Protein AF-A0A7C4YMW9-F1 (afdb_monomer)

Mean predicted aligned error: 11.99 Å

pLDDT: mean 86.69, std 16.18, range [22.8, 98.81]

Secondary structure (DSSP, 8-state):
--PPPP----------PPPEEEEEEEESHHHHHHHHTTHHHHHHHHSTT-TTEEEE-TTTB-TT--GGGGSSTTT-HHHHHHHHHHH-TT--EEEEE-SHHHHHH--SSSPPP-GGGGG-HHHHHHHHHHHHHHHHHHHHHHHHH-TT-EEEEE-----SS--SSS-HHHHHHHHHHHHHHHHHHHHHSTTEEEE--TTHHHHHH-B-SS----TTSSPPPP-TTT--SSS-S-TTSPBPGGGBSSSSSPBPHHHHHHHHHHHIIIIIHHHHTS--EEEEEEEEEETTEEEEEEEESS-EE---GGGEEEEETT--EE-EEEEEEEETTTEEEEEEE-TT--SS-EEEEE---S--EETTSPBTTSS-SSTTT----B--BS--------PPPTT-HHHHHHHHHHHHGGGGGGG-HHHHSS----TTT---SSS-EEETTEEE---SS-HHHHHHHHHHHHH-TT-B-GGGT--BHHHHHHHHHHHHHHHHHHTT-TTSHHHHHSTTHHHHHHHHHHH-SHHHHHHHHHHHHHHHHHHHHH---PPP--GGGS---HHHHSTT--SSSSS--HHHHHHHH--TTS-HHHHHHHHHHHHT-TT--TTTT-PPP-SS-TTEEEEETTPPEEEEPPSP--TT---EEEETTS-STTT-B-TTSSEEEESS--GGG-EEEEEEEE-SSSSEEEEEEEEEEES---TTSHHHHHHHHHHHHHHHHHHHTTS--

Solvent-accessible surface area (backbone atoms only — not comparable to full-atom values): 38267 Å² total; per-residue (Å²): 144,82,85,85,82,86,84,83,87,87,76,88,72,70,80,74,69,71,60,39,52,32,35,36,28,29,34,9,44,66,25,27,49,36,46,39,66,39,35,61,41,56,50,22,62,72,35,92,94,32,63,40,46,31,66,45,26,38,74,30,2,29,46,72,38,36,40,58,49,42,64,47,95,87,67,32,45,49,55,45,45,52,51,50,44,66,65,38,71,49,40,34,37,33,43,32,26,70,37,64,45,26,47,69,65,24,54,101,89,33,72,39,69,57,62,73,33,79,82,34,57,72,59,47,50,51,42,46,51,54,50,48,53,32,48,49,51,53,50,52,58,56,50,66,73,41,51,38,39,32,36,39,41,45,47,65,58,65,41,40,56,86,85,64,93,52,54,54,36,56,58,43,45,52,52,50,52,46,51,49,50,52,37,53,51,19,76,73,39,63,38,35,40,56,38,66,27,30,15,42,58,25,19,70,53,2,29,37,47,84,53,71,41,60,52,66,71,37,48,64,36,14,54,87,90,78,30,68,43,75,66,15,28,56,53,58,37,22,27,21,53,86,33,23,58,51,41,38,80,50,56,17,73,71,38,42,41,53,53,48,48,50,45,32,73,76,49,48,52,63,62,71,69,28,38,39,68,65,38,30,35,79,76,46,80,61,89,55,37,32,35,32,40,38,31,40,74,47,48,44,42,69,82,48,67,87,36,48,50,34,25,22,65,78,69,47,78,40,56,75,73,50,60,43,79,74,43,84,46,24,29,31,39,39,36,33,44,45,69,85,60,45,83,86,49,80,47,58,27,41,47,49,71,56,57,38,18,35,92,87,67,46,15,33,42,30,69,47,75,41,70,59,59,8,14,34,50,44,64,69,70,47,88,77,86,72,78,85,82,61,91,62,64,71,67,45,33,51,55,20,24,45,37,26,33,53,50,42,52,18,45,39,69,77,51,36,81,46,41,45,58,65,61,52,52,39,52,88,70,19,27,73,48,35,65,52,77,45,82,86,53,30,38,55,63,11,66,82,55,43,47,35,52,57,42,42,53,56,32,48,32,52,69,37,80,83,44,69,21,56,95,57,68,15,42,30,15,69,59,41,43,56,30,46,54,52,21,37,57,48,31,36,53,33,34,36,26,80,88,13,51,40,51,54,48,42,35,22,49,50,33,44,42,23,42,27,36,31,26,35,35,71,52,30,38,46,50,45,29,53,52,21,50,56,48,46,74,51,20,92,68,52,63,36,56,44,41,79,47,56,70,89,82,46,47,59,38,26,69,29,56,14,59,86,1,22,32,32,30,66,81,58,31,39,44,58,37,36,71,68,59,42,55,92,87,49,54,68,70,53,33,44,54,40,37,51,51,28,46,65,28,71,83,43,51,88,65,68,84,51,71,78,73,85,59,92,52,31,71,41,45,81,42,41,53,59,38,69,46,32,37,40,76,67,84,64,59,31,97,84,47,61,28,47,59,45,36,67,98,53,81,41,81,88,58,47,41,49,49,64,31,68,34,35,35,30,70,57,30,43,59,83,67,35,44,42,37,38,35,41,31,32,48,64,79,87,47,90,36,77,49,79,31,50,37,40,36,38,90,67,88,61,94,77,50,68,70,62,53,54,53,51,54,53,53,55,53,53,59,52,55,59,60,58,62,71,75,73,121

Structure (mmCIF, N/CA/C/O backbone):
data_AF-A0A7C4YMW9-F1
#
_entry.id   AF-A0A7C4YMW9-F1
#
loop_
_atom_site.group_PDB
_atom_site.id
_atom_site.type_symbol
_atom_site.label_atom_id
_atom_site.label_alt_id
_atom_site.label_comp_id
_atom_site.label_asym_id
_atom_site.label_entity_id
_atom_site.label_seq_id
_atom_site.pdbx_PDB_ins_code
_atom_site.Cartn_x
_atom_site.Cartn_y
_atom_site.Cartn_z
_atom_site.occupancy
_atom_site.B_iso_or_equiv
_atom_site.auth_seq_id
_atom_site.auth_comp_id
_atom_site.auth_asym_id
_atom_site.auth_atom_id
_atom_site.pdbx_PDB_model_num
ATOM 1 N N . VAL A 1 1 ? -10.007 -36.859 -31.019 1.00 30.50 1 VAL A N 1
ATOM 2 C CA . VAL A 1 1 ? -10.939 -37.381 -29.989 1.00 30.50 1 VAL A CA 1
ATOM 3 C C . VAL A 1 1 ? -10.146 -38.274 -29.048 1.00 30.50 1 VAL A C 1
ATOM 5 O O . VAL A 1 1 ? -10.000 -39.457 -29.319 1.00 30.50 1 VAL A O 1
ATOM 8 N N . ILE A 1 2 ? -9.538 -37.691 -28.014 1.00 22.80 2 ILE A N 1
ATOM 9 C CA . ILE A 1 2 ? -8.814 -38.422 -26.967 1.00 22.80 2 ILE A CA 1
ATOM 10 C C . ILE A 1 2 ? -9.304 -37.860 -25.633 1.00 22.80 2 ILE A C 1
ATOM 12 O O . ILE A 1 2 ? -9.360 -36.648 -25.447 1.00 22.80 2 ILE A O 1
ATOM 16 N N . LEU A 1 3 ? -9.777 -38.776 -24.793 1.00 24.22 3 LEU A N 1
ATOM 17 C CA . LEU A 1 3 ? -10.497 -38.558 -23.545 1.00 24.22 3 LEU A CA 1
ATOM 18 C C . LEU A 1 3 ? -9.570 -38.087 -22.419 1.00 24.22 3 LEU A C 1
ATOM 20 O O . LEU A 1 3 ? -8.557 -38.726 -22.143 1.00 24.22 3 LEU A O 1
ATOM 24 N N . PHE A 1 4 ? -9.989 -37.028 -21.726 1.00 23.77 4 PHE A N 1
ATOM 25 C CA . PHE A 1 4 ? -9.491 -36.629 -20.411 1.00 23.77 4 PHE A CA 1
ATOM 26 C C . PHE A 1 4 ? -9.933 -37.648 -19.349 1.00 23.77 4 PHE A C 1
ATOM 28 O O . PHE A 1 4 ? -11.129 -37.912 -19.210 1.00 23.77 4 PHE A O 1
ATOM 35 N N . SER A 1 5 ? -8.990 -38.202 -18.579 1.00 23.81 5 SER A N 1
ATOM 36 C CA . SER A 1 5 ? -9.305 -38.936 -17.349 1.00 23.81 5 SER A CA 1
ATOM 37 C C . SER A 1 5 ? -9.219 -37.997 -16.151 1.00 23.81 5 SER A C 1
ATOM 39 O O . SER A 1 5 ? -8.151 -37.486 -15.820 1.00 23.81 5 SER A O 1
ATOM 41 N N . VAL A 1 6 ? -10.361 -37.811 -15.501 1.00 28.12 6 VAL A N 1
ATOM 42 C CA . VAL A 1 6 ? -10.520 -37.147 -14.209 1.00 28.12 6 VAL A CA 1
ATOM 43 C C . VAL A 1 6 ? -9.889 -38.017 -13.120 1.00 28.12 6 VAL A C 1
ATOM 45 O O . VAL A 1 6 ? -10.269 -39.176 -12.962 1.00 28.12 6 VAL A O 1
ATOM 48 N N . ALA A 1 7 ? -8.961 -37.449 -12.352 1.00 25.55 7 ALA A N 1
ATOM 49 C CA . ALA A 1 7 ? -8.495 -38.008 -11.089 1.00 25.55 7 ALA A CA 1
ATOM 50 C C . ALA A 1 7 ? -8.835 -37.033 -9.952 1.00 25.55 7 ALA A C 1
ATOM 52 O O . ALA A 1 7 ? -8.170 -36.025 -9.744 1.00 25.55 7 ALA A O 1
ATOM 53 N N . SER A 1 8 ? -9.902 -37.359 -9.228 1.00 27.05 8 SER A N 1
ATOM 54 C CA . SER A 1 8 ? -10.195 -36.936 -7.855 1.00 27.05 8 SER A CA 1
ATOM 55 C C . SER A 1 8 ? -9.729 -38.097 -6.950 1.00 27.05 8 SER A C 1
ATOM 57 O O . SER A 1 8 ? -9.957 -39.243 -7.325 1.00 27.05 8 SER A O 1
ATOM 59 N N . THR A 1 9 ? -9.060 -37.969 -5.803 1.00 28.36 9 THR A N 1
ATOM 60 C CA . THR A 1 9 ? -9.258 -37.078 -4.652 1.00 28.36 9 THR A CA 1
ATOM 61 C C . THR A 1 9 ? -8.084 -37.218 -3.659 1.00 28.36 9 THR A C 1
ATOM 63 O O . THR A 1 9 ? -7.385 -38.226 -3.675 1.00 28.36 9 THR A O 1
ATOM 66 N N . THR A 1 10 ? -8.035 -36.265 -2.716 1.00 28.64 10 THR A N 1
ATOM 67 C CA . THR A 1 10 ? -7.426 -36.261 -1.366 1.00 28.64 10 THR A CA 1
ATOM 68 C C . THR A 1 10 ? -5.957 -35.853 -1.206 1.00 28.64 10 THR A C 1
ATOM 70 O O . THR A 1 10 ? -5.090 -36.687 -0.964 1.00 28.64 10 THR A O 1
ATOM 73 N N . SER A 1 11 ? -5.735 -34.542 -1.095 1.00 25.36 11 SER A N 1
ATOM 74 C CA . SER A 1 11 ? -5.099 -33.981 0.102 1.00 25.36 11 SER A CA 1
ATOM 75 C C . SER A 1 11 ? -6.049 -32.951 0.714 1.00 25.36 11 SER A C 1
ATOM 77 O O . SER A 1 11 ? -6.555 -32.070 0.024 1.00 25.36 11 SER A O 1
ATOM 79 N N . LEU A 1 12 ? -6.345 -33.111 2.003 1.00 31.41 12 LEU A N 1
ATOM 80 C CA . LEU A 1 12 ? -6.992 -32.100 2.831 1.00 31.41 12 LEU A CA 1
ATOM 81 C C . LEU A 1 12 ? -6.079 -30.870 2.869 1.00 31.41 12 LEU A C 1
ATOM 83 O O . LEU A 1 12 ? -5.177 -30.809 3.698 1.00 31.41 12 LEU A O 1
ATOM 87 N N . ASN A 1 13 ? -6.301 -29.905 1.981 1.00 27.64 13 ASN A N 1
ATOM 88 C CA . ASN A 1 13 ? -5.918 -28.541 2.296 1.00 27.64 13 ASN A CA 1
ATOM 89 C C . ASN A 1 13 ? -7.001 -28.038 3.243 1.00 27.64 13 ASN A C 1
ATOM 91 O O . ASN A 1 13 ? -8.152 -27.848 2.848 1.00 27.64 13 ASN A O 1
ATOM 95 N N . SER A 1 14 ? -6.637 -27.888 4.517 1.00 28.70 14 SER A N 1
ATOM 96 C CA . SER A 1 14 ? -7.248 -26.877 5.373 1.00 28.70 14 SER A CA 1
ATOM 97 C C . SER A 1 14 ? -7.501 -25.644 4.513 1.00 28.70 14 SER A C 1
ATOM 99 O O . SER A 1 14 ? -6.581 -25.227 3.807 1.00 28.70 14 SER A O 1
ATOM 101 N N . PHE A 1 15 ? -8.712 -25.086 4.535 1.00 29.20 15 PHE A N 1
ATOM 102 C CA . PHE A 1 15 ? -8.900 -23.718 4.068 1.00 29.20 15 PHE A CA 1
ATOM 103 C C . PHE A 1 15 ? -7.794 -22.892 4.731 1.00 29.20 15 PHE A C 1
ATOM 105 O O . PHE A 1 15 ? -7.801 -22.742 5.954 1.00 29.20 15 PHE A O 1
ATOM 112 N N . ALA A 1 16 ? -6.792 -22.460 3.960 1.00 36.62 16 ALA A N 1
ATOM 113 C CA . ALA A 1 16 ? -5.972 -21.345 4.381 1.00 36.62 16 ALA A CA 1
ATOM 114 C C . ALA A 1 16 ? -6.996 -20.233 4.578 1.00 36.62 16 ALA A C 1
ATOM 116 O O . ALA A 1 16 ? -7.736 -19.909 3.649 1.00 36.62 16 ALA A O 1
ATOM 117 N N . GLN A 1 17 ? -7.185 -19.817 5.825 1.00 56.03 17 GLN A N 1
ATOM 118 C CA . GLN A 1 17 ? -8.118 -18.750 6.129 1.00 56.03 17 GLN A CA 1
ATOM 119 C C . GLN A 1 17 ? -7.680 -17.543 5.298 1.00 56.03 17 GLN A C 1
ATOM 121 O O . GLN A 1 17 ? -6.504 -17.190 5.302 1.00 56.03 17 GLN A O 1
ATOM 126 N N . GLU A 1 18 ? -8.613 -17.016 4.512 1.00 80.81 18 GLU A N 1
ATOM 127 C CA . GLU A 1 18 ? -8.374 -15.922 3.577 1.00 80.81 18 GLU A CA 1
ATOM 128 C C . GLU A 1 18 ? -7.693 -14.751 4.294 1.00 80.81 18 GLU A C 1
ATOM 130 O O . GLU A 1 18 ? -7.976 -14.489 5.468 1.00 80.81 18 GLU A O 1
ATOM 135 N N . GLU A 1 19 ? -6.750 -14.093 3.621 1.00 91.06 19 GLU A N 1
ATOM 136 C CA . GLU A 1 19 ? -6.071 -12.931 4.185 1.00 91.06 19 GLU A CA 1
ATOM 137 C C . GLU A 1 19 ? -7.085 -11.801 4.407 1.00 91.06 19 GLU A C 1
ATOM 139 O O . GLU A 1 19 ? -7.872 -11.479 3.520 1.00 91.06 19 GLU A O 1
ATOM 144 N N . VAL A 1 20 ? -7.070 -11.183 5.589 1.00 93.94 20 VAL A N 1
ATOM 145 C CA . VAL A 1 20 ? -8.070 -10.185 5.984 1.00 93.94 20 VAL A CA 1
ATOM 146 C C . VAL A 1 20 ? -7.398 -8.868 6.355 1.00 93.94 20 VAL A C 1
ATOM 148 O O . VAL A 1 20 ? -6.631 -8.824 7.326 1.00 93.94 20 VAL A O 1
ATOM 151 N N . PRO A 1 21 ? -7.707 -7.759 5.663 1.00 96.06 21 PRO A N 1
ATOM 152 C CA . PRO A 1 21 ? -7.232 -6.452 6.077 1.00 96.06 21 PRO A CA 1
ATOM 153 C C . PRO A 1 21 ? -7.984 -6.019 7.344 1.00 96.06 21 PRO A C 1
ATOM 155 O O . PRO A 1 21 ? -9.206 -5.864 7.334 1.00 96.06 21 PRO A O 1
ATOM 158 N N . ARG A 1 22 ? -7.261 -5.828 8.452 1.00 97.12 22 ARG A N 1
ATOM 159 C CA . ARG A 1 22 ? -7.817 -5.302 9.722 1.00 97.12 22 ARG A CA 1
ATOM 160 C C . ARG A 1 22 ? -7.181 -3.980 10.148 1.00 97.12 22 ARG A C 1
ATOM 162 O O . ARG A 1 22 ? -7.764 -3.258 10.954 1.00 97.12 22 ARG A O 1
ATOM 169 N N . VAL A 1 23 ? -5.995 -3.674 9.616 1.00 98.50 23 VAL A N 1
ATOM 170 C CA . VAL A 1 23 ? -5.200 -2.504 9.999 1.00 98.50 23 VAL A CA 1
ATOM 171 C C . VAL A 1 23 ? -5.033 -1.558 8.817 1.00 98.50 23 VAL A C 1
ATOM 173 O O . VAL A 1 23 ? -4.602 -1.978 7.746 1.00 98.50 23 VAL A O 1
ATOM 176 N N . LEU A 1 24 ? -5.332 -0.277 9.018 1.00 98.62 24 LEU A N 1
ATOM 177 C CA . LEU A 1 24 ? -5.075 0.791 8.054 1.00 98.62 24 LEU A CA 1
ATOM 178 C C . LEU A 1 24 ? -4.002 1.738 8.591 1.00 98.62 24 LEU A C 1
ATOM 180 O O . LEU A 1 24 ? -4.102 2.247 9.707 1.00 98.62 24 LEU A O 1
ATOM 184 N N . LEU A 1 25 ? -2.979 1.982 7.783 1.00 98.50 25 LEU A N 1
ATOM 185 C CA . LEU A 1 25 ? -1.913 2.936 8.044 1.00 98.50 25 LEU A CA 1
ATOM 186 C C . LEU A 1 25 ? -2.313 4.286 7.452 1.00 98.50 25 LEU A C 1
ATOM 188 O O . LEU A 1 25 ? -2.575 4.382 6.254 1.00 98.50 25 LEU A O 1
ATOM 192 N N . VAL A 1 26 ? -2.378 5.324 8.283 1.00 98.31 26 VAL A N 1
ATOM 193 C CA . VAL A 1 26 ? -2.831 6.662 7.877 1.00 98.31 26 VAL A CA 1
ATOM 194 C C . VAL A 1 26 ? -1.803 7.711 8.276 1.00 98.31 26 VAL A C 1
ATOM 196 O O . VAL A 1 26 ? -1.351 7.746 9.418 1.00 98.31 26 VAL A O 1
ATOM 199 N N . GLY A 1 27 ? -1.484 8.627 7.369 1.00 96.44 27 GLY A N 1
ATOM 200 C CA . GLY A 1 27 ? -0.734 9.825 7.715 1.00 96.44 27 GLY A CA 1
ATOM 201 C C . GLY A 1 27 ? 0.473 10.058 6.828 1.00 96.44 27 GLY A C 1
ATOM 202 O O . GLY A 1 27 ? 0.323 10.105 5.615 1.00 96.44 27 GLY A O 1
ATOM 203 N N . ASP A 1 28 ? 1.629 10.311 7.434 1.00 95.38 28 ASP A N 1
ATOM 204 C CA . ASP A 1 28 ? 2.809 10.845 6.758 1.00 95.38 28 ASP A CA 1
ATOM 205 C C . ASP A 1 28 ? 3.864 9.790 6.362 1.00 95.38 28 ASP A C 1
ATOM 207 O O . ASP A 1 28 ? 3.591 8.595 6.247 1.00 95.38 28 ASP A O 1
ATOM 211 N N . SER A 1 29 ? 5.115 10.225 6.158 1.00 93.06 29 SER A N 1
ATOM 212 C CA . SER A 1 29 ? 6.208 9.340 5.751 1.00 93.06 29 SER A CA 1
ATOM 213 C C . SER A 1 29 ? 6.498 8.209 6.735 1.00 93.06 29 SER A C 1
ATOM 215 O O . SER A 1 29 ? 7.048 7.191 6.326 1.00 93.06 29 SER A O 1
ATOM 217 N N . TRP A 1 30 ? 6.132 8.330 8.015 1.00 96.12 30 TRP A N 1
ATOM 218 C CA . TRP A 1 30 ? 6.361 7.252 8.973 1.00 96.12 30 TRP A CA 1
ATOM 219 C C . TRP A 1 30 ? 5.451 6.054 8.725 1.00 96.12 30 TRP A C 1
ATOM 221 O O . TRP A 1 30 ? 5.942 4.927 8.682 1.00 96.12 30 TRP A O 1
ATOM 231 N N . THR A 1 31 ? 4.158 6.280 8.498 1.00 95.88 31 THR A N 1
ATOM 232 C CA . THR A 1 31 ? 3.258 5.220 8.029 1.00 95.88 31 THR A CA 1
ATOM 233 C C . THR A 1 31 ? 3.606 4.791 6.608 1.00 95.88 31 THR A C 1
ATOM 235 O O . THR A 1 31 ? 3.507 3.603 6.312 1.00 95.88 31 THR A O 1
ATOM 238 N N . GLY A 1 32 ? 4.097 5.706 5.761 1.00 92.19 32 GLY A N 1
ATOM 239 C CA . GLY A 1 32 ? 4.570 5.383 4.410 1.00 92.19 32 GLY A CA 1
ATOM 240 C C . GLY A 1 32 ? 5.700 4.351 4.422 1.00 92.19 32 GLY A C 1
ATOM 241 O O . GLY A 1 32 ? 5.640 3.346 3.720 1.00 92.19 32 GLY A O 1
ATOM 242 N N . PHE A 1 33 ? 6.696 4.520 5.293 1.00 90.94 33 PHE A N 1
ATOM 243 C CA . PHE A 1 33 ? 7.772 3.539 5.440 1.00 90.94 33 PHE A CA 1
ATOM 244 C C . PHE A 1 33 ? 7.355 2.274 6.194 1.00 90.94 33 PHE A C 1
ATOM 246 O O . PHE A 1 33 ? 7.854 1.202 5.856 1.00 90.94 33 PHE A O 1
ATOM 253 N N . MET A 1 34 ? 6.425 2.344 7.157 1.00 93.94 34 MET A N 1
ATOM 254 C CA . MET A 1 34 ? 5.827 1.121 7.717 1.00 93.94 34 MET A CA 1
ATOM 255 C C . MET A 1 34 ? 5.149 0.292 6.622 1.00 93.94 34 MET A C 1
ATOM 257 O O . MET A 1 34 ? 5.340 -0.921 6.579 1.00 93.94 34 MET A O 1
ATOM 261 N N . TRP A 1 35 ? 4.420 0.955 5.720 1.00 92.06 35 TRP A N 1
ATOM 262 C CA . TRP A 1 35 ? 3.811 0.325 4.558 1.00 92.06 35 TRP A CA 1
ATOM 263 C C . TRP A 1 35 ? 4.866 -0.259 3.628 1.00 92.06 35 TRP A C 1
ATOM 265 O O . TRP A 1 35 ? 4.813 -1.442 3.320 1.00 92.06 35 TRP A O 1
ATOM 275 N N . ALA A 1 36 ? 5.880 0.505 3.232 1.00 86.06 36 ALA A N 1
ATOM 276 C CA . ALA A 1 36 ? 6.824 -0.011 2.251 1.00 86.06 36 ALA A CA 1
ATOM 277 C C . ALA A 1 36 ? 7.721 -1.138 2.761 1.00 86.06 36 ALA A C 1
ATOM 279 O O . ALA A 1 36 ? 8.036 -2.052 1.996 1.00 86.06 36 ALA A O 1
ATOM 280 N N . PHE A 1 37 ? 8.089 -1.119 4.044 1.00 87.94 37 PHE A N 1
ATOM 281 C CA . PHE A 1 37 ? 8.775 -2.244 4.679 1.00 87.94 37 PHE A CA 1
ATOM 282 C C . PHE A 1 37 ? 7.837 -3.410 5.012 1.00 87.94 37 PHE A C 1
ATOM 284 O O . PHE A 1 37 ? 8.322 -4.464 5.418 1.00 87.94 37 PHE A O 1
ATOM 291 N N . ARG A 1 38 ? 6.519 -3.251 4.816 1.00 90.06 38 ARG A N 1
ATOM 292 C CA . ARG A 1 38 ? 5.485 -4.217 5.215 1.00 90.06 38 ARG A CA 1
ATOM 293 C C . ARG A 1 38 ? 5.615 -4.601 6.692 1.00 90.06 38 ARG A C 1
ATOM 295 O O . ARG A 1 38 ? 5.547 -5.774 7.066 1.00 90.06 38 ARG A O 1
ATOM 302 N N . THR A 1 39 ? 5.864 -3.594 7.526 1.00 94.50 39 THR A N 1
ATOM 303 C CA . THR A 1 39 ? 6.298 -3.762 8.913 1.00 94.50 39 THR A CA 1
ATOM 304 C C . THR A 1 39 ? 5.259 -4.497 9.753 1.00 94.50 39 THR A C 1
ATOM 306 O O . THR A 1 39 ? 5.630 -5.404 10.501 1.00 94.50 39 THR A O 1
ATOM 309 N N . PHE A 1 40 ? 3.964 -4.159 9.654 1.00 96.94 40 PHE A N 1
ATOM 310 C CA . PHE A 1 40 ? 2.972 -4.912 10.422 1.00 96.94 40 PHE A CA 1
ATOM 311 C C . PHE A 1 40 ? 2.724 -6.290 9.823 1.00 96.94 40 PHE A C 1
ATOM 313 O O . PHE A 1 40 ? 2.566 -7.226 10.598 1.00 96.94 40 PHE A O 1
ATOM 320 N N . LYS A 1 41 ? 2.759 -6.466 8.491 1.00 94.38 41 LYS A N 1
ATOM 321 C CA . LYS A 1 41 ? 2.679 -7.812 7.892 1.00 94.38 41 LYS A CA 1
ATOM 322 C C . LYS A 1 41 ? 3.761 -8.735 8.453 1.00 94.38 41 LYS A C 1
ATOM 324 O O . LYS A 1 41 ? 3.446 -9.862 8.822 1.00 94.38 41 LYS A O 1
ATOM 329 N N . GLU A 1 42 ? 5.006 -8.265 8.540 1.00 93.94 42 GLU A N 1
ATOM 330 C CA . GLU A 1 42 ? 6.102 -9.030 9.145 1.00 93.94 42 GLU A CA 1
ATOM 331 C C . GLU A 1 42 ? 5.754 -9.449 10.583 1.00 93.94 42 GLU A C 1
ATOM 333 O O . GLU A 1 42 ? 5.846 -10.626 10.924 1.00 93.94 42 GLU A O 1
ATOM 338 N N . ILE A 1 43 ? 5.269 -8.517 11.406 1.00 96.50 43 ILE A N 1
ATOM 339 C CA . ILE A 1 43 ? 4.915 -8.796 12.805 1.00 96.50 43 ILE A CA 1
ATOM 340 C C . ILE A 1 43 ? 3.708 -9.736 12.926 1.00 96.50 43 ILE A C 1
ATOM 342 O O . ILE A 1 43 ? 3.699 -10.602 13.798 1.00 96.50 43 ILE A O 1
ATOM 346 N N . PHE A 1 44 ? 2.696 -9.601 12.069 1.00 96.44 44 PHE A N 1
ATOM 347 C CA . PHE A 1 44 ? 1.520 -10.473 12.069 1.00 96.44 44 PHE A CA 1
ATOM 348 C C . PHE A 1 44 ? 1.894 -11.921 11.753 1.00 96.44 44 PHE A C 1
ATOM 350 O O . PHE A 1 44 ? 1.414 -12.830 12.420 1.00 96.44 44 PHE A O 1
ATOM 357 N N . LEU A 1 45 ? 2.806 -12.137 10.801 1.00 94.12 45 LEU A N 1
ATOM 358 C CA . LEU A 1 45 ? 3.328 -13.468 10.479 1.00 94.12 45 LEU A CA 1
ATOM 359 C C . LEU A 1 45 ? 4.151 -14.078 11.627 1.00 94.12 45 LEU A C 1
ATOM 361 O O . LEU A 1 45 ? 4.243 -15.299 11.734 1.00 94.12 45 LEU A O 1
ATOM 365 N N . GLU A 1 46 ? 4.745 -13.243 12.483 1.00 94.88 46 GLU A N 1
ATOM 366 C CA . GLU A 1 46 ? 5.483 -13.663 13.681 1.00 94.88 46 GLU A CA 1
ATOM 367 C C . GLU A 1 46 ? 4.587 -13.828 14.924 1.00 94.88 46 GLU A C 1
ATOM 369 O O . GLU A 1 46 ? 5.038 -14.377 15.933 1.00 94.88 46 GLU A O 1
ATOM 374 N N . THR A 1 47 ? 3.333 -13.362 14.875 1.00 93.94 47 THR A N 1
ATOM 375 C CA . THR A 1 47 ? 2.417 -13.340 16.022 1.00 93.94 47 THR A CA 1
ATOM 376 C C . THR A 1 47 ? 1.371 -14.453 15.901 1.00 93.94 47 THR A C 1
ATOM 378 O O . THR A 1 47 ? 0.523 -14.389 15.009 1.00 93.94 47 THR A O 1
ATOM 381 N N . PRO A 1 48 ? 1.374 -15.453 16.806 1.00 92.06 48 PRO A N 1
ATOM 382 C CA . PRO A 1 48 ? 0.430 -16.565 16.745 1.00 92.06 48 PRO A CA 1
ATOM 383 C C . PRO A 1 48 ? -1.030 -16.106 16.722 1.00 92.06 48 PRO A C 1
ATOM 385 O O . PRO A 1 48 ? -1.455 -15.358 17.603 1.00 92.06 48 PRO A O 1
ATOM 388 N N . GLY A 1 49 ? -1.799 -16.590 15.748 1.00 89.75 49 GLY A N 1
ATOM 389 C CA . GLY A 1 49 ? -3.216 -16.260 15.572 1.00 89.75 49 GLY A CA 1
ATOM 390 C C . GLY A 1 49 ? -3.486 -15.049 14.674 1.00 89.75 49 GLY A C 1
ATOM 391 O O . GLY A 1 49 ? -4.639 -14.824 14.307 1.00 89.75 49 GLY A O 1
ATOM 392 N N . LEU A 1 50 ? -2.456 -14.290 14.283 1.00 94.56 50 LEU A N 1
ATOM 393 C CA . LEU A 1 50 ? -2.587 -13.127 13.398 1.00 94.56 50 LEU A CA 1
ATOM 394 C C . LEU A 1 50 ? -2.027 -13.374 11.991 1.00 94.56 50 LEU A C 1
ATOM 396 O O . LEU A 1 50 ? -1.987 -12.452 11.181 1.00 94.56 50 LEU A O 1
ATOM 400 N N . GLU A 1 51 ? -1.647 -14.604 11.644 1.00 93.94 51 GLU A N 1
ATOM 401 C CA . GLU A 1 51 ? -0.918 -14.922 10.407 1.00 93.94 51 GLU A CA 1
ATOM 402 C C . GLU A 1 51 ? -1.699 -14.570 9.129 1.00 93.94 51 GLU A C 1
ATOM 404 O O . GLU A 1 51 ? -1.097 -14.353 8.073 1.00 93.94 51 GLU A O 1
ATOM 409 N N . ASN A 1 52 ? -3.029 -14.469 9.216 1.00 92.38 52 ASN A N 1
ATOM 410 C CA . ASN A 1 52 ? -3.913 -14.091 8.106 1.00 92.38 52 ASN A CA 1
ATOM 411 C C . ASN A 1 52 ? -4.289 -12.603 8.113 1.00 92.38 52 ASN A C 1
ATOM 413 O O . ASN A 1 52 ? -4.972 -12.140 7.206 1.00 92.38 52 ASN A O 1
ATOM 417 N N . ILE A 1 53 ? -3.865 -11.835 9.114 1.00 95.56 53 ILE A N 1
ATOM 418 C CA . ILE A 1 53 ? -4.188 -10.413 9.222 1.00 95.56 53 ILE A CA 1
ATOM 419 C C . ILE A 1 53 ? -3.243 -9.598 8.348 1.00 95.56 53 ILE A C 1
ATOM 421 O O . ILE A 1 53 ? -2.045 -9.877 8.263 1.00 95.56 53 ILE A O 1
ATOM 425 N N . ARG A 1 54 ? -3.781 -8.583 7.672 1.00 95.25 54 ARG A N 1
ATOM 426 C CA . ARG A 1 54 ? -3.014 -7.706 6.787 1.00 95.25 54 ARG A CA 1
ATOM 427 C C . ARG A 1 54 ? -3.237 -6.232 7.097 1.00 95.25 54 ARG A C 1
ATOM 429 O O . ARG A 1 54 ? -4.271 -5.823 7.634 1.00 95.25 54 ARG A O 1
ATOM 436 N N . GLU A 1 55 ? -2.214 -5.456 6.757 1.00 95.62 55 GLU A N 1
ATOM 437 C CA . GLU A 1 55 ? -2.224 -3.996 6.777 1.00 95.62 55 GLU A CA 1
ATOM 438 C C . GLU A 1 55 ? -2.585 -3.442 5.383 1.00 95.62 55 GLU A C 1
ATOM 440 O O . GLU A 1 55 ? -2.369 -4.103 4.364 1.00 95.62 55 GLU A O 1
ATOM 445 N N . ARG A 1 56 ? -3.110 -2.217 5.340 1.00 94.00 56 ARG A N 1
ATOM 446 C CA . ARG A 1 56 ? -3.327 -1.398 4.137 1.00 94.00 56 ARG A CA 1
ATOM 447 C C . ARG A 1 56 ? -2.669 -0.037 4.352 1.00 94.00 56 ARG A C 1
ATOM 449 O O . ARG A 1 56 ? -2.753 0.502 5.450 1.00 94.00 56 ARG A O 1
ATOM 456 N N . GLY A 1 57 ? -2.064 0.540 3.319 1.00 92.44 57 GLY A N 1
ATOM 457 C CA . GLY A 1 57 ? -1.496 1.894 3.402 1.00 92.44 57 GLY A CA 1
ATOM 458 C C . GLY A 1 57 ? -1.318 2.609 2.064 1.00 92.44 57 GLY A C 1
ATOM 459 O O . GLY A 1 57 ? -0.995 3.793 2.055 1.00 92.44 57 GLY A O 1
ATOM 460 N N . SER A 1 58 ? -1.566 1.931 0.940 1.00 86.56 58 SER A N 1
ATOM 461 C CA . SER A 1 58 ? -1.203 2.400 -0.403 1.00 86.56 58 SER A CA 1
ATOM 462 C C . SER A 1 58 ? -1.775 3.775 -0.765 1.00 86.56 58 SER A C 1
ATOM 464 O O . SER A 1 58 ? -1.110 4.547 -1.451 1.00 86.56 58 SER A O 1
ATOM 466 N N . LYS A 1 59 ? -2.971 4.125 -0.280 1.00 87.81 59 LYS A N 1
ATOM 467 C CA . LYS A 1 59 ? -3.639 5.409 -0.580 1.00 87.81 59 LYS A CA 1
ATOM 468 C C . LYS A 1 59 ? -3.746 6.368 0.607 1.00 87.81 59 LYS A C 1
ATOM 470 O O . LYS A 1 59 ? -4.309 7.451 0.465 1.00 87.81 59 LYS A O 1
ATOM 475 N N . THR A 1 60 ? -3.269 5.958 1.778 1.00 93.81 60 THR A N 1
ATOM 476 C CA . THR A 1 60 ? -3.558 6.626 3.059 1.00 93.81 60 THR A CA 1
ATOM 477 C C . THR A 1 60 ? -2.305 6.977 3.853 1.00 93.81 60 THR A C 1
ATOM 479 O O . THR A 1 60 ? -2.359 7.858 4.710 1.00 93.81 60 THR A O 1
ATOM 482 N N . ALA A 1 61 ? -1.178 6.331 3.554 1.00 93.56 61 ALA A N 1
ATOM 483 C CA . ALA A 1 61 ? 0.132 6.619 4.116 1.00 93.56 61 ALA A CA 1
ATOM 484 C C . ALA A 1 61 ? 0.926 7.507 3.142 1.00 93.56 61 ALA A C 1
ATOM 486 O O . ALA A 1 61 ? 1.665 7.022 2.292 1.00 93.56 61 ALA A O 1
ATOM 487 N N . ILE A 1 62 ? 0.712 8.818 3.211 1.00 89.94 62 ILE A N 1
ATOM 488 C CA . ILE A 1 62 ? 1.151 9.783 2.203 1.00 89.94 62 ILE A CA 1
ATOM 489 C C . ILE A 1 62 ? 2.503 10.391 2.580 1.00 89.94 62 ILE A C 1
ATOM 491 O O . ILE A 1 62 ? 2.651 11.126 3.558 1.00 89.94 62 ILE A O 1
ATOM 495 N N . MET A 1 63 ? 3.519 10.137 1.762 1.00 86.00 63 MET A N 1
ATOM 496 C CA . MET A 1 63 ? 4.874 10.621 2.018 1.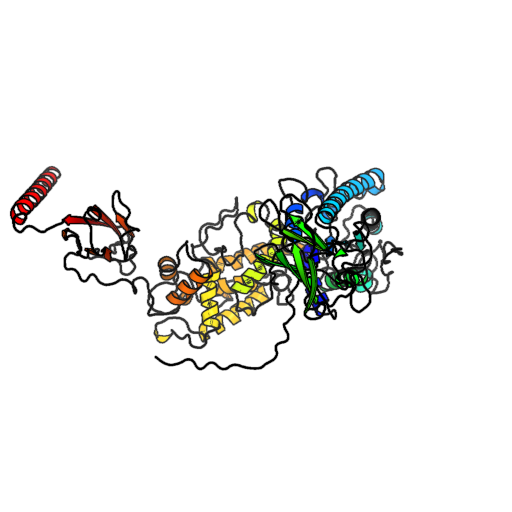00 86.00 63 MET A CA 1
ATOM 497 C C . MET A 1 63 ? 4.955 12.149 2.142 1.00 86.00 63 MET A C 1
ATOM 499 O O . MET A 1 63 ? 4.596 12.893 1.238 1.00 86.00 63 MET A O 1
ATOM 503 N N . GLY A 1 64 ? 5.490 12.634 3.266 1.00 87.88 64 GLY A N 1
ATOM 504 C CA . GLY A 1 64 ? 5.694 14.070 3.489 1.00 87.88 64 GLY A CA 1
ATOM 505 C C . GLY A 1 64 ? 4.419 14.872 3.773 1.00 87.88 64 GLY A C 1
ATOM 506 O O . GLY A 1 64 ? 4.510 16.103 3.856 1.00 87.88 64 GLY A O 1
ATOM 507 N N . ALA A 1 65 ? 3.278 14.195 3.946 1.00 92.00 65 ALA A N 1
ATOM 508 C CA . ALA A 1 65 ? 1.999 14.836 4.205 1.00 92.00 65 ALA A CA 1
ATOM 509 C C . ALA A 1 65 ? 1.988 15.643 5.504 1.00 92.00 65 ALA A C 1
ATOM 511 O O . ALA A 1 65 ? 2.624 15.294 6.508 1.00 92.00 65 ALA A O 1
ATOM 512 N N . ARG A 1 66 ? 1.226 16.730 5.460 1.00 94.00 66 ARG A N 1
ATOM 513 C CA . ARG A 1 66 ? 0.898 17.615 6.573 1.00 94.00 66 ARG A CA 1
ATOM 514 C C . ARG A 1 66 ? -0.565 17.438 6.957 1.00 94.00 66 ARG A C 1
ATOM 516 O O . ARG A 1 66 ? -1.403 17.153 6.107 1.00 94.00 66 ARG A O 1
ATOM 523 N N . ALA A 1 67 ? -0.889 17.623 8.232 1.00 96.00 67 ALA A N 1
ATOM 524 C CA . ALA A 1 67 ? -2.233 17.391 8.757 1.00 96.00 67 ALA A CA 1
ATOM 525 C C . ALA A 1 67 ? -3.299 18.225 8.022 1.00 96.00 67 ALA A C 1
ATOM 527 O O . ALA A 1 67 ? -4.392 17.731 7.759 1.00 96.00 67 ALA A O 1
ATOM 528 N N . PHE A 1 68 ? -2.984 19.466 7.638 1.00 93.00 68 PHE A N 1
ATOM 529 C CA . PHE A 1 68 ? -3.934 20.307 6.903 1.00 93.00 68 PHE A CA 1
ATOM 530 C C . PHE A 1 68 ? -4.190 19.838 5.458 1.00 93.00 68 PHE A C 1
ATOM 532 O O . PHE A 1 68 ? -5.228 20.171 4.900 1.00 93.00 68 PHE A O 1
ATOM 539 N N . GLU A 1 69 ? -3.287 19.066 4.841 1.00 92.44 69 GLU A N 1
ATOM 540 C CA . GLU A 1 69 ? -3.440 18.563 3.460 1.00 92.44 69 GLU A CA 1
ATOM 541 C C . GLU A 1 69 ? -4.495 17.450 3.373 1.00 92.44 69 GLU A C 1
ATOM 543 O O . GLU A 1 69 ? -4.981 17.121 2.296 1.00 92.44 69 GLU A O 1
ATOM 548 N N . PHE A 1 70 ? -4.943 16.929 4.517 1.00 93.00 70 PHE A N 1
ATOM 549 C CA . PHE A 1 70 ? -6.141 16.098 4.580 1.00 93.00 70 PHE A CA 1
ATOM 550 C C . PHE A 1 70 ? -7.430 16.920 4.339 1.00 93.00 70 PHE A C 1
ATOM 552 O O . PHE A 1 70 ? -8.477 16.312 4.141 1.00 93.00 70 PHE A O 1
ATOM 559 N N . TYR A 1 71 ? -7.355 18.267 4.302 1.00 83.81 71 TYR A N 1
ATOM 560 C CA . TYR A 1 71 ? -8.479 19.218 4.174 1.00 83.81 71 TYR A CA 1
ATOM 561 C C . TYR A 1 71 ? -8.154 20.429 3.275 1.00 83.81 71 TYR A C 1
ATOM 563 O O . TYR A 1 71 ? -7.732 21.475 3.773 1.00 83.81 71 TYR A O 1
ATOM 571 N N . PRO A 1 72 ? -8.263 20.341 1.944 1.00 74.69 72 PRO A N 1
ATOM 572 C CA . PRO A 1 72 ? -9.383 20.934 1.181 1.00 74.69 72 PRO A CA 1
ATOM 573 C C . PRO A 1 72 ? -9.643 20.155 -0.135 1.00 74.69 72 PRO A C 1
ATOM 575 O O . PRO A 1 72 ? -9.010 19.127 -0.351 1.00 74.69 72 PRO A O 1
ATOM 578 N N . ASP A 1 73 ? -10.508 20.650 -1.036 1.00 66.44 73 ASP A N 1
ATOM 579 C CA . ASP A 1 73 ? -10.806 20.016 -2.343 1.00 66.44 73 ASP A CA 1
ATOM 580 C C . ASP A 1 73 ? -9.558 19.692 -3.199 1.00 66.44 73 ASP A C 1
ATOM 582 O O . ASP A 1 73 ? -9.625 18.818 -4.056 1.00 66.44 73 ASP A O 1
ATOM 586 N N . GLU A 1 74 ? -8.432 20.386 -2.982 1.00 70.94 74 GLU A N 1
ATOM 587 C CA . GLU A 1 74 ? -7.191 20.238 -3.762 1.00 70.94 74 GLU A CA 1
ATOM 588 C C . GLU A 1 74 ? -6.463 18.906 -3.511 1.00 70.94 74 GLU A C 1
ATOM 590 O O . GLU A 1 74 ? -6.122 18.213 -4.464 1.00 70.94 74 GLU A O 1
ATOM 595 N N . TYR A 1 75 ? -6.252 18.529 -2.243 1.00 76.12 75 TYR A N 1
ATOM 596 C CA . TYR A 1 75 ? -5.545 17.291 -1.869 1.00 76.12 75 TYR A CA 1
ATOM 597 C C . TYR A 1 75 ? -6.502 16.212 -1.342 1.00 76.12 75 TYR A C 1
ATOM 599 O O . TYR A 1 75 ? -6.411 15.053 -1.738 1.00 76.12 75 TYR A O 1
ATOM 607 N N . ASN A 1 76 ? -7.418 16.596 -0.442 1.00 84.81 76 ASN A N 1
ATOM 608 C CA . ASN A 1 76 ? -8.501 15.780 0.118 1.00 84.81 76 ASN A CA 1
ATOM 609 C C . ASN A 1 76 ? -8.128 14.332 0.516 1.00 84.81 76 ASN A C 1
ATOM 611 O O . ASN A 1 76 ? -8.907 13.398 0.307 1.00 84.81 76 ASN A O 1
ATOM 615 N N . TYR A 1 77 ? -6.951 14.118 1.121 1.00 91.31 77 TYR A N 1
ATOM 616 C CA . TYR A 1 77 ? -6.489 12.765 1.475 1.00 91.31 77 TYR A CA 1
ATOM 617 C C . TYR A 1 77 ? -7.421 12.028 2.444 1.00 91.31 77 TYR A C 1
ATOM 619 O O . TYR A 1 77 ? -7.423 10.796 2.478 1.00 91.31 77 TYR A O 1
ATOM 627 N N . ILE A 1 78 ? -8.250 12.752 3.205 1.00 95.00 78 ILE A N 1
ATOM 628 C CA . ILE A 1 78 ? -9.242 12.138 4.090 1.00 95.00 78 ILE A CA 1
ATOM 629 C C . ILE A 1 78 ? -10.259 11.282 3.324 1.00 95.00 78 ILE A C 1
ATOM 631 O O . ILE A 1 78 ? -10.706 10.262 3.848 1.00 95.00 78 ILE A O 1
ATOM 635 N N . GLN A 1 79 ? -10.576 11.626 2.072 1.00 92.62 79 GLN A N 1
ATOM 636 C CA . GLN A 1 79 ? -11.505 10.836 1.268 1.00 92.62 79 GLN A CA 1
ATOM 637 C C . GLN A 1 79 ? -10.943 9.444 0.968 1.00 92.62 79 GLN A C 1
ATOM 639 O O . GLN A 1 79 ? -11.666 8.463 1.111 1.00 92.62 79 GLN A O 1
ATOM 644 N N . ASN A 1 80 ? -9.642 9.331 0.674 1.00 92.44 80 ASN A N 1
ATOM 645 C CA . ASN A 1 80 ? -8.995 8.029 0.482 1.00 92.44 80 ASN A CA 1
ATOM 646 C C . ASN A 1 80 ? -9.110 7.154 1.737 1.00 92.44 80 ASN A C 1
ATOM 648 O O . ASN A 1 80 ? -9.321 5.949 1.633 1.00 92.44 80 ASN A O 1
ATOM 652 N N . VAL A 1 81 ? -8.995 7.754 2.927 1.00 96.81 81 VAL A N 1
ATOM 653 C CA . VAL A 1 81 ? -9.148 7.039 4.203 1.00 96.81 81 VAL A CA 1
ATOM 654 C C . VAL A 1 81 ? -10.579 6.526 4.368 1.00 96.81 81 VAL A C 1
ATOM 656 O O . VAL A 1 81 ? -10.779 5.360 4.703 1.00 96.81 81 VAL A O 1
ATOM 659 N N . ILE A 1 82 ? -11.575 7.373 4.099 1.00 96.75 82 ILE A N 1
ATOM 660 C CA . ILE A 1 82 ? -12.996 7.008 4.178 1.00 96.75 82 ILE A CA 1
ATOM 661 C C . ILE A 1 82 ? -13.328 5.897 3.172 1.00 96.75 82 ILE A C 1
ATOM 663 O O . ILE A 1 82 ? -13.988 4.919 3.531 1.00 96.75 82 ILE A O 1
ATOM 667 N N . ASP A 1 83 ? -12.852 6.017 1.935 1.00 95.44 83 ASP A N 1
ATOM 668 C CA . ASP A 1 83 ? -13.094 5.044 0.870 1.00 95.44 83 ASP A CA 1
ATOM 669 C C . ASP A 1 83 ? -12.478 3.683 1.203 1.00 95.44 83 ASP A C 1
ATOM 671 O O . ASP A 1 83 ? -13.136 2.657 1.043 1.00 95.44 83 ASP A O 1
ATOM 675 N N . GLU A 1 84 ? -11.253 3.659 1.733 1.00 95.06 84 GLU A N 1
ATOM 676 C CA . GLU A 1 84 ? -10.586 2.430 2.174 1.00 95.06 84 GLU A CA 1
ATOM 677 C C . GLU A 1 84 ? -11.326 1.748 3.324 1.00 95.06 84 GLU A C 1
ATOM 679 O O . GLU A 1 84 ? -11.559 0.538 3.280 1.00 95.06 84 GLU A O 1
ATOM 684 N N . LEU A 1 85 ? -11.751 2.517 4.329 1.00 97.06 85 LEU A N 1
ATOM 685 C CA . LEU A 1 85 ? -12.528 1.983 5.444 1.00 97.06 85 LEU A CA 1
ATOM 686 C C . LEU A 1 85 ? -13.865 1.415 4.962 1.00 97.06 85 LEU A C 1
ATOM 688 O O . LEU A 1 85 ? -14.261 0.345 5.421 1.00 97.06 85 LEU A O 1
ATOM 692 N N . ASN A 1 86 ? -14.559 2.084 4.039 1.00 95.62 86 ASN A N 1
ATOM 693 C CA . ASN A 1 86 ? -15.830 1.608 3.484 1.00 95.62 86 ASN A CA 1
ATOM 694 C C . ASN A 1 86 ? -15.664 0.387 2.574 1.00 95.62 86 ASN A C 1
ATOM 696 O O . ASN A 1 86 ? -16.504 -0.513 2.602 1.00 95.62 86 ASN A O 1
ATOM 700 N N . LYS A 1 87 ? -14.587 0.347 1.783 1.00 95.00 87 LYS A N 1
ATOM 701 C CA . LYS A 1 87 ? -14.260 -0.778 0.902 1.00 95.00 87 LYS A CA 1
ATOM 702 C C . LYS A 1 87 ? -13.929 -2.037 1.700 1.00 95.00 87 LYS A C 1
ATOM 704 O O . LYS A 1 87 ? -14.349 -3.124 1.312 1.00 95.00 87 LYS A O 1
ATOM 709 N N . TYR A 1 88 ? -13.204 -1.885 2.807 1.00 95.50 88 TYR A N 1
ATOM 710 C CA . TYR A 1 88 ? -12.782 -2.984 3.671 1.00 95.50 88 TYR A CA 1
ATOM 711 C C . TYR A 1 88 ? -13.432 -2.858 5.056 1.00 95.50 88 TYR A C 1
ATOM 713 O O . TYR A 1 88 ? -12.817 -2.346 5.999 1.00 95.50 88 TYR A O 1
ATOM 721 N N . PRO A 1 89 ? -14.677 -3.346 5.221 1.00 94.75 89 PRO A N 1
ATOM 722 C CA . PRO A 1 89 ? -15.420 -3.224 6.477 1.00 94.75 89 PRO A CA 1
ATOM 723 C C . PRO A 1 89 ? -14.776 -4.010 7.630 1.00 94.75 89 PRO A C 1
ATOM 725 O O . PRO A 1 89 ? -15.070 -3.767 8.799 1.00 94.75 89 PRO A O 1
ATOM 728 N N . THR A 1 90 ? -13.861 -4.931 7.323 1.00 95.81 90 THR A N 1
ATOM 729 C CA . THR A 1 90 ? -13.059 -5.645 8.315 1.00 95.81 90 THR A CA 1
ATOM 730 C C . THR A 1 90 ? -12.048 -4.753 9.023 1.00 95.81 90 THR A C 1
ATOM 732 O O . THR A 1 90 ? -11.697 -5.055 10.159 1.00 95.81 90 THR A O 1
ATOM 735 N N . ILE A 1 91 ? -11.621 -3.629 8.446 1.00 97.50 91 ILE A N 1
ATOM 736 C CA . ILE A 1 91 ? -10.678 -2.717 9.102 1.00 97.50 91 ILE A CA 1
ATOM 737 C C . ILE A 1 91 ? -11.339 -2.041 10.310 1.00 97.50 91 ILE A C 1
ATOM 739 O O . ILE A 1 91 ? -12.299 -1.291 10.166 1.00 97.50 91 ILE A O 1
ATOM 743 N N . ASP A 1 92 ? -10.815 -2.295 11.505 1.00 95.62 92 ASP A N 1
ATOM 744 C CA . ASP A 1 92 ? -11.184 -1.643 12.775 1.00 95.62 92 ASP A CA 1
ATOM 745 C C . ASP A 1 92 ? -10.005 -0.997 13.492 1.00 95.62 92 ASP A C 1
ATOM 747 O O . ASP A 1 92 ? -10.196 -0.318 14.494 1.00 95.62 92 ASP A O 1
ATOM 751 N N . THR A 1 93 ? -8.783 -1.191 13.016 1.00 97.94 93 THR A N 1
ATOM 752 C CA . THR A 1 93 ? -7.613 -0.577 13.635 1.00 97.94 93 THR A CA 1
ATOM 753 C C . THR A 1 93 ? -6.978 0.400 12.668 1.00 97.94 93 THR A C 1
ATOM 755 O O . THR A 1 93 ? -6.594 0.035 11.560 1.00 97.94 93 THR A O 1
ATOM 758 N N . VAL A 1 94 ? -6.812 1.643 13.103 1.00 98.75 94 VAL A N 1
ATOM 759 C CA . VAL A 1 94 ? -6.062 2.662 12.374 1.00 98.75 94 VAL A CA 1
ATOM 760 C C . VAL A 1 94 ? -4.785 2.983 13.135 1.00 98.75 94 VAL A C 1
ATOM 762 O O . VAL A 1 94 ? -4.832 3.360 14.303 1.00 98.75 94 VAL A O 1
ATOM 765 N N . VAL A 1 95 ? -3.638 2.870 12.472 1.00 98.81 95 VAL A N 1
ATOM 766 C CA . VAL A 1 95 ? -2.353 3.351 12.993 1.00 98.81 95 VAL A CA 1
ATOM 767 C C . VAL A 1 95 ? -2.042 4.662 12.302 1.00 98.81 95 VAL A C 1
ATOM 769 O O . VAL A 1 95 ? -1.868 4.688 11.084 1.00 98.81 95 VAL A O 1
ATOM 772 N N . MET A 1 96 ? -1.990 5.749 13.073 1.00 98.69 96 MET A N 1
ATOM 773 C CA . MET A 1 96 ? -1.864 7.091 12.513 1.00 98.69 96 MET A CA 1
ATOM 774 C C . MET A 1 96 ? -0.577 7.794 12.945 1.00 98.69 96 MET A C 1
ATOM 776 O O . MET A 1 96 ? -0.341 7.943 14.143 1.00 98.69 96 MET A O 1
ATOM 780 N N . THR A 1 97 ? 0.218 8.283 11.987 1.00 98.19 97 THR A N 1
ATOM 781 C CA . THR A 1 97 ? 1.368 9.181 12.231 1.00 98.19 97 THR A CA 1
ATOM 782 C C . THR A 1 97 ? 1.180 10.475 11.453 1.00 98.19 97 THR A C 1
ATOM 784 O O . THR A 1 97 ? 1.131 10.460 10.231 1.00 98.19 97 THR A O 1
ATOM 787 N N . ILE A 1 98 ? 1.050 11.618 12.120 1.00 98.12 98 ILE A N 1
ATOM 788 C CA . ILE A 1 98 ? 0.840 12.890 11.416 1.00 98.12 98 ILE A CA 1
ATOM 789 C C . ILE A 1 98 ? 1.255 14.083 12.288 1.00 98.12 98 ILE A C 1
ATOM 791 O O . ILE A 1 98 ? 1.313 13.986 13.520 1.00 98.12 98 ILE A O 1
ATOM 795 N N . GLY A 1 99 ? 1.543 15.214 11.639 1.00 97.44 99 GLY A N 1
ATOM 796 C CA . GLY A 1 99 ? 1.840 16.500 12.277 1.00 97.44 99 GLY A CA 1
ATOM 797 C C . GLY A 1 99 ? 3.326 16.858 12.363 1.00 97.44 99 GLY A C 1
ATOM 798 O O . GLY A 1 99 ? 3.665 18.021 12.576 1.00 97.44 99 GLY A O 1
ATOM 799 N N . GLY A 1 100 ? 4.235 15.899 12.159 1.00 96.38 100 GLY A N 1
ATOM 800 C CA . GLY A 1 100 ? 5.679 16.150 12.181 1.00 96.38 100 GLY A CA 1
ATOM 801 C C . GLY A 1 100 ? 6.122 17.105 11.068 1.00 96.38 100 GLY A C 1
ATOM 802 O O . GLY A 1 100 ? 6.883 18.044 11.313 1.00 96.38 100 GLY A O 1
ATOM 803 N N . ASN A 1 101 ? 5.590 16.926 9.854 1.00 95.69 101 ASN A N 1
ATOM 804 C CA . ASN A 1 101 ? 5.855 17.835 8.738 1.00 95.69 101 ASN A CA 1
ATOM 805 C C . ASN A 1 101 ? 5.309 19.242 8.999 1.00 95.69 101 ASN A C 1
ATOM 807 O O . ASN A 1 101 ? 5.990 20.212 8.677 1.00 95.69 101 ASN A O 1
ATOM 811 N N . ASP A 1 102 ? 4.129 19.374 9.606 1.00 96.94 102 ASP A N 1
ATOM 812 C CA . ASP A 1 102 ? 3.551 20.665 9.984 1.00 96.94 102 ASP A CA 1
ATOM 813 C C . ASP A 1 102 ? 4.447 21.386 10.996 1.00 96.94 102 ASP A C 1
ATOM 815 O O . ASP A 1 102 ? 4.738 22.570 10.843 1.00 96.94 102 ASP A O 1
ATOM 819 N N . PHE A 1 103 ? 4.972 20.660 11.986 1.00 96.56 103 PHE A N 1
ATOM 820 C CA . PHE A 1 103 ? 5.885 21.219 12.981 1.00 96.56 103 PHE A CA 1
ATOM 821 C C . PHE A 1 103 ? 7.201 21.708 12.344 1.00 96.56 103 PHE A C 1
ATOM 823 O O . PHE A 1 103 ? 7.697 22.791 12.663 1.00 96.56 103 PHE A O 1
ATOM 830 N N . LEU A 1 104 ? 7.750 20.940 11.393 1.00 94.31 104 LEU A N 1
ATOM 831 C CA . LEU A 1 104 ? 9.031 21.228 10.734 1.00 94.31 104 LEU A CA 1
ATOM 832 C C . LEU A 1 104 ? 8.940 22.243 9.580 1.00 94.31 104 LEU A C 1
ATOM 834 O O . LEU A 1 104 ? 9.925 22.931 9.287 1.00 94.31 104 LEU A O 1
ATOM 838 N N . ARG A 1 105 ? 7.794 22.329 8.896 1.00 94.56 105 ARG A N 1
ATOM 839 C CA . ARG A 1 105 ? 7.614 23.103 7.650 1.00 94.56 105 ARG A CA 1
ATOM 840 C C . ARG A 1 105 ? 6.526 24.176 7.741 1.00 94.56 105 ARG A C 1
ATOM 842 O O . ARG A 1 105 ? 6.519 25.071 6.901 1.00 94.56 105 ARG A O 1
ATOM 849 N N . GLY A 1 106 ? 5.685 24.144 8.770 1.00 94.75 106 GLY A N 1
ATOM 850 C CA . GLY A 1 106 ? 4.554 25.050 8.960 1.00 94.75 106 GLY A CA 1
ATOM 851 C C . GLY A 1 106 ? 3.292 24.619 8.209 1.00 94.75 106 GLY A C 1
ATOM 852 O O . GLY A 1 106 ? 3.318 23.747 7.329 1.00 94.75 106 GLY A O 1
ATOM 853 N N . THR A 1 107 ? 2.193 25.284 8.551 1.00 93.12 107 THR A N 1
ATOM 854 C CA . THR A 1 107 ? 0.889 25.203 7.876 1.00 93.12 107 THR A CA 1
ATOM 855 C C . THR A 1 107 ? 0.626 26.511 7.110 1.00 93.12 107 THR A C 1
ATOM 857 O O . THR A 1 107 ? 1.407 27.460 7.217 1.00 93.12 107 THR A O 1
ATOM 860 N N . PRO A 1 108 ? -0.469 26.636 6.339 1.00 91.38 108 PRO A N 1
ATOM 861 C CA . PRO A 1 108 ? -0.861 27.926 5.772 1.00 91.38 108 PRO A CA 1
ATOM 862 C C . PRO A 1 108 ? -1.117 29.013 6.834 1.00 91.38 108 PRO A C 1
ATOM 864 O O . PRO A 1 108 ? -1.011 30.202 6.538 1.00 91.38 108 PRO A O 1
ATOM 867 N N . GLN A 1 109 ? -1.460 28.623 8.066 1.00 93.31 109 GLN A N 1
ATOM 868 C CA . GLN A 1 109 ? -1.825 29.516 9.170 1.00 93.31 109 GLN A CA 1
ATOM 869 C C . GLN A 1 109 ? -0.669 29.778 10.137 1.00 93.31 109 GLN A C 1
ATOM 871 O O . GLN A 1 109 ? -0.717 30.754 10.892 1.00 93.31 109 GLN A O 1
ATOM 876 N N . THR A 1 110 ? 0.348 28.915 10.159 1.00 95.06 110 THR A N 1
ATOM 877 C CA . THR A 1 110 ? 1.438 28.975 11.134 1.00 95.06 110 THR A CA 1
ATOM 878 C C . THR A 1 110 ? 2.795 28.763 10.479 1.00 95.06 110 THR A C 1
ATOM 880 O O . THR A 1 110 ? 2.976 27.941 9.585 1.00 95.06 110 THR A O 1
ATOM 883 N N . SER A 1 111 ? 3.800 29.508 10.940 1.00 94.94 111 SER A N 1
ATOM 884 C CA . SER A 1 111 ? 5.185 29.229 10.563 1.00 94.94 111 SER A CA 1
ATOM 885 C C . SER A 1 111 ? 5.646 27.894 11.148 1.00 94.94 111 SER A C 1
ATOM 887 O O . SER A 1 111 ? 5.145 27.472 12.189 1.00 94.94 111 SER A O 1
ATOM 889 N N . ARG A 1 112 ? 6.692 27.295 10.565 1.00 95.00 112 ARG A N 1
ATOM 890 C CA . ARG A 1 112 ? 7.424 26.201 11.224 1.00 95.00 112 ARG A CA 1
ATOM 891 C C . ARG A 1 112 ? 7.890 26.596 12.627 1.00 95.00 112 ARG A C 1
ATOM 893 O O . ARG A 1 112 ? 8.208 27.771 12.867 1.00 95.00 112 ARG A O 1
ATOM 900 N N . TRP A 1 113 ? 8.020 25.609 13.509 1.00 96.75 113 TRP A N 1
ATOM 901 C CA . TRP A 1 113 ? 8.672 25.815 14.796 1.00 96.75 113 TRP A CA 1
ATOM 902 C C . TRP A 1 113 ? 10.125 26.268 14.603 1.00 96.75 113 TRP A C 1
ATOM 904 O O . TRP A 1 113 ? 10.814 25.844 13.668 1.00 96.75 113 TRP A O 1
ATOM 914 N N . ASN A 1 114 ? 10.600 27.149 15.480 1.00 95.44 114 ASN A N 1
ATOM 915 C CA . ASN A 1 114 ? 11.999 27.553 15.531 1.00 95.44 114 ASN A CA 1
ATOM 916 C C . ASN A 1 114 ? 12.397 28.002 16.945 1.00 95.44 114 ASN A C 1
ATOM 918 O O . ASN A 1 114 ? 11.551 28.280 17.791 1.00 95.44 114 ASN A O 1
ATOM 922 N N . CYS A 1 115 ? 13.704 28.117 17.171 1.00 95.94 115 CYS A N 1
ATOM 923 C CA . CYS A 1 115 ? 14.281 28.403 18.481 1.00 95.94 115 CYS A CA 1
ATOM 924 C C . CYS A 1 115 ? 13.907 29.771 19.083 1.00 95.94 115 CYS A C 1
ATOM 926 O O . CYS A 1 115 ? 13.992 29.919 20.301 1.00 95.94 115 CYS A O 1
ATOM 928 N N . ASP A 1 116 ? 13.460 30.756 18.295 1.00 94.06 116 ASP A N 1
ATOM 929 C CA . ASP A 1 116 ? 13.040 32.060 18.837 1.00 94.06 116 ASP A CA 1
ATOM 930 C C . ASP A 1 116 ? 11.771 31.923 19.702 1.00 94.06 116 ASP A C 1
ATOM 932 O O . ASP A 1 116 ? 11.539 32.713 20.627 1.00 94.06 116 ASP A O 1
ATOM 936 N N . MET A 1 117 ? 10.989 30.863 19.463 1.00 96.00 117 MET A N 1
ATOM 937 C CA . MET A 1 117 ? 9.781 30.534 20.222 1.00 96.00 117 MET A CA 1
ATOM 938 C C . MET A 1 117 ? 10.072 30.080 21.660 1.00 96.00 117 MET A C 1
ATOM 940 O O . MET A 1 117 ? 9.183 30.155 22.501 1.00 96.00 117 MET A O 1
ATOM 944 N N . LEU A 1 118 ? 11.319 29.724 22.004 1.00 94.69 118 LEU A N 1
ATOM 945 C CA . LEU A 1 118 ? 11.713 29.465 23.401 1.00 94.69 118 LEU A CA 1
ATOM 946 C C . LEU A 1 118 ? 11.508 30.696 24.298 1.00 94.69 118 LEU A C 1
ATOM 948 O O . LEU A 1 118 ? 11.317 30.568 25.505 1.00 94.69 118 LEU A O 1
ATOM 952 N N . SER A 1 119 ? 11.549 31.891 23.700 1.00 95.31 119 SER A N 1
ATOM 953 C CA . SER A 1 119 ? 11.269 33.164 24.372 1.00 95.31 119 SER A CA 1
ATOM 954 C C . SER A 1 119 ? 9.832 33.673 24.186 1.00 95.31 119 SER A C 1
ATOM 956 O O . SER A 1 119 ? 9.476 34.677 24.797 1.00 95.31 119 SER A O 1
ATOM 958 N N . HIS A 1 120 ? 9.016 32.968 23.392 1.00 94.56 120 HIS A N 1
ATOM 959 C CA . HIS A 1 120 ? 7.628 33.305 23.046 1.00 94.56 120 HIS A CA 1
ATOM 960 C C . HIS A 1 120 ? 6.749 32.040 23.136 1.00 94.56 120 HIS A C 1
ATOM 962 O O . HIS A 1 120 ? 6.254 31.550 22.114 1.00 94.56 120 HIS A O 1
ATOM 968 N N . PRO A 1 121 ? 6.590 31.446 24.334 1.00 93.56 121 PRO A N 1
ATOM 969 C CA . PRO A 1 121 ? 5.888 30.172 24.509 1.00 93.56 121 PRO A CA 1
ATOM 970 C C . PRO A 1 121 ? 4.432 30.206 24.023 1.00 93.56 121 PRO A C 1
ATOM 972 O O . PRO A 1 121 ? 3.917 29.189 23.571 1.00 93.56 121 PRO A O 1
ATOM 975 N N . GLU A 1 122 ? 3.780 31.369 24.037 1.00 96.19 122 GLU A N 1
ATOM 976 C CA . GLU A 1 122 ? 2.441 31.566 23.477 1.00 96.19 122 GLU A CA 1
ATOM 977 C C . GLU A 1 122 ? 2.390 31.344 21.958 1.00 96.19 122 GLU A C 1
ATOM 979 O O . GLU A 1 122 ? 1.381 30.882 21.424 1.00 96.19 122 GLU A O 1
ATOM 984 N N . GLN A 1 123 ? 3.481 31.647 21.248 1.00 96.25 123 GLN A N 1
ATOM 985 C CA . GLN A 1 123 ? 3.592 31.383 19.818 1.00 96.25 123 GLN A CA 1
ATOM 986 C C . GLN A 1 123 ? 3.773 29.885 19.561 1.00 96.25 123 GLN A C 1
ATOM 988 O O . GLN A 1 123 ? 3.156 29.351 18.641 1.00 96.25 123 GLN A O 1
ATOM 993 N N . GLU A 1 124 ? 4.583 29.206 20.378 1.00 96.44 124 GLU A N 1
ATOM 994 C CA . GLU A 1 124 ? 4.746 27.750 20.306 1.00 96.44 124 GLU A CA 1
ATOM 995 C C . GLU A 1 124 ? 3.416 27.027 20.573 1.00 96.44 124 GLU A C 1
ATOM 997 O O . GLU A 1 124 ? 3.011 26.152 19.810 1.00 96.44 124 GLU A O 1
ATOM 1002 N N . GLU A 1 125 ? 2.696 27.436 21.617 1.00 96.81 125 GLU A N 1
ATOM 1003 C CA . GLU A 1 125 ? 1.379 26.894 21.944 1.00 96.81 125 GLU A CA 1
ATOM 1004 C C . GLU A 1 125 ? 0.377 27.122 20.802 1.00 96.81 125 GLU A C 1
ATOM 1006 O O . GLU A 1 125 ? -0.356 26.206 20.430 1.00 96.81 125 GLU A O 1
ATOM 1011 N N . TYR A 1 126 ? 0.380 28.308 20.184 1.00 97.56 126 TYR A N 1
ATOM 1012 C CA . TYR A 1 126 ? -0.485 28.602 19.041 1.00 97.56 126 TYR A CA 1
ATOM 1013 C C . TYR A 1 126 ? -0.222 27.671 17.851 1.00 97.56 126 TYR A C 1
ATOM 1015 O O . TYR A 1 126 ? -1.178 27.164 17.256 1.00 97.56 126 TYR A O 1
ATOM 1023 N N . ILE A 1 127 ? 1.047 27.410 17.508 1.00 98.00 127 ILE A N 1
ATOM 1024 C CA . ILE A 1 127 ? 1.349 26.492 16.404 1.00 98.00 127 ILE A CA 1
ATOM 1025 C C . ILE A 1 127 ? 0.973 25.049 16.745 1.00 98.00 127 ILE A C 1
ATOM 1027 O O . ILE A 1 127 ? 0.374 24.376 15.909 1.00 98.00 127 ILE A O 1
ATOM 1031 N N . ILE A 1 128 ? 1.255 24.593 17.971 1.00 98.38 128 ILE A N 1
ATOM 1032 C CA . ILE A 1 128 ? 0.931 23.236 18.422 1.00 98.38 128 ILE A CA 1
ATOM 1033 C C . ILE A 1 128 ? -0.581 23.027 18.367 1.00 98.38 128 ILE A C 1
ATOM 1035 O O . ILE A 1 128 ? -1.039 22.066 17.754 1.00 98.38 128 ILE A O 1
ATOM 1039 N N . ASN A 1 129 ? -1.357 23.960 18.921 1.00 98.06 129 ASN A N 1
ATOM 1040 C CA . ASN A 1 129 ? -2.814 23.886 18.916 1.00 98.06 129 ASN A CA 1
ATOM 1041 C C . ASN A 1 129 ? -3.379 23.913 17.491 1.00 98.06 129 ASN A C 1
ATOM 1043 O O . ASN A 1 129 ? -4.302 23.164 17.187 1.00 98.06 129 ASN A O 1
ATOM 1047 N N . ASN A 1 130 ? -2.818 24.725 16.587 1.00 97.88 130 ASN A N 1
ATOM 1048 C CA . ASN A 1 130 ? -3.254 24.737 15.190 1.00 97.88 130 ASN A CA 1
ATOM 1049 C C . ASN A 1 130 ? -3.059 23.373 14.511 1.00 97.88 130 ASN A C 1
ATOM 1051 O O . ASN A 1 130 ? -3.975 22.893 13.849 1.00 97.88 130 ASN A O 1
ATOM 1055 N N . ILE A 1 131 ? -1.900 22.739 14.708 1.00 98.31 131 ILE A N 1
ATOM 1056 C CA . ILE A 1 131 ? -1.606 21.417 14.143 1.00 98.31 131 ILE A CA 1
ATOM 1057 C C . ILE A 1 131 ? -2.525 20.360 14.764 1.00 98.31 131 ILE A C 1
ATOM 1059 O O . ILE A 1 131 ? -3.151 19.590 14.041 1.00 98.31 131 ILE A O 1
ATOM 1063 N N . VAL A 1 132 ? -2.657 20.349 16.094 1.00 98.44 132 VAL A N 1
ATOM 1064 C CA . VAL A 1 132 ? -3.510 19.399 16.827 1.00 98.44 132 VAL A CA 1
ATOM 1065 C C . VAL A 1 132 ? -4.976 19.512 16.401 1.00 98.44 132 VAL A C 1
ATOM 1067 O O . VAL A 1 132 ? -5.618 18.480 16.251 1.00 98.44 132 VAL A O 1
ATOM 1070 N N . ASN A 1 133 ? -5.484 20.710 16.098 1.00 97.94 133 ASN A N 1
ATOM 1071 C CA . ASN A 1 133 ? -6.846 20.883 15.576 1.00 97.94 133 ASN A CA 1
ATOM 1072 C C . ASN A 1 133 ? -7.047 20.213 14.203 1.00 97.94 133 ASN A C 1
ATOM 1074 O O . ASN A 1 133 ? -8.115 19.667 13.934 1.00 97.94 133 ASN A O 1
ATOM 1078 N N . TYR A 1 134 ? -6.036 20.222 13.326 1.00 97.62 134 TYR A N 1
ATOM 1079 C CA . TYR A 1 134 ? -6.113 19.469 12.070 1.00 97.62 134 TYR A CA 1
ATOM 1080 C C . TYR A 1 134 ? -6.115 17.960 12.318 1.00 97.62 134 TYR A C 1
ATOM 1082 O O . TYR A 1 134 ? -6.915 17.242 11.723 1.00 97.62 134 TYR A O 1
ATOM 1090 N N . ILE A 1 135 ? -5.261 17.483 13.229 1.00 98.62 135 ILE A N 1
ATOM 1091 C CA . ILE A 1 135 ? -5.210 16.066 13.620 1.00 98.62 135 ILE A CA 1
ATOM 1092 C C . ILE A 1 135 ? -6.548 15.624 14.226 1.00 98.62 135 ILE A C 1
ATOM 1094 O O . ILE A 1 135 ? -7.046 14.554 13.884 1.00 98.62 135 ILE A O 1
ATOM 1098 N N . GLU A 1 136 ? -7.152 16.458 15.075 1.00 98.56 136 GLU A N 1
ATOM 1099 C CA . GLU A 1 136 ? -8.473 16.228 15.661 1.00 98.56 136 GLU A CA 1
ATOM 1100 C C . GLU A 1 136 ? -9.532 16.019 14.580 1.00 98.56 136 GLU A C 1
ATOM 1102 O O . GLU A 1 136 ? -10.285 15.051 14.650 1.00 98.56 136 GLU A O 1
ATOM 1107 N N . GLY A 1 137 ? -9.536 16.858 13.540 1.00 97.31 137 GLY A N 1
ATOM 1108 C CA . GLY A 1 137 ? -10.418 16.657 12.396 1.00 97.31 137 GLY A CA 1
ATOM 1109 C C . GLY A 1 137 ? -10.245 15.268 11.774 1.00 97.31 137 GLY A C 1
ATOM 1110 O O . GLY A 1 137 ? -11.240 14.618 11.465 1.00 97.31 137 GLY A O 1
ATOM 1111 N N . ILE A 1 138 ? -8.997 14.787 11.611 1.00 98.38 138 ILE A N 1
ATOM 1112 C CA . ILE A 1 138 ? -8.715 13.501 10.918 1.00 98.38 138 ILE A CA 1
ATOM 1113 C C . ILE A 1 138 ? -9.299 12.362 11.728 1.00 98.38 138 ILE A C 1
ATOM 1115 O O . ILE A 1 138 ? -9.992 11.497 11.194 1.00 98.38 138 ILE A O 1
ATOM 1119 N N . ILE A 1 139 ? -9.074 12.424 13.034 1.00 98.56 139 ILE A N 1
ATOM 1120 C CA . ILE A 1 139 ? -9.649 11.505 14.003 1.00 98.56 139 ILE A CA 1
ATOM 1121 C C . ILE A 1 139 ? -11.175 11.519 13.914 1.00 98.56 139 ILE A C 1
ATOM 1123 O O . ILE A 1 139 ? -11.775 10.453 13.804 1.00 98.56 139 ILE A O 1
ATOM 1127 N N . ASP A 1 140 ? -11.807 12.692 13.913 1.00 97.69 140 ASP A N 1
ATOM 1128 C CA . ASP A 1 140 ? -13.267 12.802 13.898 1.00 97.69 140 ASP A CA 1
ATOM 1129 C C . ASP A 1 140 ? -13.883 12.209 12.625 1.00 97.69 140 ASP A C 1
ATOM 1131 O O . ASP A 1 140 ? -14.860 11.463 12.714 1.00 97.69 140 ASP A O 1
ATOM 1135 N N . TYR A 1 141 ? -13.290 12.461 11.453 1.00 97.38 141 TYR A N 1
ATOM 1136 C CA . TYR A 1 141 ? -13.740 11.846 10.202 1.00 97.38 141 TYR A CA 1
ATOM 1137 C C . TYR A 1 141 ? -13.596 10.323 10.225 1.00 97.38 141 TYR A C 1
ATOM 1139 O O . TYR A 1 141 ? -14.531 9.627 9.838 1.00 97.38 141 TYR A O 1
ATOM 1147 N N . ILE A 1 142 ? -12.471 9.795 10.716 1.00 97.88 142 ILE A N 1
ATOM 1148 C CA . ILE A 1 142 ? -12.237 8.345 10.815 1.00 97.88 142 ILE A CA 1
ATOM 1149 C C . ILE A 1 142 ? -13.238 7.693 11.775 1.00 97.88 142 ILE A C 1
ATOM 1151 O O . ILE A 1 142 ? -13.892 6.710 11.425 1.00 97.88 142 ILE A O 1
ATOM 1155 N N . LEU A 1 143 ? -13.392 8.247 12.979 1.00 95.88 143 LEU A N 1
ATOM 1156 C CA . LEU A 1 143 ? -14.289 7.715 14.007 1.00 95.88 143 LEU A CA 1
ATOM 1157 C C . LEU A 1 143 ? -15.770 7.810 13.615 1.00 95.88 143 LEU A C 1
ATOM 1159 O O . LEU A 1 143 ? -16.579 7.050 14.154 1.00 95.88 143 LEU A O 1
ATOM 1163 N N . ALA A 1 144 ? -16.126 8.726 12.707 1.00 95.25 144 ALA A N 1
ATOM 1164 C CA . ALA A 1 144 ? -17.473 8.869 12.166 1.00 95.25 144 ALA A CA 1
ATOM 1165 C C . ALA A 1 144 ? -17.826 7.809 11.109 1.00 95.25 144 ALA A C 1
ATOM 1167 O O . ALA A 1 144 ? -19.013 7.592 10.869 1.00 95.25 144 ALA A O 1
ATOM 1168 N N . VAL A 1 145 ? -16.838 7.137 10.497 1.00 95.56 145 VAL A N 1
ATOM 1169 C CA . VAL A 1 145 ? -17.093 6.089 9.491 1.00 95.56 145 VAL A CA 1
ATOM 1170 C C . VAL A 1 145 ? -17.821 4.905 10.121 1.00 95.56 145 VAL A C 1
ATOM 1172 O O . VAL A 1 145 ? -18.848 4.468 9.603 1.00 95.56 145 VAL A O 1
ATOM 1175 N N . ARG A 1 146 ? -17.306 4.396 11.247 1.00 92.38 146 ARG A N 1
ATOM 1176 C CA . ARG A 1 146 ? -17.917 3.297 12.005 1.00 92.38 146 ARG A CA 1
ATOM 11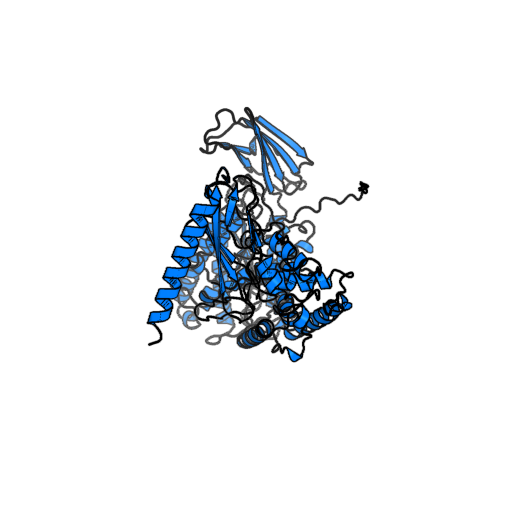77 C C . ARG A 1 146 ? -17.573 3.342 13.500 1.00 92.38 146 ARG A C 1
ATOM 1179 O O . ARG A 1 146 ? -16.505 3.839 13.877 1.00 92.38 146 ARG A O 1
ATOM 1186 N N . PRO A 1 147 ? -18.453 2.802 14.365 1.00 90.00 147 PRO A N 1
ATOM 1187 C CA . PRO A 1 147 ? -18.242 2.790 15.811 1.00 90.00 147 PRO A CA 1
ATOM 1188 C C . PRO A 1 147 ? -17.221 1.739 16.290 1.00 90.00 147 PRO A C 1
ATOM 1190 O O . PRO A 1 147 ? -16.679 1.904 17.380 1.00 90.00 147 PRO A O 1
ATOM 1193 N N . ASP A 1 148 ? -16.893 0.725 15.481 1.00 90.56 148 ASP A N 1
ATOM 1194 C CA . ASP A 1 148 ? -15.925 -0.335 15.813 1.00 90.56 148 ASP A CA 1
ATOM 1195 C C . ASP A 1 148 ? -14.455 0.097 15.643 1.00 90.56 148 ASP A C 1
ATOM 1197 O O . ASP A 1 148 ? -13.544 -0.534 16.179 1.00 90.56 148 ASP A O 1
ATOM 1201 N N . ILE A 1 149 ? -14.210 1.193 14.917 1.00 95.25 149 ILE A N 1
ATOM 1202 C CA . ILE A 1 149 ? -12.856 1.662 14.603 1.00 95.25 149 ILE A CA 1
ATOM 1203 C C . ILE A 1 149 ? -12.173 2.257 15.843 1.00 95.25 149 ILE A C 1
ATOM 1205 O O . ILE A 1 149 ? -12.731 3.122 16.522 1.00 95.25 149 ILE A O 1
ATOM 1209 N N . ARG A 1 150 ? -10.926 1.847 16.089 1.00 96.62 150 ARG A N 1
ATOM 1210 C CA . ARG A 1 150 ? -10.001 2.415 17.078 1.00 96.62 150 ARG A CA 1
ATOM 1211 C C . ARG A 1 150 ? -8.772 2.997 16.393 1.00 96.62 150 ARG A C 1
ATOM 1213 O O . ARG A 1 150 ? -8.308 2.475 15.380 1.00 96.62 150 ARG A O 1
ATOM 1220 N N . ILE A 1 151 ? -8.229 4.071 16.960 1.00 98.50 151 ILE A N 1
ATOM 1221 C CA . ILE A 1 151 ? -7.046 4.758 16.432 1.00 98.50 151 ILE A CA 1
ATOM 1222 C C . ILE A 1 151 ? -5.897 4.641 17.433 1.00 98.50 151 ILE A C 1
ATOM 1224 O O . ILE A 1 151 ? -5.971 5.158 18.546 1.00 98.50 151 ILE A O 1
ATOM 1228 N N . ALA A 1 152 ? -4.802 4.015 17.010 1.00 98.56 152 ALA A N 1
ATOM 1229 C CA . ALA A 1 152 ? -3.498 4.154 17.639 1.00 98.56 152 ALA A CA 1
ATOM 1230 C C . ALA A 1 152 ? -2.810 5.401 17.059 1.00 98.56 152 ALA A C 1
ATOM 1232 O O . ALA A 1 152 ? -2.235 5.360 15.966 1.00 98.56 152 ALA A O 1
ATOM 1233 N N . LEU A 1 153 ? -2.877 6.523 17.783 1.00 98.75 153 LEU A N 1
ATOM 1234 C CA . LEU A 1 153 ? -2.153 7.747 17.446 1.00 98.75 153 LEU A CA 1
ATOM 1235 C C . LEU A 1 153 ? -0.675 7.543 17.783 1.00 98.75 153 LEU A C 1
ATOM 1237 O O . LEU A 1 153 ? -0.235 7.742 18.917 1.00 98.75 153 LEU A O 1
ATOM 1241 N N . CYS A 1 154 ? 0.083 7.091 16.792 1.00 98.44 154 CYS A N 1
ATOM 1242 C CA . CYS A 1 154 ? 1.474 6.720 16.948 1.00 98.44 154 CYS A CA 1
ATOM 1243 C C . CYS A 1 154 ? 2.348 7.975 17.046 1.00 98.44 154 CYS A C 1
ATOM 1245 O O . CYS A 1 154 ? 2.422 8.800 16.128 1.00 98.44 154 CYS A O 1
ATOM 1247 N N . GLY A 1 155 ? 2.981 8.143 18.205 1.00 97.44 155 GLY A N 1
ATOM 1248 C CA . GLY A 1 155 ? 3.894 9.242 18.454 1.00 97.44 155 GLY A CA 1
ATOM 1249 C C . GLY A 1 155 ? 5.231 9.058 17.747 1.00 97.44 155 GLY A C 1
ATOM 1250 O O . GLY A 1 155 ? 5.646 7.939 17.434 1.00 97.44 155 GLY A O 1
ATOM 1251 N N . TYR A 1 156 ? 5.938 10.156 17.521 1.00 97.62 156 TYR A N 1
ATOM 1252 C CA . TYR A 1 156 ? 7.282 10.102 16.949 1.00 97.62 156 TYR A CA 1
ATOM 1253 C C . TYR A 1 156 ? 8.336 9.752 18.014 1.00 97.62 156 TYR A C 1
ATOM 1255 O O . TYR A 1 156 ? 8.063 9.670 19.215 1.00 97.62 156 TYR A O 1
ATOM 1263 N N . THR A 1 157 ? 9.577 9.559 17.570 1.00 95.88 157 THR A N 1
ATOM 1264 C CA . THR A 1 157 ? 10.748 9.433 18.444 1.00 95.88 157 THR A CA 1
ATOM 1265 C C . THR A 1 157 ? 11.653 10.659 18.324 1.00 95.88 157 THR A C 1
ATOM 1267 O O . THR A 1 157 ? 11.350 11.613 17.610 1.00 95.88 157 THR A O 1
ATOM 1270 N N . PHE A 1 158 ? 12.760 10.638 19.057 1.00 97.00 158 PHE A N 1
ATOM 1271 C CA . PHE A 1 158 ? 13.800 11.656 18.982 1.00 97.00 158 PHE A CA 1
ATOM 1272 C C . PHE A 1 158 ? 14.552 11.626 17.642 1.00 97.00 158 PHE A C 1
ATOM 1274 O O . PHE A 1 158 ? 14.598 10.600 16.967 1.00 97.00 158 PHE A O 1
ATOM 1281 N N . GLY A 1 159 ? 15.118 12.763 17.238 1.00 93.69 159 GLY A N 1
ATOM 1282 C CA . GLY A 1 159 ? 15.791 12.917 15.945 1.00 93.69 159 GLY A CA 1
ATOM 1283 C C . GLY A 1 159 ? 17.264 12.496 15.970 1.00 93.69 159 GLY A C 1
ATOM 1284 O O . GLY A 1 159 ? 17.897 12.421 17.025 1.00 93.69 159 GLY A O 1
ATOM 1285 N N . GLY A 1 160 ? 17.830 12.252 14.789 1.00 94.19 160 GLY A N 1
ATOM 1286 C CA . GLY A 1 160 ? 19.248 11.938 14.573 1.00 94.19 160 GLY A CA 1
ATOM 1287 C C . GLY A 1 160 ? 20.128 13.135 14.225 1.00 94.19 160 GLY A C 1
ATOM 1288 O O . GLY A 1 160 ? 21.349 12.999 14.178 1.00 94.19 160 GLY A O 1
ATOM 1289 N N . ARG A 1 161 ? 19.534 14.315 14.000 1.00 92.81 161 ARG A N 1
ATOM 1290 C CA . ARG A 1 161 ? 20.239 15.497 13.490 1.00 92.81 161 ARG A CA 1
ATOM 1291 C C . ARG A 1 161 ? 19.970 16.762 14.303 1.00 92.81 161 ARG A C 1
ATOM 1293 O O . ARG A 1 161 ? 18.821 17.166 14.478 1.00 92.81 161 ARG A O 1
ATOM 1300 N N . ASP A 1 162 ? 21.052 17.450 14.668 1.00 93.75 162 ASP A N 1
ATOM 1301 C CA . ASP A 1 162 ? 21.016 18.813 15.208 1.00 93.75 162 ASP A CA 1
ATOM 1302 C C . ASP A 1 162 ? 20.657 19.828 14.106 1.00 93.75 162 ASP A C 1
ATOM 1304 O O . ASP A 1 162 ? 21.316 19.900 13.062 1.00 93.75 162 ASP A O 1
ATOM 1308 N N . ARG A 1 163 ? 19.594 20.608 14.330 1.00 90.38 163 ARG A N 1
ATOM 1309 C CA . ARG A 1 163 ? 19.088 21.621 13.387 1.00 90.38 163 ARG A CA 1
ATOM 1310 C C . ARG A 1 163 ? 19.657 23.018 13.654 1.00 90.38 163 ARG A C 1
ATOM 1312 O O . ARG A 1 163 ? 19.413 23.928 12.861 1.00 90.38 163 ARG A O 1
ATOM 1319 N N . GLY A 1 164 ? 20.453 23.181 14.712 1.00 92.44 164 GLY A N 1
ATOM 1320 C CA . GLY A 1 164 ? 21.054 24.446 15.121 1.00 92.44 164 GLY A CA 1
ATOM 1321 C C . GLY A 1 164 ? 20.051 25.456 15.694 1.00 92.44 164 GLY A C 1
ATOM 1322 O O . GLY A 1 164 ? 18.878 25.167 15.904 1.00 92.44 164 GLY A O 1
ATOM 1323 N N . GLY A 1 165 ? 20.530 26.671 15.975 1.00 94.75 165 GLY A N 1
ATOM 1324 C CA . GLY A 1 165 ? 19.731 27.776 16.530 1.00 94.75 165 GLY A CA 1
ATOM 1325 C C . GLY A 1 165 ? 19.555 27.741 18.055 1.00 94.75 165 GLY A C 1
ATOM 1326 O O . GLY A 1 165 ? 19.636 28.783 18.698 1.00 94.75 165 GLY A O 1
ATOM 1327 N N . CYS A 1 166 ? 19.385 26.560 18.643 1.00 96.75 166 CYS A N 1
ATOM 1328 C CA . CYS A 1 166 ? 19.283 26.321 20.086 1.00 96.75 166 CYS A CA 1
ATOM 1329 C C . CYS A 1 166 ? 19.821 24.927 20.431 1.00 96.75 166 CYS A C 1
ATOM 1331 O O . CYS A 1 166 ? 20.235 24.188 19.536 1.00 96.75 166 CYS A O 1
ATOM 1333 N N . SER A 1 167 ? 19.874 24.565 21.717 1.00 97.31 167 SER A N 1
ATOM 1334 C CA . SER A 1 167 ? 20.447 23.276 22.118 1.00 97.31 167 SER A CA 1
ATOM 1335 C C . SER A 1 167 ? 19.608 22.094 21.613 1.00 97.31 167 SER A C 1
ATOM 1337 O O . SER A 1 167 ? 18.401 22.226 21.413 1.00 97.31 167 SER A O 1
ATOM 1339 N N . ILE A 1 168 ? 20.225 20.915 21.458 1.00 96.94 168 ILE A N 1
ATOM 1340 C CA . ILE A 1 168 ? 19.508 19.661 21.147 1.00 96.94 168 ILE A CA 1
ATOM 1341 C C . ILE A 1 168 ? 18.374 19.436 22.156 1.00 96.94 168 ILE A C 1
ATOM 1343 O O . ILE A 1 168 ? 17.265 19.076 21.773 1.00 96.94 168 ILE A O 1
ATOM 1347 N N . CYS A 1 169 ? 18.634 19.731 23.431 1.00 96.81 169 CYS A N 1
ATOM 1348 C CA . CYS A 1 169 ? 17.648 19.582 24.491 1.00 96.81 169 CYS A CA 1
ATOM 1349 C C . CYS A 1 169 ? 16.424 20.482 24.294 1.00 96.81 169 CYS A C 1
ATOM 1351 O O . CYS A 1 169 ? 15.297 20.042 24.508 1.00 96.81 169 CYS A O 1
ATOM 1353 N N . ASP A 1 170 ? 16.627 21.716 23.828 1.00 97.38 170 ASP A N 1
ATOM 1354 C CA . ASP A 1 170 ? 15.528 22.638 23.536 1.00 97.38 170 ASP A CA 1
ATOM 1355 C C . ASP A 1 170 ? 14.715 22.181 22.320 1.00 97.38 170 ASP A C 1
ATOM 1357 O O . ASP A 1 170 ? 13.484 22.168 22.372 1.00 97.38 170 ASP A O 1
ATOM 1361 N N . GLN A 1 171 ? 15.397 21.763 21.247 1.00 95.94 171 GLN A N 1
ATOM 1362 C CA . GLN A 1 171 ? 14.763 21.270 20.018 1.00 95.94 171 GLN A CA 1
ATOM 1363 C C . GLN A 1 171 ? 13.889 20.039 20.303 1.00 95.94 171 GLN A C 1
ATOM 1365 O O . GLN A 1 171 ? 12.710 19.999 19.951 1.00 95.94 171 GLN A O 1
ATOM 1370 N N . GLN A 1 172 ? 14.448 19.041 20.988 1.00 96.38 172 GLN A N 1
ATOM 1371 C CA . GLN A 1 172 ? 13.726 17.815 21.325 1.00 96.38 172 GLN A CA 1
ATOM 1372 C C . GLN A 1 172 ? 12.690 18.030 22.425 1.00 96.38 172 GLN A C 1
ATOM 1374 O O . GLN A 1 172 ? 11.642 17.389 22.411 1.00 96.38 172 GLN A O 1
ATOM 1379 N N . GLY A 1 173 ? 12.938 18.964 23.344 1.00 96.69 173 GLY A N 1
ATOM 1380 C CA . GLY A 1 173 ? 11.969 19.384 24.349 1.00 96.69 173 GLY A CA 1
ATOM 1381 C C . GLY A 1 173 ? 10.725 20.025 23.732 1.00 96.69 173 GLY A C 1
ATOM 1382 O O . GLY A 1 173 ? 9.619 19.756 24.195 1.00 96.69 173 GLY A O 1
ATOM 1383 N N . ALA A 1 174 ? 10.874 20.829 22.676 1.00 96.50 174 ALA A N 1
ATOM 1384 C CA . ALA A 1 174 ? 9.737 21.385 21.940 1.00 96.50 174 ALA A CA 1
ATOM 1385 C C . ALA A 1 174 ? 8.917 20.298 21.241 1.00 96.50 174 ALA A C 1
ATOM 1387 O O . ALA A 1 174 ? 7.690 20.278 21.339 1.00 96.50 174 ALA A O 1
ATOM 1388 N N . PHE A 1 175 ? 9.593 19.333 20.621 1.00 95.81 175 PHE A N 1
ATOM 1389 C CA . PHE A 1 175 ? 8.920 18.191 20.012 1.00 95.81 175 PHE A CA 1
ATOM 1390 C C . PHE A 1 175 ? 8.226 17.299 21.055 1.00 95.81 175 PHE A C 1
ATOM 1392 O O . PHE A 1 175 ? 7.110 16.839 20.834 1.00 95.81 175 PHE A O 1
ATOM 1399 N N . ALA A 1 176 ? 8.816 17.131 22.243 1.00 97.62 176 ALA A N 1
ATOM 1400 C CA . ALA A 1 176 ? 8.174 16.427 23.350 1.00 97.62 176 ALA A CA 1
ATOM 1401 C C . ALA A 1 176 ? 6.889 17.125 23.825 1.00 97.62 176 ALA A C 1
ATOM 1403 O O . ALA A 1 176 ? 5.908 16.444 24.112 1.00 97.62 176 ALA A O 1
ATOM 1404 N N . ARG A 1 177 ? 6.854 18.466 23.863 1.00 97.75 177 ARG A N 1
ATOM 1405 C CA . ARG A 1 177 ? 5.627 19.227 24.170 1.00 97.75 177 ARG A CA 1
ATOM 1406 C C . ARG A 1 177 ? 4.562 19.072 23.083 1.00 97.75 177 ARG A C 1
ATOM 1408 O O . ARG A 1 177 ? 3.384 18.941 23.405 1.00 97.75 177 ARG A O 1
ATOM 1415 N N . PHE A 1 178 ? 4.963 19.010 21.814 1.00 98.25 178 PHE A N 1
ATOM 1416 C CA . PHE A 1 178 ? 4.047 18.695 20.715 1.00 98.25 178 PHE A CA 1
ATOM 1417 C C . PHE A 1 178 ? 3.437 17.288 20.856 1.00 98.25 178 PHE A C 1
ATOM 1419 O O . PHE A 1 178 ? 2.219 17.123 20.784 1.00 98.25 178 PHE A O 1
ATOM 1426 N N . GLU A 1 179 ? 4.254 16.282 21.161 1.00 98.44 179 GLU A N 1
ATOM 1427 C CA . GLU A 1 179 ? 3.786 14.916 21.417 1.00 98.44 179 GLU A CA 1
ATOM 1428 C C . GLU A 1 179 ? 2.899 14.813 22.676 1.00 98.44 179 GLU A C 1
ATOM 1430 O O . GLU A 1 179 ? 1.941 14.040 22.698 1.00 98.44 179 GLU A O 1
ATOM 1435 N N . GLN A 1 180 ? 3.143 15.629 23.710 1.00 98.06 180 GLN A N 1
ATOM 1436 C CA . GLN A 1 180 ? 2.237 15.752 24.862 1.00 98.06 180 GLN A CA 1
ATOM 1437 C C . GLN A 1 180 ? 0.868 16.315 24.463 1.00 98.06 180 GLN A C 1
ATOM 1439 O O . GLN A 1 180 ? -0.147 15.855 24.981 1.00 98.06 180 GLN A O 1
ATOM 1444 N N . ALA A 1 181 ? 0.815 17.271 23.533 1.00 98.50 181 ALA A N 1
ATOM 1445 C CA . ALA A 1 181 ? -0.449 17.803 23.030 1.00 98.50 181 ALA A CA 1
ATOM 1446 C C . ALA A 1 181 ? -1.218 16.762 22.196 1.00 98.50 181 ALA A C 1
ATOM 1448 O O . ALA A 1 181 ? -2.428 16.618 22.361 1.00 98.50 181 ALA A O 1
ATOM 1449 N N . LYS A 1 182 ? -0.521 15.958 21.377 1.00 98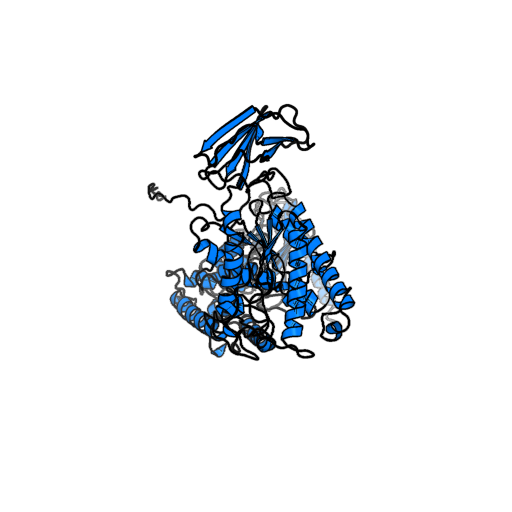.62 182 LYS A N 1
ATOM 1450 C CA . LYS A 1 182 ? -1.117 14.800 20.682 1.00 98.62 182 LYS A CA 1
ATOM 1451 C C . LYS A 1 182 ? -1.667 13.762 21.659 1.00 98.62 182 LYS A C 1
ATOM 1453 O O . LYS A 1 182 ? -2.776 13.271 21.465 1.00 98.62 182 LYS A O 1
ATOM 1458 N N . ARG A 1 183 ? -0.933 13.461 22.734 1.00 98.00 183 ARG A N 1
ATOM 1459 C CA . ARG A 1 183 ? -1.436 12.614 23.824 1.00 98.00 183 ARG A CA 1
ATOM 1460 C C . ARG A 1 183 ? -2.703 13.203 24.446 1.00 98.00 183 ARG A C 1
ATOM 1462 O O . ARG A 1 183 ? -3.677 12.480 24.598 1.00 98.00 183 ARG A O 1
ATOM 1469 N N . ALA A 1 184 ? -2.704 14.493 24.784 1.00 98.38 184 ALA A N 1
ATOM 1470 C CA . ALA A 1 184 ? -3.867 15.149 25.382 1.00 98.38 184 ALA A CA 1
ATOM 1471 C C . ALA A 1 184 ? -5.099 15.119 24.460 1.00 98.38 184 ALA A C 1
ATOM 1473 O O . ALA A 1 184 ? -6.219 14.978 24.945 1.00 98.38 184 ALA A O 1
ATOM 1474 N N . LEU A 1 185 ? -4.897 15.206 23.140 1.00 98.56 185 LEU A N 1
ATOM 1475 C CA . LEU A 1 185 ? -5.952 14.992 22.149 1.00 98.56 185 LEU A CA 1
ATOM 1476 C C . LEU A 1 185 ? -6.464 13.544 22.160 1.00 98.56 185 LEU A C 1
ATOM 1478 O O . LEU A 1 185 ? -7.671 13.336 22.144 1.00 98.56 185 LEU A O 1
ATOM 1482 N N . ALA A 1 186 ? -5.582 12.544 22.209 1.00 98.19 186 ALA A N 1
ATOM 1483 C CA . ALA A 1 186 ? -6.017 11.150 22.318 1.00 98.19 186 ALA A CA 1
ATOM 1484 C C . ALA A 1 186 ? -6.833 10.914 23.600 1.00 98.19 186 ALA A C 1
ATOM 1486 O O . ALA A 1 186 ? -7.926 10.367 23.535 1.00 98.19 186 ALA A O 1
ATOM 1487 N N . ASP A 1 187 ? -6.360 11.424 24.742 1.00 97.00 187 ASP A N 1
ATOM 1488 C CA . ASP A 1 187 ? -7.047 11.315 26.036 1.00 97.00 187 ASP A CA 1
ATOM 1489 C C . ASP A 1 187 ? -8.427 12.025 26.041 1.00 97.00 187 ASP A C 1
ATOM 1491 O O . ASP A 1 187 ? -9.274 11.718 26.883 1.00 97.00 187 ASP A O 1
ATOM 1495 N N . SER A 1 188 ? -8.677 12.971 25.122 1.00 97.12 188 SER A N 1
ATOM 1496 C CA . SER A 1 188 ? -9.953 13.697 25.010 1.00 97.12 188 SER A CA 1
ATOM 1497 C C . SER A 1 188 ? -10.977 13.028 24.088 1.00 97.12 188 SER A C 1
ATOM 1499 O O . SER A 1 188 ? -12.142 13.443 24.070 1.00 97.12 188 SER A O 1
ATOM 1501 N N . LYS A 1 189 ? -10.576 11.993 23.340 1.00 95.25 189 LYS A N 1
ATOM 1502 C CA . LYS A 1 189 ? -11.417 11.322 22.347 1.00 95.25 189 LYS A CA 1
ATOM 1503 C C . LYS A 1 189 ? -11.657 9.858 22.729 1.00 95.25 189 LYS A C 1
ATOM 1505 O O . LYS A 1 189 ? -10.712 9.135 23.038 1.00 95.25 189 LYS A O 1
ATOM 1510 N N . PRO A 1 190 ? -12.908 9.371 22.664 1.00 92.75 190 PRO A N 1
ATOM 1511 C CA . PRO A 1 190 ? -13.166 7.942 22.789 1.00 92.75 190 PRO A CA 1
ATOM 1512 C C . PRO A 1 190 ? -12.467 7.180 21.660 1.00 92.75 190 PRO A C 1
ATOM 1514 O O . PRO A 1 190 ? -12.372 7.689 20.543 1.00 92.75 190 PRO A O 1
ATOM 1517 N N . ARG A 1 191 ? -12.034 5.943 21.929 1.00 94.19 191 ARG A N 1
ATOM 1518 C CA . ARG A 1 191 ? -11.421 5.033 20.937 1.00 94.19 191 ARG A CA 1
ATOM 1519 C C . ARG A 1 191 ? -10.086 5.503 20.337 1.00 94.19 191 ARG A C 1
ATOM 1521 O O . ARG A 1 191 ? -9.614 4.901 19.371 1.00 94.19 191 ARG A O 1
ATOM 1528 N N . VAL A 1 192 ? -9.456 6.533 20.901 1.00 97.62 192 VAL A N 1
ATOM 1529 C CA . VAL A 1 192 ? -8.138 7.018 20.471 1.00 97.62 192 VAL A CA 1
ATOM 1530 C C . VAL A 1 192 ? -7.128 6.790 21.577 1.00 97.62 192 VAL A C 1
ATOM 1532 O O . VAL A 1 192 ? -7.340 7.172 22.722 1.00 97.62 192 VAL A O 1
ATOM 1535 N N . TYR A 1 193 ? -6.003 6.183 21.222 1.00 97.44 193 TYR A N 1
ATOM 1536 C CA . TYR A 1 193 ? -4.958 5.838 22.169 1.00 97.44 193 TYR A CA 1
ATOM 1537 C C . TYR A 1 193 ? -3.612 6.299 21.637 1.00 97.44 193 TYR A C 1
ATOM 1539 O O . TYR A 1 193 ? -3.234 5.994 20.507 1.00 97.44 193 TYR A O 1
ATOM 1547 N N . TYR A 1 194 ? -2.887 7.063 22.447 1.00 98.62 194 TYR A N 1
ATOM 1548 C CA . TYR A 1 194 ? -1.580 7.577 22.070 1.00 98.62 194 TYR A CA 1
ATOM 1549 C C . TYR A 1 194 ? -0.492 6.532 22.330 1.00 98.62 194 TYR A C 1
ATOM 1551 O O . TYR A 1 194 ? -0.415 5.965 23.415 1.00 98.62 194 TYR A O 1
ATOM 1559 N N . VAL A 1 195 ? 0.386 6.288 21.356 1.00 98.50 195 VAL A N 1
ATOM 1560 C CA . VAL A 1 195 ? 1.541 5.392 21.527 1.00 98.50 195 VAL A CA 1
ATOM 1561 C C . VAL A 1 195 ? 2.796 6.236 21.715 1.00 98.50 195 VAL A C 1
ATOM 1563 O O . VAL A 1 195 ? 3.266 6.886 20.785 1.00 98.50 195 VAL A O 1
ATOM 1566 N N . HIS A 1 196 ? 3.347 6.230 22.928 1.00 98.00 196 HIS A N 1
ATOM 1567 C CA . HIS A 1 196 ? 4.513 7.038 23.280 1.00 98.00 196 HIS A CA 1
ATOM 1568 C C . HIS A 1 196 ? 5.836 6.372 22.870 1.00 98.00 196 HIS A C 1
ATOM 1570 O O . HIS A 1 196 ? 6.160 5.280 23.351 1.00 98.00 196 HIS A O 1
ATOM 1576 N N . ASN A 1 197 ? 6.621 7.078 22.043 1.00 97.81 197 ASN A N 1
ATOM 1577 C CA . ASN A 1 197 ? 7.853 6.562 21.432 1.00 97.81 197 ASN A CA 1
ATOM 1578 C C . ASN A 1 197 ? 9.101 7.452 21.634 1.00 97.81 197 ASN A C 1
ATOM 1580 O O . ASN A 1 197 ? 10.179 7.124 21.121 1.00 97.81 197 ASN A O 1
ATOM 1584 N N . LEU A 1 198 ? 9.016 8.559 22.384 1.00 97.88 198 LEU A N 1
ATOM 1585 C CA . LEU A 1 198 ? 10.175 9.428 22.636 1.00 97.88 198 LEU A CA 1
ATOM 1586 C C . LEU A 1 198 ? 11.206 8.697 23.498 1.00 97.88 198 LEU A C 1
ATOM 1588 O O . LEU A 1 198 ? 10.913 8.253 24.606 1.00 97.88 198 LEU A O 1
ATOM 1592 N N . GLY A 1 199 ? 12.420 8.553 22.965 1.00 97.44 199 GLY A N 1
ATOM 1593 C CA . GLY A 1 199 ? 13.489 7.771 23.588 1.00 97.44 199 GLY A CA 1
ATOM 1594 C C . GLY A 1 199 ? 13.471 6.276 23.254 1.00 97.44 199 GLY A C 1
ATOM 1595 O O . GLY A 1 199 ? 14.433 5.590 23.588 1.00 97.44 199 GLY A O 1
ATOM 1596 N N . LEU A 1 200 ? 12.456 5.761 22.543 1.00 98.44 200 LEU A N 1
ATOM 1597 C CA . LEU A 1 200 ? 12.388 4.341 22.170 1.00 98.44 200 LEU A CA 1
ATOM 1598 C C . LEU A 1 200 ? 13.606 3.917 21.337 1.00 98.44 200 LEU A C 1
ATOM 1600 O O . LEU A 1 200 ? 14.283 2.947 21.669 1.00 98.44 200 LEU A O 1
ATOM 1604 N N . MET A 1 201 ? 13.938 4.680 20.292 1.00 98.56 201 MET A N 1
ATOM 1605 C CA . MET A 1 201 ? 15.105 4.366 19.462 1.00 98.56 201 MET A CA 1
ATOM 1606 C C . MET A 1 201 ? 16.417 4.540 20.230 1.00 98.56 201 MET A C 1
ATOM 1608 O O . MET A 1 201 ? 17.329 3.736 20.066 1.00 98.56 201 MET A O 1
ATOM 1612 N N . GLN A 1 202 ? 16.502 5.522 21.131 1.00 98.38 202 GLN A N 1
ATOM 1613 C CA . GLN A 1 202 ? 17.682 5.680 21.982 1.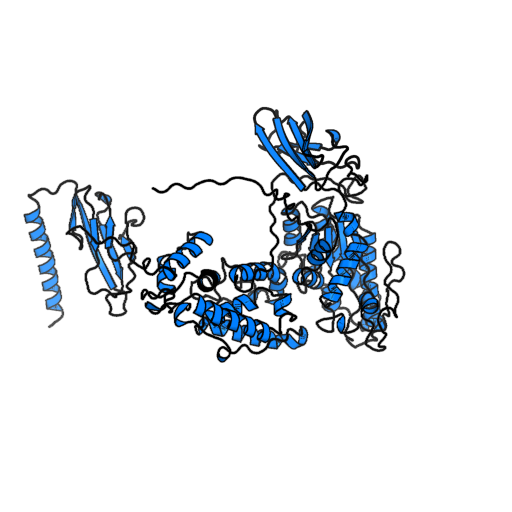00 98.38 202 GLN A CA 1
ATOM 1614 C C . GLN A 1 202 ? 17.872 4.494 22.934 1.00 98.38 202 GLN A C 1
ATOM 1616 O O . GLN A 1 202 ? 18.994 4.052 23.160 1.00 98.38 202 GLN A O 1
ATOM 1621 N N . TYR A 1 203 ? 16.784 3.940 23.473 1.00 98.62 203 TYR A N 1
ATOM 1622 C CA . TYR A 1 203 ? 16.850 2.749 24.310 1.00 98.62 203 TYR A CA 1
ATOM 1623 C C . TYR A 1 203 ? 17.371 1.537 23.528 1.00 98.62 203 TYR A C 1
ATOM 1625 O O . TYR A 1 203 ? 18.205 0.792 24.035 1.00 98.62 203 TYR A O 1
ATOM 1633 N N . HIS A 1 204 ? 16.915 1.331 22.292 1.00 98.62 204 HIS A N 1
ATOM 1634 C CA . HIS A 1 204 ? 17.279 0.141 21.520 1.00 98.62 204 HIS A CA 1
ATOM 1635 C C . HIS A 1 204 ? 18.627 0.244 20.795 1.00 98.62 204 HIS A C 1
ATOM 1637 O O . HIS A 1 204 ? 19.329 -0.760 20.694 1.00 98.62 204 HIS A O 1
ATOM 1643 N N . PHE A 1 205 ? 19.005 1.432 20.323 1.00 98.44 205 PHE A N 1
ATOM 1644 C CA . PHE A 1 205 ? 20.205 1.638 19.504 1.00 98.44 205 PHE A CA 1
ATOM 1645 C C . PHE A 1 205 ? 21.288 2.474 20.195 1.00 98.44 205 PHE A C 1
ATOM 1647 O O . PHE A 1 205 ? 22.425 2.495 19.735 1.00 98.44 205 PHE A O 1
ATOM 1654 N N . GLY A 1 206 ? 20.970 3.123 21.315 1.00 98.25 206 GLY A N 1
ATOM 1655 C CA . GLY A 1 206 ? 21.859 4.069 21.981 1.00 98.25 206 GLY A CA 1
ATOM 1656 C C . GLY A 1 206 ? 21.683 5.506 21.486 1.00 98.25 206 GLY A C 1
ATOM 1657 O O . GLY A 1 206 ? 20.787 5.833 20.702 1.00 98.25 206 GLY A O 1
ATOM 1658 N N . THR A 1 207 ? 22.560 6.385 21.956 1.00 98.06 207 THR A N 1
ATOM 1659 C CA . THR A 1 207 ? 22.584 7.808 21.589 1.00 98.06 207 THR A CA 1
ATOM 1660 C C . THR A 1 207 ? 23.846 8.141 20.796 1.00 98.06 207 THR A C 1
ATOM 1662 O O . THR A 1 207 ? 24.778 7.343 20.738 1.00 98.06 207 THR A O 1
ATOM 1665 N N . SER A 1 208 ? 23.904 9.318 20.172 1.00 95.50 208 SER A N 1
ATOM 1666 C CA . SER A 1 208 ? 25.082 9.752 19.408 1.00 95.50 208 SER A CA 1
ATOM 1667 C C . SER A 1 208 ? 25.716 11.037 19.948 1.00 95.50 208 SER A C 1
ATOM 1669 O O . SER A 1 208 ? 26.767 10.993 20.585 1.00 95.50 208 SER A O 1
ATOM 1671 N N . THR A 1 209 ? 25.105 12.189 19.682 1.00 93.38 209 THR A N 1
ATOM 1672 C CA . THR A 1 209 ? 25.624 13.519 20.042 1.00 93.38 209 THR A CA 1
ATOM 1673 C C . THR A 1 209 ? 24.741 14.152 21.115 1.00 93.38 209 THR A C 1
ATOM 1675 O O . THR A 1 209 ? 23.528 14.102 20.949 1.00 93.38 209 THR A O 1
ATOM 1678 N N . PRO A 1 210 ? 25.289 14.791 22.167 1.00 91.88 210 PRO A N 1
ATOM 1679 C CA . PRO A 1 210 ? 26.715 14.975 22.446 1.00 91.88 210 PRO A CA 1
ATOM 1680 C C . PRO A 1 210 ? 27.365 13.773 23.141 1.00 91.88 210 PRO A C 1
ATOM 1682 O O . PRO A 1 210 ? 28.592 13.694 23.193 1.00 91.88 210 PRO A O 1
ATOM 1685 N N . ILE A 1 211 ? 26.564 12.858 23.687 1.00 90.94 211 ILE A N 1
ATOM 1686 C CA . ILE A 1 211 ? 27.042 11.690 24.421 1.00 90.94 211 ILE A CA 1
ATOM 1687 C C . ILE A 1 211 ? 26.635 10.442 23.646 1.00 90.94 211 ILE A C 1
ATOM 1689 O O . ILE A 1 211 ? 25.456 10.255 23.355 1.00 90.94 211 ILE A O 1
ATOM 1693 N N . ASN A 1 212 ? 27.606 9.579 23.349 1.00 95.94 212 ASN A N 1
ATOM 1694 C CA . ASN A 1 212 ? 27.360 8.263 22.773 1.00 95.94 212 ASN A CA 1
ATOM 1695 C C . ASN A 1 212 ? 27.185 7.252 23.912 1.00 95.94 212 ASN A C 1
ATOM 1697 O O . ASN A 1 212 ? 28.163 6.815 24.526 1.00 95.94 212 ASN A O 1
ATOM 1701 N N . LEU A 1 213 ? 25.931 6.956 24.243 1.00 97.00 213 LEU A N 1
ATOM 1702 C CA . LEU A 1 213 ? 25.557 5.952 25.227 1.00 97.00 213 LEU A CA 1
ATOM 1703 C C . LEU A 1 213 ? 25.182 4.655 24.506 1.00 97.00 213 LEU A C 1
ATOM 1705 O O . LEU A 1 213 ? 24.473 4.712 23.500 1.00 97.00 213 LEU A O 1
ATOM 1709 N N . PRO A 1 214 ? 25.591 3.483 25.024 1.00 97.94 214 PRO A N 1
ATOM 1710 C CA . PRO A 1 214 ? 25.178 2.216 24.440 1.00 97.94 214 PRO A CA 1
ATOM 1711 C C . PRO A 1 214 ? 23.669 1.971 24.650 1.00 97.94 214 PRO A C 1
ATOM 1713 O O . PRO A 1 214 ? 23.065 2.587 25.539 1.00 97.94 214 PRO A O 1
ATOM 1716 N N . PRO A 1 215 ? 23.058 1.041 23.890 1.00 98.31 215 PRO A N 1
ATOM 1717 C CA . PRO A 1 215 ? 21.685 0.593 24.116 1.00 98.31 215 PRO A CA 1
ATOM 1718 C C . PRO A 1 215 ? 21.367 0.316 25.594 1.00 98.31 215 PRO A C 1
ATOM 1720 O O . PRO A 1 215 ? 22.228 -0.119 26.358 1.00 98.31 215 PRO A O 1
ATOM 1723 N N . GLN A 1 216 ? 20.113 0.543 25.985 1.00 98.12 216 GLN A N 1
ATOM 1724 C CA . GLN A 1 216 ? 19.544 0.329 27.325 1.00 98.12 216 GLN A CA 1
ATOM 1725 C C . GLN A 1 216 ? 20.130 1.222 28.436 1.00 98.12 216 GLN A C 1
ATOM 1727 O O . GLN A 1 216 ? 19.850 1.007 29.614 1.00 98.12 216 GLN A O 1
ATOM 1732 N N . SER A 1 217 ? 20.917 2.244 28.080 1.00 97.88 217 SER A N 1
ATOM 1733 C CA . SER A 1 217 ? 21.525 3.178 29.047 1.00 97.88 217 SER A CA 1
ATOM 1734 C C . SER A 1 217 ? 20.645 4.374 29.405 1.00 97.88 217 SER A C 1
ATOM 1736 O O . SER A 1 217 ? 20.960 5.110 30.338 1.00 97.88 217 SER A O 1
ATOM 1738 N N . VAL A 1 218 ? 19.566 4.589 28.657 1.00 97.94 218 VAL A N 1
ATOM 1739 C CA . VAL A 1 218 ? 18.589 5.657 28.887 1.00 97.94 218 VAL A CA 1
ATOM 1740 C C . VAL A 1 218 ? 17.241 5.047 29.292 1.00 97.94 218 VAL A C 1
ATOM 1742 O O . VAL A 1 218 ? 17.015 3.869 29.015 1.00 97.94 218 VAL A O 1
ATOM 1745 N N . PRO A 1 219 ? 16.335 5.788 29.953 1.00 98.06 219 PRO A N 1
ATOM 1746 C CA . PRO A 1 219 ? 15.026 5.262 30.337 1.00 98.06 219 PRO A CA 1
ATOM 1747 C C . PRO A 1 219 ? 14.202 4.776 29.136 1.00 98.06 219 PRO A C 1
ATOM 1749 O O . PRO A 1 219 ? 14.138 5.445 28.106 1.00 98.06 219 PRO A O 1
ATOM 1752 N N . TYR A 1 220 ? 13.528 3.636 29.279 1.00 98.00 220 TYR A N 1
ATOM 1753 C CA . TYR A 1 220 ? 12.506 3.198 28.325 1.00 98.00 220 TYR A CA 1
ATOM 1754 C C . TYR A 1 220 ? 11.279 4.132 28.412 1.00 98.00 220 TYR A C 1
ATOM 1756 O O . TYR A 1 220 ? 10.936 4.536 29.528 1.00 98.00 220 TYR A O 1
ATOM 1764 N N . PRO A 1 221 ? 10.617 4.504 27.298 1.00 97.62 221 PRO A N 1
ATOM 1765 C CA . PRO A 1 221 ? 9.430 5.360 27.348 1.00 97.62 221 PRO A CA 1
ATOM 1766 C C . PRO A 1 221 ? 8.285 4.718 28.138 1.00 97.62 221 PRO A C 1
ATOM 1768 O O . PRO A 1 221 ? 7.961 3.544 27.945 1.00 97.62 221 PRO A O 1
ATOM 1771 N N . GLY A 1 222 ? 7.622 5.503 28.991 1.00 97.69 222 GLY A N 1
ATOM 1772 C CA . GLY A 1 222 ? 6.451 5.038 29.735 1.00 97.69 222 GLY A CA 1
ATOM 1773 C C . GLY A 1 222 ? 5.286 4.663 28.813 1.00 97.69 222 GLY A C 1
ATOM 1774 O O . GLY A 1 222 ? 5.071 5.324 27.793 1.00 97.69 222 GLY A O 1
ATOM 1775 N N . GLY A 1 223 ? 4.558 3.601 29.168 1.00 96.06 223 GLY A N 1
ATOM 1776 C CA . GLY A 1 223 ? 3.357 3.114 28.468 1.00 96.06 223 GLY A CA 1
ATOM 1777 C C . GLY A 1 223 ? 2.044 3.607 29.085 1.00 96.06 223 GLY A C 1
ATOM 1778 O O . GLY A 1 223 ? 2.042 4.251 30.139 1.00 96.06 223 GLY A O 1
ATOM 1779 N N . TYR A 1 224 ? 0.923 3.299 28.440 1.00 94.88 224 TYR A N 1
ATOM 1780 C CA . TYR A 1 224 ? -0.416 3.636 28.926 1.00 94.88 224 TYR A CA 1
ATOM 1781 C C . TYR A 1 224 ? -0.716 2.983 30.292 1.00 94.88 224 TYR A C 1
ATOM 1783 O O . TYR A 1 224 ? -0.275 1.862 30.553 1.00 94.88 224 TYR A O 1
ATOM 1791 N N . PRO A 1 225 ? -1.488 3.630 31.189 1.00 94.12 225 PRO A N 1
ATOM 1792 C CA . PRO A 1 225 ? -2.095 4.960 31.055 1.00 94.12 225 PRO A CA 1
ATOM 1793 C C . PRO A 1 225 ? -1.241 6.112 31.602 1.00 94.12 225 PRO A C 1
ATOM 1795 O O . PRO A 1 225 ? -1.581 7.276 31.398 1.00 94.12 225 PRO A O 1
ATOM 1798 N N . SER A 1 226 ? -0.165 5.830 32.344 1.00 94.00 226 SER A N 1
ATOM 1799 C CA . SER A 1 226 ? 0.610 6.884 33.017 1.00 94.00 226 SER A CA 1
ATOM 1800 C C . SER A 1 226 ? 1.539 7.625 32.059 1.00 94.00 226 SER A C 1
ATOM 1802 O O . SER A 1 226 ? 1.739 8.835 32.200 1.00 94.00 226 SER A O 1
ATOM 1804 N N . TYR A 1 227 ? 2.088 6.894 31.088 1.00 96.31 227 TYR A N 1
ATOM 1805 C CA . TYR A 1 227 ? 3.168 7.308 30.204 1.00 96.31 227 TYR A CA 1
ATOM 1806 C C . TYR A 1 227 ? 4.401 7.830 30.949 1.00 96.31 227 TYR A C 1
ATOM 1808 O O . TYR A 1 227 ? 5.133 8.648 30.416 1.00 96.31 227 TYR A O 1
ATOM 1816 N N . ASP A 1 228 ? 4.637 7.379 32.181 1.00 96.38 228 ASP A N 1
ATOM 1817 C CA . ASP A 1 228 ? 5.780 7.800 32.995 1.00 96.38 228 ASP A CA 1
ATOM 1818 C C . ASP A 1 228 ? 6.947 6.805 32.818 1.00 96.38 228 ASP A C 1
ATOM 1820 O O . ASP A 1 228 ? 6.755 5.614 33.088 1.00 96.38 228 ASP A O 1
ATOM 1824 N N . PRO A 1 229 ? 8.133 7.230 32.339 1.00 97.38 229 PRO A N 1
ATOM 1825 C CA . PRO A 1 229 ? 8.537 8.611 32.041 1.00 97.38 229 PRO A CA 1
ATOM 1826 C C . PRO A 1 229 ? 8.062 9.138 30.672 1.00 97.38 229 PRO A C 1
ATOM 1828 O O . PRO A 1 229 ? 8.039 8.393 29.687 1.00 97.38 229 PRO A O 1
ATOM 1831 N N . PHE A 1 230 ? 7.763 10.449 30.613 1.00 96.94 230 PHE A N 1
ATOM 1832 C CA . PHE A 1 230 ? 7.512 11.230 29.387 1.00 96.94 230 PHE A CA 1
ATOM 1833 C C . PHE A 1 230 ? 8.401 12.493 29.355 1.00 96.94 230 PHE A C 1
ATOM 1835 O O . PHE A 1 230 ? 8.162 13.419 30.133 1.00 96.94 230 PHE A O 1
ATOM 1842 N N . PRO A 1 231 ? 9.371 12.606 28.434 1.00 96.81 231 PRO A N 1
ATOM 1843 C CA . PRO A 1 231 ? 9.783 11.573 27.490 1.00 96.81 231 PRO A CA 1
ATOM 1844 C C . PRO A 1 231 ? 10.516 10.423 28.205 1.00 96.81 231 PRO A C 1
ATOM 1846 O O . PRO A 1 231 ? 10.958 10.569 29.345 1.00 96.81 231 PRO A O 1
ATOM 1849 N N . GLY A 1 232 ? 10.675 9.287 27.524 1.00 97.25 232 GLY A N 1
ATOM 1850 C CA . GLY A 1 232 ? 11.777 8.379 27.840 1.00 97.25 232 GLY A CA 1
ATOM 1851 C C . GLY A 1 232 ? 13.107 8.963 27.353 1.00 97.25 232 GLY A C 1
ATOM 1852 O O . GLY A 1 232 ? 13.182 10.110 26.913 1.00 97.25 232 GLY A O 1
ATOM 1853 N N . GLY A 1 233 ? 14.162 8.154 27.357 1.00 96.81 233 GLY A N 1
ATOM 1854 C CA . GLY A 1 233 ? 15.424 8.530 26.729 1.00 96.81 233 GLY A CA 1
ATOM 1855 C C . GLY A 1 233 ? 16.175 9.679 27.416 1.00 96.81 233 GLY A C 1
ATOM 1856 O O . GLY A 1 233 ? 15.958 9.992 28.586 1.00 96.81 233 GLY A O 1
ATOM 1857 N N . ASP A 1 234 ? 17.075 10.302 26.659 1.00 97.25 234 ASP A N 1
ATOM 1858 C CA . ASP A 1 234 ? 17.753 11.554 26.993 1.00 97.25 234 ASP A CA 1
ATOM 1859 C C . ASP A 1 234 ? 17.397 12.620 25.936 1.00 97.25 234 ASP A C 1
ATOM 1861 O O . ASP A 1 234 ? 17.900 12.551 24.806 1.00 97.25 234 ASP A O 1
ATOM 1865 N N . PRO A 1 235 ? 16.555 13.621 26.267 1.00 96.38 235 PRO A N 1
ATOM 1866 C CA . PRO A 1 235 ? 16.169 14.668 25.323 1.00 96.38 235 PRO A CA 1
ATOM 1867 C C . PRO A 1 235 ? 17.350 15.553 24.911 1.00 96.38 235 PRO A C 1
ATOM 1869 O O . PRO A 1 235 ? 17.283 16.217 23.880 1.00 96.38 235 PRO A O 1
ATOM 1872 N N . CYS A 1 236 ? 18.448 15.564 25.668 1.00 97.38 236 CYS A N 1
ATOM 1873 C CA . CYS A 1 236 ? 19.623 16.351 25.331 1.00 97.38 236 CYS A CA 1
ATOM 1874 C C . CYS A 1 236 ? 20.588 15.620 24.371 1.00 97.38 236 CYS A C 1
ATOM 1876 O O . CYS A 1 236 ? 21.604 16.212 23.999 1.00 97.38 236 CYS A O 1
ATOM 1878 N N . SER A 1 237 ? 20.275 14.387 23.944 1.00 97.50 237 SER A N 1
ATOM 1879 C CA . SER A 1 237 ? 21.086 13.590 23.013 1.00 97.50 237 SER A CA 1
ATOM 1880 C C . SER A 1 237 ? 20.313 13.166 21.755 1.00 97.50 237 SER A C 1
ATOM 1882 O O . SER A 1 237 ? 19.113 12.923 21.798 1.00 97.50 237 SER A O 1
ATOM 1884 N N . LEU A 1 238 ? 20.995 13.033 20.619 1.00 97.75 238 LEU A N 1
ATOM 1885 C CA . LEU A 1 238 ? 20.433 12.525 19.362 1.00 97.75 238 LEU A CA 1
ATOM 1886 C C . LEU A 1 238 ? 20.380 10.993 19.354 1.00 97.75 238 LEU A C 1
ATOM 1888 O O . LEU A 1 238 ? 21.147 10.321 20.052 1.00 97.75 238 LEU A O 1
ATOM 1892 N N . VAL A 1 239 ? 19.490 10.441 18.533 1.00 97.62 239 VAL A N 1
ATOM 1893 C CA . VAL A 1 239 ? 19.396 8.997 18.277 1.00 97.62 239 VAL A CA 1
ATOM 1894 C C . VAL A 1 239 ? 20.669 8.482 17.588 1.00 97.62 239 VAL A C 1
ATOM 1896 O O . VAL A 1 239 ? 21.330 9.205 16.836 1.00 97.62 239 VAL A O 1
ATOM 1899 N N . HIS A 1 240 ? 21.055 7.236 17.875 1.00 97.25 240 HIS A N 1
ATOM 1900 C CA . HIS A 1 240 ? 22.169 6.585 17.186 1.00 97.25 240 HIS A CA 1
ATOM 1901 C C . HIS A 1 240 ? 21.855 6.372 15.687 1.00 97.25 240 HIS A C 1
ATOM 1903 O O . HIS A 1 240 ? 20.765 5.888 15.375 1.00 97.25 240 HIS A O 1
ATOM 1909 N N . PRO A 1 241 ? 22.785 6.669 14.754 1.00 92.44 241 PRO A N 1
ATOM 1910 C CA . PRO A 1 241 ? 22.543 6.562 13.312 1.00 92.44 241 PRO A CA 1
ATOM 1911 C C . PRO A 1 241 ? 22.037 5.199 12.830 1.00 92.44 241 PRO A C 1
ATOM 1913 O O . PRO A 1 241 ? 21.247 5.159 11.905 1.00 92.44 241 PRO A O 1
ATOM 1916 N N . ASP A 1 242 ? 22.406 4.087 13.470 1.00 93.06 242 ASP A N 1
ATOM 1917 C CA . ASP A 1 242 ? 21.913 2.746 13.085 1.00 93.06 242 ASP A CA 1
ATOM 1918 C C . ASP A 1 242 ? 20.379 2.591 13.190 1.00 93.06 242 ASP A C 1
ATOM 1920 O O . ASP A 1 242 ? 19.781 1.719 12.551 1.00 93.06 242 ASP A O 1
ATOM 1924 N N . ALA A 1 243 ? 19.721 3.444 13.980 1.00 95.38 243 ALA A N 1
ATOM 1925 C CA . ALA A 1 243 ? 18.265 3.481 14.067 1.00 95.38 243 ALA A CA 1
ATOM 1926 C C . ALA A 1 243 ? 17.606 4.205 12.881 1.00 95.38 243 ALA A C 1
ATOM 1928 O O . ALA A 1 243 ? 16.384 4.165 12.776 1.00 95.38 243 ALA A O 1
ATOM 1929 N N . LEU A 1 244 ? 18.375 4.890 12.024 1.00 91.19 244 LEU A N 1
ATOM 1930 C CA . LEU A 1 244 ? 17.894 5.826 11.005 1.00 91.19 244 LEU A CA 1
ATOM 1931 C C . LEU A 1 244 ? 18.567 5.547 9.656 1.00 91.19 244 LEU A C 1
ATOM 1933 O O . LEU A 1 244 ? 19.791 5.575 9.561 1.00 91.19 244 LEU A O 1
ATOM 1937 N N . PHE A 1 245 ? 17.809 5.322 8.580 1.00 85.94 245 PHE A N 1
ATOM 1938 C CA . PHE A 1 245 ? 18.454 5.092 7.274 1.00 85.94 245 PHE A CA 1
ATOM 1939 C C . PHE A 1 245 ? 18.923 6.394 6.602 1.00 85.94 245 PHE A C 1
ATOM 1941 O O . PHE A 1 245 ? 19.859 6.356 5.800 1.00 85.94 245 PHE A O 1
ATOM 1948 N N . ASP A 1 246 ? 18.300 7.530 6.941 1.00 84.38 246 ASP A N 1
ATOM 1949 C CA . ASP A 1 246 ? 18.629 8.869 6.429 1.00 84.38 246 ASP A CA 1
ATOM 1950 C C . ASP A 1 246 ? 19.543 9.673 7.375 1.00 84.38 246 ASP A C 1
ATOM 1952 O O . ASP A 1 246 ? 20.042 10.739 7.014 1.00 84.38 246 ASP A O 1
ATOM 1956 N N . GLY A 1 247 ? 19.770 9.168 8.593 1.00 85.50 247 GLY A N 1
ATOM 1957 C CA . GLY A 1 247 ? 20.508 9.866 9.646 1.00 85.50 247 GLY A CA 1
ATOM 1958 C C . GLY A 1 247 ? 19.813 11.122 10.190 1.00 85.50 247 GLY A C 1
ATOM 1959 O O . GLY A 1 247 ? 20.457 11.910 10.883 1.00 85.50 247 GLY A O 1
ATOM 1960 N N . ASP A 1 248 ? 18.527 11.333 9.894 1.00 89.31 248 ASP A N 1
ATOM 1961 C CA . ASP A 1 248 ? 17.771 12.524 10.288 1.00 89.31 248 ASP A CA 1
ATOM 1962 C C . ASP A 1 248 ? 16.532 12.160 11.114 1.00 89.31 248 ASP A C 1
ATOM 1964 O O . ASP A 1 248 ? 16.538 12.356 12.332 1.00 89.31 248 ASP A O 1
ATOM 1968 N N . ILE A 1 249 ? 15.478 11.628 10.489 1.00 91.12 249 ILE A N 1
ATOM 1969 C CA . ILE A 1 249 ? 14.190 11.371 11.162 1.00 91.12 249 ILE A CA 1
ATOM 1970 C C . ILE A 1 249 ? 13.539 10.042 10.784 1.00 91.12 249 ILE A C 1
ATOM 1972 O O . ILE A 1 249 ? 12.642 9.604 11.506 1.00 91.12 249 ILE A O 1
ATOM 1976 N N . HIS A 1 250 ? 13.932 9.415 9.673 1.00 92.69 250 HIS A N 1
ATOM 1977 C CA . HIS A 1 250 ? 13.273 8.205 9.192 1.00 92.69 250 HIS A CA 1
ATOM 1978 C C . HIS A 1 250 ? 13.990 6.957 9.695 1.00 92.69 250 HIS A C 1
ATOM 1980 O O . HIS A 1 250 ? 15.202 6.791 9.532 1.00 92.69 250 HIS A O 1
ATOM 1986 N N . LEU A 1 251 ? 13.219 6.070 10.321 1.00 95.00 251 LEU A N 1
ATOM 1987 C CA . LEU A 1 251 ? 13.760 4.900 10.996 1.00 95.00 251 LEU A CA 1
ATOM 1988 C C . LEU A 1 251 ? 14.273 3.870 9.994 1.00 95.00 251 LEU A C 1
ATOM 1990 O O . LEU A 1 251 ? 13.668 3.655 8.950 1.00 95.00 251 LEU A O 1
ATOM 1994 N N . SER A 1 252 ? 15.353 3.175 10.336 1.00 91.81 252 SER A N 1
ATOM 1995 C CA . SER A 1 252 ? 15.749 1.957 9.629 1.00 91.81 252 SER A CA 1
ATOM 1996 C C . SER A 1 252 ? 14.638 0.900 9.718 1.00 91.81 252 SER A C 1
ATOM 1998 O O . SER A 1 252 ? 13.759 0.983 10.579 1.00 91.81 252 SER A O 1
ATOM 2000 N N . GLN A 1 253 ? 14.681 -0.132 8.869 1.00 90.69 253 GLN A N 1
ATOM 2001 C CA . GLN A 1 253 ? 13.704 -1.230 8.921 1.00 90.69 253 GLN A CA 1
ATOM 2002 C C . GLN A 1 253 ? 13.601 -1.839 10.334 1.00 90.69 253 GLN A C 1
ATOM 2004 O O . GLN A 1 253 ? 12.505 -2.048 10.850 1.00 90.69 253 GLN A O 1
ATOM 2009 N N . ALA A 1 254 ? 14.741 -2.034 11.010 1.00 94.69 254 ALA A N 1
ATOM 2010 C CA . ALA A 1 254 ? 14.774 -2.498 12.396 1.00 94.69 254 ALA A CA 1
ATOM 2011 C C . ALA A 1 254 ? 14.110 -1.504 13.370 1.00 94.69 254 ALA A C 1
ATOM 2013 O O . ALA A 1 254 ? 13.396 -1.919 14.283 1.00 94.69 254 ALA A O 1
ATOM 2014 N N . GLY A 1 255 ? 14.312 -0.198 13.171 1.00 97.00 255 GLY A N 1
ATOM 2015 C CA . GLY A 1 255 ? 13.658 0.843 13.962 1.00 97.00 255 GLY A CA 1
ATOM 2016 C C . GLY A 1 255 ? 12.137 0.859 13.778 1.00 97.00 255 GLY A C 1
ATOM 2017 O O . GLY A 1 255 ? 11.407 0.889 14.771 1.00 97.00 255 GLY A O 1
ATOM 2018 N N . TYR A 1 256 ? 11.643 0.750 12.539 1.00 97.38 256 TYR A N 1
ATOM 2019 C CA . TYR A 1 256 ? 10.205 0.628 12.272 1.00 97.38 256 TYR A CA 1
ATOM 2020 C C . TYR A 1 256 ? 9.613 -0.659 12.855 1.00 97.38 256 TYR A C 1
ATOM 2022 O O . TYR A 1 256 ? 8.526 -0.600 13.427 1.00 97.38 256 TYR A O 1
ATOM 2030 N N . LYS A 1 257 ? 10.331 -1.792 12.807 1.00 97.19 257 LYS A N 1
ATOM 2031 C CA . LYS A 1 257 ? 9.894 -3.035 13.466 1.00 97.19 257 LYS A CA 1
ATOM 2032 C C . LYS A 1 257 ? 9.695 -2.838 14.969 1.00 97.19 257 LYS A C 1
ATOM 2034 O O . LYS A 1 257 ? 8.647 -3.201 15.492 1.00 97.19 257 LYS A O 1
ATOM 2039 N N . ILE A 1 258 ? 10.643 -2.196 15.656 1.00 98.38 258 ILE A N 1
ATOM 2040 C CA . ILE A 1 258 ? 10.527 -1.878 17.092 1.00 98.38 258 ILE A CA 1
ATOM 2041 C C . ILE A 1 258 ? 9.341 -0.941 17.364 1.00 98.38 258 ILE A C 1
ATOM 2043 O O . ILE A 1 258 ? 8.586 -1.145 18.316 1.00 98.38 258 ILE A O 1
ATOM 2047 N N . LEU A 1 259 ? 9.153 0.080 16.526 1.00 98.06 259 LEU A N 1
ATOM 2048 C CA . LEU A 1 259 ? 8.045 1.028 16.641 1.00 98.06 259 LEU A CA 1
ATOM 2049 C C . LEU A 1 259 ? 6.676 0.343 16.478 1.00 98.06 259 LEU A C 1
ATOM 2051 O O . LEU A 1 259 ? 5.759 0.575 17.267 1.00 98.06 259 LEU A O 1
ATOM 2055 N N . ALA A 1 260 ? 6.531 -0.529 15.483 1.00 97.81 260 ALA A N 1
ATOM 2056 C CA . ALA A 1 260 ? 5.299 -1.277 15.259 1.00 97.81 260 ALA A CA 1
ATOM 2057 C C . ALA A 1 260 ? 5.063 -2.326 16.359 1.00 97.81 260 ALA A C 1
ATOM 2059 O O . ALA A 1 260 ? 3.940 -2.453 16.841 1.00 97.81 260 ALA A O 1
ATOM 2060 N N . GLN A 1 261 ? 6.113 -2.995 16.853 1.00 97.75 261 GLN A N 1
ATOM 2061 C CA . GLN A 1 261 ? 6.027 -3.880 18.023 1.00 97.75 261 GLN A CA 1
ATOM 2062 C C . GLN A 1 261 ? 5.518 -3.140 19.263 1.00 97.75 261 GLN A C 1
ATOM 2064 O O . GLN A 1 261 ? 4.702 -3.681 20.004 1.00 97.75 261 GLN A O 1
ATOM 2069 N N . ARG A 1 262 ? 5.938 -1.886 19.465 1.00 97.62 262 ARG A N 1
ATOM 2070 C CA . ARG A 1 262 ? 5.425 -1.028 20.539 1.00 97.62 262 ARG A CA 1
ATOM 2071 C C . ARG A 1 262 ? 3.929 -0.734 20.375 1.00 97.62 262 ARG A C 1
ATOM 2073 O O . ARG A 1 262 ? 3.187 -0.840 21.351 1.00 97.62 262 ARG A O 1
ATOM 2080 N N . CYS A 1 263 ? 3.470 -0.437 19.157 1.00 98.06 263 CYS A N 1
ATOM 2081 C CA . CYS A 1 263 ? 2.042 -0.258 18.862 1.00 98.06 263 CYS A CA 1
ATOM 2082 C C . CYS A 1 263 ? 1.236 -1.547 19.121 1.00 98.06 263 CYS A C 1
ATOM 2084 O O . CYS A 1 263 ? 0.162 -1.502 19.725 1.00 98.06 263 CYS A O 1
ATOM 2086 N N . MET A 1 264 ? 1.783 -2.699 18.715 1.00 97.56 264 MET A N 1
ATOM 2087 C CA . MET A 1 264 ? 1.207 -4.021 18.973 1.00 97.56 264 MET A CA 1
ATOM 2088 C C . MET A 1 264 ? 1.082 -4.311 20.464 1.00 97.56 264 MET A C 1
ATOM 2090 O O . MET A 1 264 ? 0.003 -4.688 20.915 1.00 97.56 264 MET A O 1
ATOM 2094 N N . SER A 1 265 ? 2.158 -4.109 21.228 1.00 96.06 265 SER A N 1
ATOM 2095 C CA . SER A 1 265 ? 2.205 -4.462 22.647 1.00 96.06 265 SER A CA 1
ATOM 2096 C C . SER A 1 265 ? 1.314 -3.593 23.527 1.00 96.06 265 SER A C 1
ATOM 2098 O O . SER A 1 265 ? 0.800 -4.082 24.525 1.00 96.06 265 SER A O 1
ATOM 2100 N N . GLU A 1 266 ? 1.166 -2.308 23.193 1.00 95.75 266 GLU A N 1
ATOM 2101 C CA . GLU A 1 266 ? 0.343 -1.393 23.992 1.00 95.75 266 GLU A CA 1
ATOM 2102 C C . GLU A 1 266 ? -1.148 -1.622 23.726 1.00 95.75 266 GLU A C 1
ATOM 2104 O O . GLU A 1 266 ? -1.935 -1.641 24.670 1.00 95.75 266 GLU A O 1
ATOM 2109 N N . PHE A 1 267 ? -1.538 -1.820 22.459 1.00 96.31 267 PHE A N 1
ATOM 2110 C CA . PHE A 1 267 ? -2.953 -1.779 22.084 1.00 96.31 267 PHE A CA 1
ATOM 2111 C C . PHE A 1 267 ? -3.365 -2.774 20.998 1.00 96.31 267 PHE A C 1
ATOM 2113 O O . PHE A 1 267 ? -4.325 -3.521 21.182 1.00 96.31 267 PHE A O 1
ATOM 2120 N N . ILE A 1 268 ? -2.668 -2.791 19.859 1.00 97.75 268 ILE A N 1
ATOM 2121 C CA . ILE A 1 268 ? -3.214 -3.402 18.635 1.00 97.75 268 ILE A CA 1
ATOM 2122 C C . ILE A 1 268 ? -3.360 -4.919 18.768 1.00 97.75 268 ILE A C 1
ATOM 2124 O O . ILE A 1 268 ? -4.340 -5.474 18.277 1.00 97.75 268 ILE A O 1
ATOM 2128 N N . ASN A 1 269 ? -2.444 -5.596 19.469 1.00 96.75 269 ASN A N 1
ATOM 2129 C CA . ASN A 1 269 ? -2.543 -7.043 19.656 1.00 96.75 269 ASN A CA 1
ATOM 2130 C C . ASN A 1 269 ? -3.834 -7.436 20.386 1.00 96.75 269 ASN A C 1
ATOM 2132 O O . ASN A 1 269 ? -4.465 -8.416 20.018 1.00 96.75 269 ASN A O 1
ATOM 2136 N N . LEU A 1 270 ? -4.246 -6.647 21.384 1.00 94.25 270 LEU A N 1
ATOM 2137 C CA . LEU A 1 270 ? -5.504 -6.867 22.094 1.00 94.25 270 LEU A CA 1
ATOM 2138 C C . LEU A 1 270 ? -6.714 -6.591 21.193 1.00 94.25 270 LEU A C 1
ATOM 2140 O O . LEU A 1 270 ? -7.681 -7.339 21.224 1.00 94.25 270 LEU A O 1
ATOM 2144 N N . TRP A 1 271 ? -6.672 -5.528 20.388 1.00 95.88 271 TRP A N 1
ATOM 2145 C CA . TRP A 1 271 ? -7.795 -5.168 19.516 1.00 95.88 271 TRP A CA 1
ATOM 2146 C C . TRP A 1 271 ? -8.042 -6.192 18.408 1.00 95.88 271 TRP A C 1
ATOM 2148 O O . TRP A 1 271 ? -9.190 -6.498 18.098 1.00 95.88 271 TRP A O 1
ATOM 2158 N N . LEU A 1 272 ? -6.974 -6.739 17.825 1.00 95.94 272 LEU A N 1
ATOM 2159 C CA . LEU A 1 272 ? -7.073 -7.757 16.777 1.00 95.94 272 LEU A CA 1
ATOM 2160 C C . LEU A 1 272 ? -7.523 -9.126 17.305 1.00 95.94 272 LEU A C 1
ATOM 2162 O O . LEU A 1 272 ? -8.062 -9.915 16.533 1.00 95.94 272 LEU A O 1
ATOM 2166 N N . ASP A 1 273 ? -7.319 -9.368 18.598 1.00 94.44 273 ASP A N 1
ATOM 2167 C CA . ASP A 1 273 ? -7.702 -10.572 19.342 1.00 94.44 273 ASP A CA 1
ATOM 2168 C C . ASP A 1 273 ? -9.174 -10.545 19.806 1.00 94.44 273 ASP A C 1
ATOM 2170 O O . ASP A 1 273 ? -9.670 -11.521 20.363 1.00 94.44 273 ASP A O 1
ATOM 2174 N N . TYR A 1 274 ? -9.904 -9.448 19.571 1.00 94.50 274 TYR A N 1
ATOM 2175 C CA . TYR A 1 274 ? -11.355 -9.437 19.747 1.00 94.50 274 TYR A CA 1
ATOM 2176 C C . TYR A 1 274 ? -12.074 -10.094 18.557 1.00 94.50 274 TYR A C 1
ATOM 2178 O O . TYR A 1 274 ? -11.716 -9.823 17.398 1.00 94.50 274 TYR A O 1
ATOM 2186 N N . PRO A 1 275 ? -13.135 -10.891 18.814 1.00 95.19 275 PRO A N 1
ATOM 2187 C CA . PRO A 1 275 ? -13.960 -11.437 17.746 1.00 95.19 275 PRO A CA 1
ATOM 2188 C C . PRO A 1 275 ? -14.585 -10.303 16.928 1.00 95.19 275 PRO A C 1
ATOM 2190 O O . PRO A 1 275 ? -14.916 -9.247 17.461 1.00 95.19 275 PRO A O 1
ATOM 2193 N N . LYS A 1 276 ? -14.770 -10.514 15.623 1.00 94.31 276 LYS A N 1
ATOM 2194 C CA . LYS A 1 276 ? -15.308 -9.508 14.697 1.00 94.31 276 LYS A CA 1
ATOM 2195 C C . LYS A 1 276 ? -16.262 -10.123 13.680 1.00 94.31 276 LYS A C 1
ATOM 2197 O O . LYS A 1 276 ? -16.064 -11.256 13.257 1.00 94.31 276 LYS A O 1
ATOM 2202 N N . VAL A 1 277 ? -17.257 -9.367 13.220 1.00 95.81 277 VAL A N 1
ATOM 2203 C CA . VAL A 1 277 ? -18.050 -9.725 12.034 1.00 95.81 277 VAL A CA 1
ATOM 2204 C C . VAL A 1 277 ? -17.229 -9.451 10.773 1.00 95.81 277 VAL A C 1
ATOM 2206 O O . VAL A 1 277 ? -16.800 -8.325 10.531 1.00 95.81 277 VAL A O 1
ATOM 2209 N N . TYR A 1 278 ? -16.995 -10.476 9.959 1.00 94.00 278 TYR A N 1
ATOM 2210 C CA . TYR A 1 278 ? -16.320 -10.331 8.668 1.00 94.00 278 TYR A CA 1
ATOM 2211 C C . TYR A 1 278 ? -17.293 -10.052 7.535 1.00 94.00 278 TYR A C 1
ATOM 2213 O O . TYR A 1 278 ? -16.951 -9.315 6.615 1.00 94.00 278 TYR A O 1
ATOM 2221 N N . MET A 1 279 ? -18.489 -10.635 7.570 1.00 94.75 279 MET A N 1
ATOM 2222 C CA . MET A 1 279 ? -19.407 -10.541 6.442 1.00 94.75 279 MET A CA 1
ATOM 2223 C C . MET A 1 279 ? -20.857 -10.729 6.873 1.00 94.75 279 MET A C 1
ATOM 2225 O O . MET A 1 279 ? -21.158 -11.606 7.681 1.00 94.75 279 MET A O 1
ATOM 2229 N N . ILE A 1 280 ? -21.748 -9.942 6.266 1.00 97.31 280 ILE A N 1
ATOM 2230 C CA . ILE A 1 280 ? -23.186 -10.201 6.212 1.00 97.31 280 ILE A CA 1
ATOM 2231 C C . ILE A 1 280 ? -23.544 -10.400 4.741 1.00 97.31 280 ILE A C 1
ATOM 2233 O O . ILE A 1 280 ? -23.500 -9.461 3.943 1.00 97.31 280 ILE A O 1
ATOM 2237 N N . LYS A 1 281 ? -23.898 -11.628 4.374 1.00 95.69 281 LYS A N 1
ATOM 2238 C CA . LYS A 1 281 ? -24.217 -12.013 3.000 1.00 95.69 281 LYS A CA 1
ATOM 2239 C C . LYS A 1 281 ? -25.703 -12.299 2.862 1.00 95.69 281 LYS A C 1
ATOM 2241 O O . LYS A 1 281 ? -26.234 -13.177 3.535 1.00 95.69 281 LYS A O 1
ATOM 2246 N N . LEU A 1 282 ? -26.375 -11.601 1.950 1.00 94.94 282 LEU A N 1
ATOM 2247 C CA . LEU A 1 282 ? -27.736 -11.948 1.548 1.00 94.94 282 LEU A CA 1
ATOM 2248 C C . LEU A 1 282 ? -27.694 -13.205 0.666 1.00 94.94 282 LEU A C 1
ATOM 2250 O O . LEU A 1 282 ? -27.214 -13.163 -0.463 1.00 94.94 282 LEU A O 1
ATOM 2254 N N . VAL A 1 283 ? -28.208 -14.322 1.177 1.00 94.50 283 VAL A N 1
ATOM 2255 C CA . VAL A 1 283 ? -28.226 -15.616 0.473 1.00 94.50 283 VAL A CA 1
ATOM 2256 C C . VAL A 1 283 ? -29.447 -15.737 -0.427 1.00 94.50 283 VAL A C 1
ATOM 2258 O O . VAL A 1 283 ? -29.367 -16.241 -1.546 1.00 94.50 283 VAL A O 1
ATOM 2261 N N . SER A 1 284 ? -30.604 -15.285 0.054 1.00 92.00 284 SER A N 1
ATOM 2262 C CA . SER A 1 284 ? -31.827 -15.269 -0.743 1.00 92.00 284 SER A CA 1
ATOM 2263 C C . SER A 1 284 ? -32.779 -14.181 -0.271 1.00 92.00 284 SER A C 1
ATOM 2265 O O . SER A 1 284 ? -32.843 -13.865 0.913 1.00 92.00 284 SER A O 1
ATOM 2267 N N . ASN A 1 285 ? -33.536 -13.624 -1.209 1.00 87.12 285 ASN A N 1
ATOM 2268 C CA . ASN A 1 285 ? -34.608 -12.672 -0.943 1.00 87.12 285 ASN A CA 1
ATOM 2269 C C . ASN A 1 285 ? -35.816 -13.058 -1.802 1.00 87.12 285 ASN A C 1
ATOM 2271 O O . ASN A 1 285 ? -36.091 -12.440 -2.828 1.00 87.12 285 ASN A O 1
ATOM 2275 N N . GLN A 1 286 ? -36.435 -14.190 -1.468 1.00 76.94 286 GLN A N 1
ATOM 2276 C CA . GLN A 1 286 ? -37.508 -14.802 -2.253 1.00 76.94 286 GLN A CA 1
ATOM 2277 C C . GLN A 1 286 ? -38.714 -15.073 -1.351 1.00 76.94 286 GLN A C 1
ATOM 2279 O O . GLN A 1 286 ? -38.583 -15.633 -0.264 1.00 76.94 286 GLN A O 1
ATOM 2284 N N . GLY A 1 287 ? -39.910 -14.723 -1.828 1.00 77.19 287 GLY A N 1
ATOM 2285 C CA . GLY A 1 287 ? -41.142 -14.866 -1.051 1.00 77.19 287 GLY A CA 1
ATOM 2286 C C . GLY A 1 287 ? -41.268 -13.810 0.051 1.00 77.19 287 GLY A C 1
ATOM 2287 O O . GLY A 1 287 ? -41.034 -12.632 -0.193 1.00 77.19 287 GLY A O 1
ATOM 2288 N N . GLU A 1 288 ? -41.680 -14.232 1.248 1.00 88.25 288 GLU A N 1
ATOM 2289 C CA . GLU A 1 288 ? -41.912 -13.354 2.409 1.00 88.25 288 GLU A CA 1
ATOM 2290 C C . GLU A 1 288 ? -40.663 -13.149 3.281 1.00 88.25 288 GLU A C 1
ATOM 2292 O O . GLU A 1 288 ? -40.714 -12.366 4.225 1.00 88.25 288 GLU A O 1
ATOM 2297 N N . ASN A 1 289 ? -39.548 -13.832 2.988 1.00 93.12 289 ASN A N 1
ATOM 2298 C CA . ASN A 1 289 ? -38.354 -13.828 3.833 1.00 93.12 289 ASN A CA 1
ATOM 2299 C C . ASN A 1 289 ? -37.083 -13.451 3.061 1.00 93.12 289 ASN A C 1
ATOM 2301 O O . ASN A 1 289 ? -36.860 -13.899 1.934 1.00 93.12 289 ASN A O 1
ATOM 2305 N N . ALA A 1 290 ? -36.214 -12.704 3.738 1.00 95.19 290 ALA A N 1
ATOM 2306 C CA . ALA A 1 290 ? -34.816 -12.529 3.374 1.00 95.19 290 ALA A CA 1
ATOM 2307 C C . ALA A 1 290 ? -33.944 -13.389 4.301 1.00 95.19 290 ALA A C 1
ATOM 2309 O O . ALA A 1 290 ? -34.140 -13.402 5.518 1.00 95.19 290 ALA A O 1
ATOM 2310 N N . VAL A 1 291 ? -32.999 -14.126 3.724 1.00 96.56 291 VAL A N 1
ATOM 2311 C CA . VAL A 1 291 ? -32.090 -15.024 4.445 1.00 96.56 291 VAL A CA 1
ATOM 2312 C C . VAL A 1 291 ? -30.675 -14.490 4.321 1.00 96.56 291 VAL A C 1
ATOM 2314 O O . VAL A 1 291 ? -30.168 -14.338 3.208 1.00 96.56 291 VAL A O 1
ATOM 2317 N N . PHE A 1 292 ? -30.044 -14.258 5.465 1.00 97.94 292 PHE A N 1
ATOM 2318 C CA . PHE A 1 292 ? -28.673 -13.787 5.575 1.00 97.94 292 PHE A CA 1
ATOM 2319 C C . PHE A 1 292 ? -27.781 -14.846 6.214 1.00 97.94 292 PHE A C 1
ATOM 2321 O O . PHE A 1 292 ? -28.221 -15.591 7.089 1.00 97.94 292 PHE A O 1
ATOM 2328 N N . GLU A 1 293 ? -26.519 -14.861 5.807 1.00 97.94 293 GLU A N 1
ATOM 2329 C CA . GLU A 1 293 ? -25.425 -15.528 6.506 1.00 97.94 293 GLU A CA 1
ATOM 2330 C C . GLU A 1 293 ? -24.506 -14.472 7.114 1.00 97.94 293 GLU A C 1
ATOM 2332 O O . GLU A 1 293 ? -24.046 -13.563 6.423 1.00 97.94 293 GLU A O 1
ATOM 2337 N N . VAL A 1 294 ? -24.258 -14.589 8.416 1.00 98.31 294 VAL A N 1
ATOM 2338 C CA . VAL A 1 294 ? -23.367 -13.718 9.181 1.00 98.31 294 VAL A CA 1
ATOM 2339 C C . VAL A 1 294 ? -22.149 -14.531 9.588 1.00 98.31 294 VAL A C 1
ATOM 2341 O O . VAL A 1 294 ? -22.278 -15.544 10.281 1.00 98.31 294 VAL A O 1
ATOM 2344 N N . THR A 1 295 ? -20.975 -14.090 9.145 1.00 96.81 295 THR A N 1
ATOM 2345 C CA . THR A 1 295 ? -19.696 -14.767 9.375 1.00 96.81 295 THR A CA 1
ATOM 2346 C C . THR A 1 295 ? -18.849 -13.961 10.346 1.00 96.81 295 THR A C 1
ATOM 2348 O O . THR A 1 295 ? -18.510 -12.810 10.070 1.00 96.81 295 THR A O 1
ATOM 2351 N N . PHE A 1 296 ? -18.465 -14.585 11.455 1.00 97.06 296 PHE A N 1
ATOM 2352 C CA . PHE A 1 296 ? -17.543 -14.042 12.449 1.00 97.06 296 PHE A CA 1
ATOM 2353 C C . PHE A 1 296 ? -16.089 -14.448 12.143 1.00 97.06 296 PHE A C 1
ATOM 2355 O O . PHE A 1 296 ? -15.842 -15.393 11.393 1.00 97.06 296 PHE A O 1
ATOM 2362 N N . SER A 1 297 ? -15.111 -13.746 12.719 1.00 94.38 297 SER A N 1
ATOM 2363 C CA . SER A 1 297 ? -13.670 -14.016 12.588 1.00 94.38 297 SER A CA 1
ATOM 2364 C C . SER A 1 297 ? -13.277 -15.365 13.189 1.00 94.38 297 SER A C 1
ATOM 2366 O O . SER A 1 297 ? -12.409 -16.070 12.665 1.00 94.38 297 SER A O 1
ATOM 2368 N N . GLU A 1 298 ? -13.985 -15.765 14.238 1.00 94.31 298 GLU A N 1
ATOM 2369 C CA . GLU A 1 298 ? -13.761 -16.963 15.036 1.00 94.31 298 GLU A CA 1
ATOM 2370 C C . GLU A 1 298 ? -15.077 -17.512 15.604 1.00 94.31 298 GLU A C 1
ATOM 2372 O O . GLU A 1 298 ? -16.161 -17.018 15.293 1.00 94.31 298 GLU A O 1
ATOM 2377 N N . ALA A 1 299 ? -14.988 -18.578 16.400 1.00 96.62 299 ALA A N 1
ATOM 2378 C CA . ALA A 1 299 ? -16.151 -19.169 17.042 1.00 96.62 299 ALA A CA 1
ATOM 2379 C C . ALA A 1 299 ? -16.652 -18.292 18.203 1.00 96.62 299 ALA A C 1
ATOM 2381 O O . ALA A 1 299 ? -15.919 -18.060 19.163 1.00 96.62 299 ALA A O 1
ATOM 2382 N N . VAL A 1 300 ? -17.923 -17.892 18.147 1.00 98.19 300 VAL A N 1
ATOM 2383 C CA . VAL A 1 300 ? -18.607 -17.076 19.159 1.00 98.19 300 VAL A CA 1
ATOM 2384 C C . VAL A 1 300 ? -19.838 -17.782 19.732 1.00 98.19 300 VAL A C 1
ATOM 2386 O O . VAL A 1 300 ? -20.426 -18.674 19.113 1.00 98.19 300 VAL A O 1
ATOM 2389 N N . SER A 1 301 ? -20.253 -17.372 20.924 1.00 97.88 301 SER A N 1
ATOM 2390 C CA . SER A 1 301 ? -21.482 -17.803 21.599 1.00 97.88 301 SER A CA 1
ATOM 2391 C C . SER A 1 301 ? -22.326 -16.592 22.000 1.00 97.88 301 SER A C 1
ATOM 2393 O O . SER A 1 301 ? -21.856 -15.470 21.878 1.00 97.88 301 SER A O 1
ATOM 2395 N N . GLY A 1 302 ? -23.567 -16.812 22.444 1.00 96.75 302 GLY A N 1
ATOM 2396 C CA . GLY A 1 302 ? -24.478 -15.730 22.847 1.00 96.75 302 GLY A CA 1
ATOM 2397 C C . GLY A 1 302 ? -25.347 -15.164 21.723 1.00 96.75 302 GLY A C 1
ATOM 2398 O O . GLY A 1 302 ? -26.319 -14.501 22.028 1.00 96.75 302 GLY A O 1
ATOM 2399 N N . VAL A 1 303 ? -25.064 -15.515 20.463 1.00 98.06 303 VAL A N 1
ATOM 2400 C CA . VAL A 1 303 ? -25.770 -14.990 19.284 1.00 98.06 303 VAL A CA 1
ATOM 2401 C C . VAL A 1 303 ? -27.246 -15.409 19.257 1.00 98.06 303 VAL A C 1
ATOM 2403 O O . VAL A 1 303 ? -27.556 -16.593 19.062 1.00 98.06 30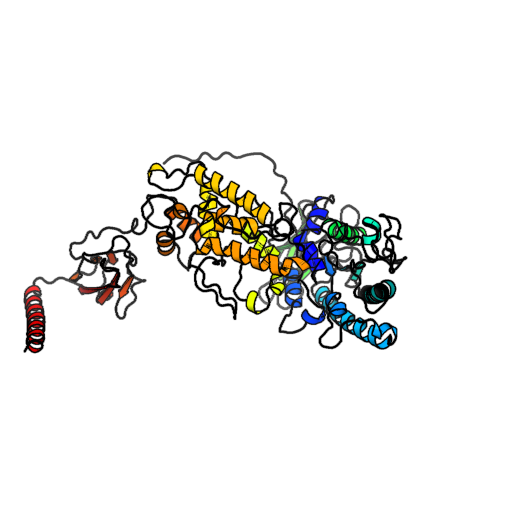3 VAL A O 1
ATOM 2406 N N . ASP A 1 304 ? -28.152 -14.444 19.377 1.00 96.81 304 ASP A N 1
ATOM 2407 C CA . ASP A 1 304 ? -29.598 -14.632 19.255 1.00 96.81 304 ASP A CA 1
ATOM 2408 C C . ASP A 1 304 ? -30.284 -13.496 18.467 1.00 96.81 304 ASP A C 1
ATOM 2410 O O . ASP A 1 304 ? -29.641 -12.766 17.719 1.00 96.81 304 ASP A O 1
ATOM 2414 N N . THR A 1 305 ? -31.618 -13.418 18.494 1.00 96.44 305 THR A N 1
ATOM 2415 C CA . THR A 1 305 ? -32.367 -12.415 17.718 1.00 96.44 305 THR A CA 1
ATOM 2416 C C . THR A 1 305 ? -32.199 -10.985 18.224 1.00 96.44 305 THR A C 1
ATOM 2418 O O . THR A 1 305 ? -32.428 -10.062 17.448 1.00 96.44 305 THR A O 1
ATOM 2421 N N . ASP A 1 306 ? -31.834 -10.780 19.486 1.00 94.69 306 ASP A N 1
ATOM 2422 C CA . ASP A 1 306 ? -31.682 -9.443 20.062 1.00 94.69 306 ASP A CA 1
ATOM 2423 C C . ASP A 1 306 ? -30.388 -8.756 19.581 1.00 94.69 306 ASP A C 1
ATOM 2425 O O . ASP A 1 306 ? -30.282 -7.531 19.656 1.00 94.69 306 ASP A O 1
ATOM 2429 N N . ASP A 1 307 ? -29.462 -9.519 18.992 1.00 96.44 307 ASP A N 1
ATOM 2430 C CA . ASP A 1 307 ? -28.199 -9.025 18.428 1.00 96.44 307 ASP A CA 1
ATOM 2431 C C . ASP A 1 307 ? -28.318 -8.512 16.986 1.00 96.44 307 ASP A C 1
ATOM 2433 O O . ASP A 1 307 ? -27.319 -8.163 16.352 1.00 96.44 307 ASP A O 1
ATOM 2437 N N . PHE A 1 308 ? -29.524 -8.494 16.411 1.00 97.62 308 PHE A N 1
ATOM 2438 C CA . PHE A 1 308 ? -29.713 -8.095 15.020 1.00 97.62 308 PHE A CA 1
ATOM 2439 C C . PHE A 1 308 ? -30.845 -7.088 14.843 1.00 97.62 308 PHE A C 1
ATOM 2441 O O . PHE A 1 308 ? -31.893 -7.134 15.485 1.00 97.62 308 PHE A O 1
ATOM 2448 N N . VAL A 1 309 ? -30.665 -6.196 13.871 1.00 97.12 309 VAL A N 1
ATOM 2449 C CA . VAL A 1 309 ? -31.707 -5.278 13.405 1.00 97.12 309 VAL A CA 1
ATOM 2450 C C . VAL A 1 309 ? -31.748 -5.320 11.888 1.00 97.12 309 VAL A C 1
ATOM 2452 O O . VAL A 1 309 ? -30.741 -5.094 11.225 1.00 97.12 309 VAL A O 1
ATOM 2455 N N . ALA A 1 310 ? -32.927 -5.565 11.322 1.00 96.56 310 ALA A N 1
ATOM 2456 C CA . ALA A 1 310 ? -33.133 -5.516 9.881 1.00 96.56 310 ALA A CA 1
ATOM 2457 C C . ALA A 1 310 ? -33.931 -4.275 9.479 1.00 96.56 310 ALA A C 1
ATOM 2459 O O . ALA A 1 310 ? -34.848 -3.861 10.192 1.00 96.56 310 ALA A O 1
ATOM 2460 N N . LYS A 1 311 ? -33.596 -3.688 8.329 1.00 95.69 311 LYS A N 1
ATOM 2461 C CA . LYS A 1 311 ? -34.272 -2.512 7.774 1.00 95.69 311 LYS A CA 1
ATOM 2462 C C . LYS A 1 311 ? -34.528 -2.663 6.281 1.00 95.69 311 LYS A C 1
ATOM 2464 O O . LYS A 1 311 ? -33.768 -3.332 5.584 1.00 95.69 311 LYS A O 1
ATOM 2469 N N . ASP A 1 312 ? -35.577 -2.012 5.793 1.00 92.44 312 ASP A N 1
ATOM 2470 C CA . ASP A 1 312 ? -35.762 -1.789 4.359 1.00 92.44 312 ASP A CA 1
ATOM 2471 C C . ASP A 1 312 ? -34.968 -0.562 3.867 1.00 92.44 312 ASP A C 1
ATOM 2473 O O . ASP A 1 312 ? -34.352 0.169 4.651 1.00 92.44 312 ASP A O 1
ATOM 2477 N N . SER A 1 313 ? -34.980 -0.306 2.557 1.00 88.75 313 SER A N 1
ATOM 2478 C CA . SER A 1 313 ? -34.251 0.823 1.958 1.00 88.75 313 SER A CA 1
ATOM 2479 C C . SER A 1 313 ? -34.748 2.199 2.438 1.00 88.75 313 SER A C 1
ATOM 2481 O O . SER A 1 313 ? -34.034 3.189 2.301 1.00 88.75 313 SER A O 1
ATOM 2483 N N . ASN A 1 314 ? -35.949 2.267 3.024 1.00 90.19 314 ASN A N 1
ATOM 2484 C CA . ASN A 1 314 ? -36.534 3.470 3.618 1.00 90.19 314 ASN A CA 1
ATOM 2485 C C . ASN A 1 314 ? -36.286 3.567 5.135 1.00 90.19 314 ASN A C 1
ATOM 2487 O O . ASN A 1 314 ? -36.897 4.406 5.797 1.00 90.19 314 ASN A O 1
ATOM 2491 N N . GLN A 1 315 ? -35.378 2.747 5.681 1.00 90.81 315 GLN A N 1
ATOM 2492 C CA . GLN A 1 315 ? -35.011 2.694 7.101 1.00 90.81 315 GLN A CA 1
ATOM 2493 C C . GLN A 1 315 ? -36.135 2.204 8.033 1.00 90.81 315 GLN A C 1
ATOM 2495 O O . GLN A 1 315 ? -36.027 2.364 9.251 1.00 90.81 315 GLN A O 1
ATOM 2500 N N . ASN A 1 316 ? -37.193 1.577 7.506 1.00 92.25 316 ASN A N 1
ATOM 2501 C CA . ASN A 1 316 ? -38.219 0.958 8.345 1.00 92.25 316 ASN A CA 1
ATOM 2502 C C . ASN A 1 316 ? -37.698 -0.367 8.903 1.00 92.25 316 ASN A C 1
ATOM 2504 O O . ASN A 1 316 ? -37.216 -1.208 8.145 1.00 92.25 316 ASN A O 1
ATOM 2508 N N . THR A 1 317 ? -37.831 -0.575 10.214 1.00 94.31 317 THR A N 1
ATOM 2509 C CA . THR A 1 317 ? -37.437 -1.832 10.861 1.00 94.31 317 THR A CA 1
ATOM 2510 C C . THR A 1 317 ? -38.306 -2.996 10.387 1.00 94.31 317 THR A C 1
ATOM 2512 O O . THR A 1 317 ? -39.532 -2.889 10.338 1.00 94.31 317 THR A O 1
ATOM 2515 N N . LEU A 1 318 ? -37.666 -4.125 10.097 1.00 94.38 318 LEU A N 1
ATOM 2516 C CA . LEU A 1 318 ? -38.301 -5.380 9.711 1.00 94.38 318 LEU A CA 1
ATOM 2517 C C . LEU A 1 318 ? -38.182 -6.411 10.845 1.00 94.38 318 LEU A C 1
ATOM 2519 O O . LEU A 1 318 ? -37.165 -6.431 11.543 1.00 94.38 318 LEU A O 1
ATOM 2523 N N . PRO A 1 319 ? -39.193 -7.274 11.057 1.00 95.06 319 PRO A N 1
ATOM 2524 C CA . PRO A 1 319 ? -39.143 -8.262 12.123 1.00 95.06 319 PRO A CA 1
ATOM 2525 C C . PRO A 1 319 ? -38.199 -9.420 11.786 1.00 95.06 319 PRO A C 1
ATOM 2527 O O . PRO A 1 319 ? -38.208 -9.948 10.671 1.00 95.06 319 PRO A O 1
ATOM 2530 N N . LEU A 1 320 ? -37.433 -9.865 12.782 1.00 96.69 320 LEU A N 1
ATOM 2531 C CA . LEU A 1 320 ? -36.650 -11.094 12.693 1.00 96.69 320 LEU A CA 1
ATOM 2532 C C . LEU A 1 320 ? -37.528 -12.318 12.948 1.00 96.69 320 LEU A C 1
ATOM 2534 O O . LEU A 1 320 ? -38.452 -12.286 13.759 1.00 96.69 320 LEU A O 1
ATOM 2538 N N . VAL A 1 321 ? -37.226 -13.404 12.245 1.00 96.00 321 VAL A N 1
ATOM 2539 C CA . VAL A 1 321 ? -37.938 -14.683 12.342 1.00 96.00 321 VAL A CA 1
ATOM 2540 C C . VAL A 1 321 ? -37.144 -15.671 13.185 1.00 96.00 321 VAL A C 1
ATOM 2542 O O . VAL A 1 321 ? -37.696 -16.288 14.094 1.00 96.00 321 VAL A O 1
ATOM 2545 N N . SER A 1 322 ? -35.858 -15.843 12.881 1.00 96.75 322 SER A N 1
ATOM 2546 C CA . SER A 1 322 ? -34.998 -16.792 13.589 1.00 96.75 322 SER A CA 1
ATOM 2547 C C . SER A 1 322 ? -33.520 -16.520 13.347 1.00 96.75 322 SER A C 1
ATOM 2549 O O . SER A 1 322 ? -33.140 -16.084 12.259 1.00 96.75 322 SER A O 1
ATOM 2551 N N . VAL A 1 323 ? -32.702 -16.903 14.323 1.00 98.31 323 VAL A N 1
ATOM 2552 C CA . VAL A 1 323 ? -31.244 -16.991 14.229 1.00 98.31 323 VAL A CA 1
ATOM 2553 C C . VAL A 1 323 ? -30.843 -18.433 14.512 1.00 98.31 323 VAL A C 1
ATOM 2555 O O . VAL A 1 323 ? -31.365 -19.059 15.435 1.00 98.31 323 VAL A O 1
ATOM 2558 N N . SER A 1 324 ? -29.953 -18.996 13.698 1.00 97.81 324 SER A N 1
ATOM 2559 C CA . SER A 1 324 ? -29.471 -20.363 13.900 1.00 97.81 324 SER A CA 1
ATOM 2560 C C . SER A 1 324 ? -28.004 -20.507 13.533 1.00 97.81 324 SER A C 1
ATOM 2562 O O . SER A 1 324 ? -27.533 -19.962 12.540 1.00 97.81 324 SER A O 1
ATOM 2564 N N . ASN A 1 325 ? -27.279 -21.268 14.342 1.00 97.44 325 ASN A N 1
ATOM 2565 C CA . ASN A 1 325 ? -25.918 -21.669 14.040 1.00 97.44 325 ASN A CA 1
ATOM 2566 C C . ASN A 1 325 ? -25.911 -22.680 12.894 1.00 97.44 325 ASN A C 1
ATOM 2568 O O . ASN A 1 325 ? -26.565 -23.720 13.001 1.00 97.44 325 ASN A O 1
ATOM 2572 N N . ILE A 1 326 ? -25.163 -22.401 11.830 1.00 97.44 326 ILE A N 1
ATOM 2573 C CA . ILE A 1 326 ? -25.084 -23.307 10.678 1.00 97.44 326 ILE A CA 1
ATOM 2574 C C . ILE A 1 326 ? -23.683 -23.880 10.466 1.00 97.44 326 ILE A C 1
ATOM 2576 O O . ILE A 1 326 ? -23.550 -24.930 9.836 1.00 97.44 326 ILE A O 1
ATOM 2580 N N . GLN A 1 327 ? -22.641 -23.247 11.017 1.00 96.12 327 GLN A N 1
ATOM 2581 C CA . GLN A 1 327 ? -21.276 -23.749 10.897 1.00 96.12 327 GLN A CA 1
ATOM 2582 C C . GLN A 1 327 ? -20.392 -23.327 12.074 1.00 96.12 327 GLN A C 1
ATOM 2584 O O . GLN A 1 327 ? -19.971 -22.175 12.181 1.00 96.12 327 GLN A O 1
ATOM 2589 N N . GLY A 1 328 ? -20.050 -24.298 12.927 1.00 92.50 328 GLY A N 1
ATOM 2590 C CA . GLY A 1 328 ? -18.909 -24.230 13.845 1.00 92.50 328 GLY A CA 1
ATOM 2591 C C . GLY A 1 328 ? -18.876 -23.030 14.791 1.00 92.50 328 GLY A C 1
ATOM 2592 O O . GLY A 1 328 ? -17.782 -22.605 15.146 1.00 92.50 328 GLY A O 1
ATOM 2593 N N . ASN A 1 329 ? -20.029 -22.458 15.165 1.00 96.31 329 ASN A N 1
ATOM 2594 C CA . ASN A 1 329 ? -20.086 -21.226 15.972 1.00 96.31 329 ASN A CA 1
ATOM 2595 C C . ASN A 1 329 ? -19.459 -19.996 15.312 1.00 96.31 329 ASN A C 1
ATOM 2597 O O . ASN A 1 329 ? -19.305 -18.975 15.965 1.00 96.31 329 ASN A O 1
ATOM 2601 N N . LYS A 1 330 ? -19.173 -20.070 14.012 1.00 96.00 330 LYS A N 1
ATOM 2602 C CA . LYS A 1 330 ? -18.561 -19.001 13.224 1.00 96.00 330 LYS A CA 1
ATOM 2603 C C . LYS A 1 330 ? -19.517 -18.425 12.181 1.00 96.00 330 LYS A C 1
ATOM 2605 O O . LYS A 1 330 ? -19.411 -17.248 11.860 1.00 96.00 330 LYS A O 1
ATOM 2610 N N . VAL A 1 331 ? -20.449 -19.232 11.666 1.00 97.81 331 VAL A N 1
ATOM 2611 C CA . VAL A 1 331 ? -21.450 -18.789 10.683 1.00 97.81 331 VAL A CA 1
ATOM 2612 C C . VAL A 1 331 ? -22.857 -19.030 11.213 1.00 97.81 331 VAL A C 1
ATOM 2614 O O . VAL A 1 331 ? -23.208 -20.150 11.610 1.00 97.81 331 VAL A O 1
ATOM 2617 N N . TYR A 1 332 ? -23.659 -17.969 11.189 1.00 98.50 332 TYR A N 1
ATOM 2618 C CA . TYR A 1 332 ? -25.046 -17.956 11.635 1.00 98.50 332 TYR A CA 1
ATOM 2619 C C . TYR A 1 332 ? -25.969 -17.564 10.486 1.00 98.50 332 TYR A C 1
ATOM 2621 O O . TYR A 1 332 ? -25.684 -16.637 9.734 1.00 98.50 332 TYR A O 1
ATOM 2629 N N . GLN A 1 333 ? -27.095 -18.261 10.365 1.00 98.38 333 GLN A N 1
ATOM 2630 C CA . GLN A 1 333 ? -28.176 -17.887 9.466 1.00 98.38 333 GLN A CA 1
ATOM 2631 C C . GLN A 1 333 ? -29.188 -17.021 10.211 1.00 98.38 333 GLN A C 1
ATOM 2633 O O . GLN A 1 333 ? -29.691 -17.427 11.262 1.00 98.38 333 GLN A O 1
ATOM 2638 N N . VAL A 1 334 ? -29.531 -15.876 9.626 1.00 98.38 334 VAL A N 1
ATOM 2639 C CA . VAL A 1 334 ? -30.544 -14.946 10.135 1.00 98.38 334 VAL A CA 1
ATOM 2640 C C . VAL A 1 334 ? -31.668 -14.833 9.113 1.00 98.38 334 VAL A C 1
ATOM 2642 O O . VAL A 1 334 ? -31.438 -14.503 7.950 1.00 98.38 334 VAL A O 1
ATOM 2645 N N . ILE A 1 335 ? -32.896 -15.121 9.541 1.00 97.25 335 ILE A N 1
ATOM 2646 C CA . ILE A 1 335 ? -34.091 -15.014 8.700 1.00 97.25 335 ILE A CA 1
ATOM 2647 C C . ILE A 1 335 ? -34.860 -13.763 9.112 1.00 97.25 335 ILE A C 1
ATOM 2649 O O . ILE A 1 335 ? -35.266 -13.627 10.266 1.00 97.25 335 ILE A O 1
ATOM 2653 N N . VAL A 1 336 ? -35.084 -12.872 8.152 1.00 97.06 336 VAL A N 1
ATOM 2654 C CA . VAL A 1 336 ? -35.845 -11.629 8.298 1.00 97.06 336 VAL A CA 1
ATOM 2655 C C . VAL A 1 336 ? -37.157 -11.770 7.543 1.00 97.06 336 VAL A C 1
ATOM 2657 O O . VAL A 1 336 ? -37.165 -12.210 6.394 1.00 97.06 336 VAL A O 1
ATOM 2660 N N . ASN A 1 337 ? -38.263 -11.347 8.147 1.00 94.81 337 ASN A N 1
ATOM 2661 C CA . ASN A 1 337 ? -39.526 -11.226 7.436 1.00 94.81 337 ASN A CA 1
ATOM 2662 C C . ASN A 1 337 ? -39.500 -9.948 6.583 1.00 94.81 337 ASN A C 1
ATOM 2664 O O . ASN A 1 337 ? -39.490 -8.833 7.102 1.00 94.81 337 ASN A O 1
ATOM 2668 N N . ALA A 1 338 ? -39.489 -10.124 5.266 1.00 91.69 338 ALA A N 1
ATOM 2669 C CA . ALA A 1 338 ? -39.446 -9.062 4.268 1.00 91.69 338 ALA A CA 1
ATOM 2670 C C . ALA A 1 338 ? -40.847 -8.651 3.769 1.00 91.69 338 ALA A C 1
ATOM 2672 O O . ALA A 1 338 ? -40.971 -7.852 2.837 1.00 91.69 338 ALA A O 1
ATOM 2673 N N . THR A 1 339 ? -41.921 -9.176 4.369 1.00 88.62 339 THR A N 1
ATOM 2674 C CA . THR A 1 339 ? -43.297 -8.824 3.999 1.00 88.62 339 THR A CA 1
ATOM 2675 C C . THR A 1 339 ? -43.539 -7.336 4.224 1.00 88.62 339 THR A C 1
ATOM 2677 O O . THR A 1 339 ? -43.482 -6.843 5.347 1.00 88.62 339 THR A O 1
ATOM 2680 N N . GLY A 1 340 ? -43.852 -6.617 3.146 1.00 78.06 340 GLY A N 1
ATOM 2681 C CA . GLY A 1 340 ? -44.096 -5.176 3.205 1.00 78.06 340 GLY A CA 1
ATOM 2682 C C . GLY A 1 340 ? -42.832 -4.313 3.199 1.00 78.06 340 GLY A C 1
ATOM 2683 O O . GLY A 1 340 ? -42.959 -3.105 3.382 1.00 78.06 340 GLY A O 1
ATOM 2684 N N . ALA A 1 341 ? -41.647 -4.889 2.953 1.00 85.25 341 ALA A N 1
ATOM 2685 C CA . ALA A 1 341 ? -40.436 -4.110 2.708 1.00 85.25 341 ALA A CA 1
ATOM 2686 C C . ALA A 1 341 ? -40.639 -3.159 1.518 1.00 85.25 341 ALA A C 1
ATOM 2688 O O . ALA A 1 341 ? -41.167 -3.540 0.468 1.00 85.25 341 ALA A O 1
ATOM 2689 N N . THR A 1 342 ? -40.212 -1.908 1.677 1.00 79.12 342 THR A N 1
ATOM 2690 C CA . THR A 1 342 ? -40.337 -0.870 0.651 1.00 79.12 342 THR A CA 1
ATOM 2691 C C . THR A 1 342 ? -38.962 -0.438 0.142 1.00 79.12 342 THR A C 1
ATOM 2693 O O . THR A 1 342 ? -37.984 -0.447 0.879 1.00 79.12 342 THR A O 1
ATOM 2696 N N . GLY A 1 343 ? -38.858 -0.071 -1.140 1.00 69.62 343 GLY A N 1
ATOM 2697 C CA . GLY A 1 343 ? -37.615 0.476 -1.708 1.00 69.62 343 GLY A CA 1
ATOM 2698 C C . GLY A 1 343 ? -36.612 -0.538 -2.281 1.00 69.62 343 GLY A C 1
ATOM 2699 O O . GLY A 1 343 ? -35.651 -0.120 -2.915 1.00 69.62 343 GLY A O 1
ATOM 2700 N N . GLY A 1 344 ? -36.881 -1.845 -2.185 1.00 71.44 344 GLY A N 1
ATOM 2701 C CA . GLY A 1 344 ? -36.242 -2.862 -3.036 1.00 71.44 344 GLY A CA 1
ATOM 2702 C C . GLY A 1 344 ? -35.073 -3.649 -2.433 1.00 71.44 344 GLY A C 1
ATOM 2703 O O . GLY A 1 344 ? -34.617 -4.591 -3.077 1.00 71.44 344 GLY A O 1
ATOM 2704 N N . SER A 1 345 ? -34.622 -3.350 -1.211 1.00 82.88 345 SER A N 1
ATOM 2705 C CA . SER A 1 345 ? -33.610 -4.152 -0.505 1.00 82.88 345 SER A CA 1
ATOM 2706 C C . SER A 1 345 ? -33.909 -4.314 0.988 1.00 82.88 345 SER A C 1
ATOM 2708 O O . SER A 1 345 ? -34.609 -3.501 1.590 1.00 82.88 345 SER A O 1
ATOM 2710 N N . VAL A 1 346 ? -33.364 -5.384 1.571 1.00 92.31 346 VAL A N 1
ATOM 2711 C CA . VAL A 1 346 ? -33.303 -5.613 3.019 1.00 92.31 346 VAL A CA 1
ATOM 2712 C C . VAL A 1 346 ? -31.840 -5.528 3.432 1.00 92.31 346 VAL A C 1
ATOM 2714 O O . VAL A 1 346 ? -30.988 -6.139 2.790 1.00 92.31 346 VAL A O 1
ATOM 2717 N N . ILE A 1 347 ? -31.562 -4.772 4.486 1.00 94.62 347 ILE A N 1
ATOM 2718 C CA . ILE A 1 347 ? -30.237 -4.603 5.081 1.00 94.62 347 ILE A CA 1
ATOM 2719 C C . ILE A 1 347 ? -30.305 -5.167 6.496 1.00 94.62 347 ILE A C 1
ATOM 2721 O O . ILE A 1 347 ? -31.230 -4.839 7.242 1.00 94.62 347 ILE A O 1
ATOM 2725 N N . LEU A 1 348 ? -29.339 -6.002 6.865 1.00 97.38 348 LEU A N 1
ATOM 2726 C CA . LEU A 1 348 ? -29.202 -6.544 8.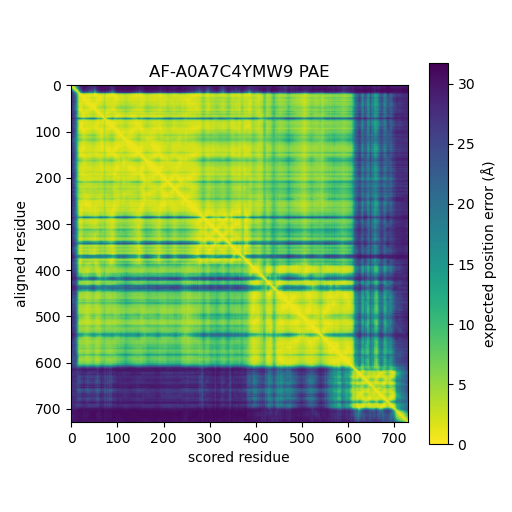213 1.00 97.38 348 LEU A CA 1
ATOM 2727 C C . LEU A 1 348 ? -28.006 -5.893 8.918 1.00 97.38 348 LEU A C 1
ATOM 2729 O O . LEU A 1 348 ? -26.942 -5.753 8.324 1.00 97.38 348 LEU A O 1
ATOM 2733 N N . GLY A 1 349 ? -28.172 -5.502 10.175 1.00 96.75 349 GLY A N 1
ATOM 2734 C CA . GLY A 1 349 ? -27.089 -5.056 11.045 1.00 96.75 349 GLY A CA 1
ATOM 2735 C C . GLY A 1 349 ? -26.922 -5.991 12.233 1.00 96.75 349 GLY A C 1
ATOM 2736 O O . GLY A 1 349 ? -27.921 -6.483 12.762 1.00 96.75 349 GLY A O 1
ATOM 2737 N N . VAL A 1 350 ? -25.675 -6.209 12.647 1.00 96.56 350 VAL A N 1
ATOM 2738 C CA . VAL A 1 350 ? -25.333 -6.744 13.970 1.00 96.56 350 VAL A CA 1
ATOM 2739 C C . VAL A 1 350 ? -25.287 -5.575 14.946 1.00 96.56 350 VAL A C 1
ATOM 2741 O O . VAL A 1 350 ? -24.669 -4.552 14.641 1.00 96.56 350 VAL A O 1
ATOM 2744 N N . VAL A 1 351 ? -25.969 -5.722 16.078 1.00 93.69 351 VAL A N 1
ATOM 2745 C CA . VAL A 1 351 ? -25.999 -4.758 17.177 1.00 93.69 351 VAL A CA 1
ATOM 2746 C C . VAL A 1 351 ? -25.395 -5.430 18.395 1.00 93.69 351 VAL A C 1
ATOM 2748 O O . VAL A 1 351 ? -25.978 -6.351 18.957 1.00 93.69 351 VAL A O 1
ATOM 2751 N N . ASP A 1 352 ? -24.216 -4.972 18.778 1.00 92.88 352 ASP A N 1
ATOM 2752 C CA . ASP A 1 352 ? -23.451 -5.540 19.868 1.00 92.88 352 ASP A CA 1
ATOM 2753 C C . ASP A 1 352 ? -23.863 -4.943 21.220 1.00 92.88 352 ASP A C 1
ATOM 2755 O O . ASP A 1 352 ? -24.009 -3.730 21.407 1.00 92.88 352 ASP A O 1
ATOM 2759 N N . ASN A 1 353 ? -24.061 -5.836 22.181 1.00 91.12 353 ASN A N 1
ATOM 2760 C CA . ASN A 1 353 ? -24.460 -5.546 23.552 1.00 91.12 353 ASN A CA 1
ATOM 2761 C C . ASN A 1 353 ? -23.550 -6.267 24.573 1.00 91.12 353 ASN A C 1
ATOM 2763 O O . ASN A 1 353 ? -23.966 -6.467 25.717 1.00 91.12 353 ASN A O 1
ATOM 2767 N N . ASP A 1 354 ? -22.342 -6.672 24.154 1.00 93.00 354 ASP A N 1
ATOM 2768 C CA . ASP A 1 354 ? -21.368 -7.485 24.897 1.00 93.00 354 ASP A CA 1
ATOM 2769 C C . ASP A 1 354 ? -21.828 -8.925 25.232 1.00 93.00 354 ASP A C 1
ATOM 2771 O O . ASP A 1 354 ? -21.130 -9.646 25.953 1.00 93.00 354 ASP A O 1
ATOM 2775 N N . THR A 1 355 ? -22.988 -9.389 24.743 1.00 95.38 355 THR A N 1
ATOM 2776 C CA . THR A 1 355 ? -23.439 -10.776 24.987 1.00 95.38 355 THR A CA 1
ATOM 2777 C C . THR A 1 355 ? -22.849 -11.783 24.000 1.00 95.38 355 THR A C 1
ATOM 2779 O O . THR A 1 355 ? -22.701 -12.958 24.353 1.00 95.38 355 THR A O 1
ATOM 2782 N N . ILE A 1 356 ? -22.441 -11.331 22.807 1.00 97.06 356 ILE A N 1
ATOM 2783 C CA . ILE A 1 356 ? -21.692 -12.147 21.849 1.00 97.06 356 ILE A CA 1
ATOM 2784 C C . ILE A 1 356 ? -20.233 -12.210 22.296 1.00 97.06 356 ILE A C 1
ATOM 2786 O O . ILE A 1 356 ? -19.530 -11.203 22.265 1.00 97.06 356 ILE A O 1
ATOM 2790 N N . VAL A 1 357 ? -19.759 -13.400 22.669 1.00 97.31 357 VAL A N 1
ATOM 2791 C CA . VAL A 1 357 ? -18.395 -13.598 23.193 1.00 97.31 357 VAL A CA 1
ATOM 2792 C C . VAL A 1 357 ? -17.658 -14.752 22.520 1.00 97.31 357 VAL A C 1
ATOM 2794 O O . VAL A 1 357 ? -18.274 -15.750 22.130 1.00 97.31 357 VAL A O 1
ATOM 2797 N N . ASP A 1 358 ? -16.332 -14.638 22.418 1.00 96.81 358 ASP A N 1
ATOM 2798 C CA . ASP A 1 358 ? -15.443 -15.723 21.986 1.00 96.81 358 ASP A CA 1
ATOM 2799 C C . ASP A 1 358 ? -15.360 -16.867 23.024 1.00 96.81 358 ASP A C 1
ATOM 2801 O O . ASP A 1 358 ? -15.991 -16.866 24.086 1.00 96.81 358 ASP A O 1
ATOM 2805 N N . THR A 1 359 ? -14.524 -17.868 22.737 1.00 95.75 359 THR A N 1
ATOM 2806 C CA . THR A 1 359 ? -14.291 -19.004 23.650 1.00 95.75 359 THR A CA 1
ATOM 2807 C C . THR A 1 359 ? -13.542 -18.648 24.941 1.00 95.75 359 THR A C 1
ATOM 2809 O O . THR A 1 359 ? -13.530 -19.451 25.878 1.00 95.75 359 THR A O 1
ATOM 2812 N N . THR A 1 360 ? -12.926 -17.466 25.007 1.00 95.75 360 THR A N 1
ATOM 2813 C CA . THR A 1 360 ? -12.206 -16.941 26.175 1.00 95.75 360 THR A CA 1
ATOM 2814 C C . THR A 1 360 ? -13.039 -15.950 27.000 1.00 95.75 360 THR A C 1
ATOM 2816 O O . THR A 1 360 ? -12.628 -15.580 28.100 1.00 95.75 360 THR A O 1
ATOM 2819 N N . GLY A 1 361 ? -14.237 -15.592 26.523 1.00 95.38 361 GLY A N 1
ATOM 2820 C CA . GLY A 1 361 ? -15.155 -14.641 27.143 1.00 95.38 361 GLY A CA 1
ATOM 2821 C C . GLY A 1 361 ? -14.947 -13.183 26.720 1.00 95.38 361 GLY A C 1
ATOM 2822 O O . GLY A 1 361 ? -15.481 -12.298 27.386 1.00 95.38 361 GLY A O 1
ATOM 2823 N N . LYS A 1 362 ? -14.175 -12.907 25.661 1.00 94.56 362 LYS A N 1
ATOM 2824 C CA . LYS A 1 362 ? -14.019 -11.556 25.104 1.00 94.56 362 LYS A CA 1
ATOM 2825 C C . LYS A 1 362 ? -15.223 -11.198 24.224 1.00 94.56 362 LYS A C 1
ATOM 2827 O O . LYS A 1 362 ? -15.576 -12.005 23.360 1.00 94.56 362 LYS A O 1
ATOM 2832 N N . PRO A 1 363 ? -15.826 -10.016 24.410 1.00 95.00 363 PRO A N 1
ATOM 2833 C CA . PRO A 1 363 ? -16.981 -9.583 23.628 1.00 95.00 363 PRO A CA 1
ATOM 2834 C C . PRO A 1 363 ? -16.629 -9.168 22.192 1.00 95.00 363 PRO A C 1
ATOM 2836 O O . PRO A 1 363 ? -15.477 -8.839 21.883 1.00 95.00 363 PRO A O 1
ATOM 2839 N N . LEU A 1 364 ? -17.637 -9.204 21.315 1.00 95.38 364 LEU A N 1
ATOM 2840 C CA . LEU A 1 364 ? -17.572 -8.805 19.908 1.00 95.38 364 LEU A CA 1
ATOM 2841 C C . LEU A 1 364 ? -17.057 -7.373 19.752 1.00 95.38 364 LEU A C 1
ATOM 2843 O O . LEU A 1 364 ? -17.646 -6.425 20.236 1.00 95.38 364 LEU A O 1
ATOM 2847 N N . GLY A 1 365 ? -15.949 -7.206 19.037 1.00 91.56 365 GLY A N 1
ATOM 2848 C CA . GLY A 1 365 ? -15.342 -5.898 18.815 1.00 91.56 365 GLY A CA 1
ATOM 2849 C C . GLY A 1 365 ? -14.665 -5.299 20.050 1.00 91.56 365 GLY A C 1
ATOM 2850 O O . GLY A 1 365 ? -14.142 -4.192 19.941 1.00 91.56 365 GLY A O 1
ATOM 2851 N N . GLY A 1 366 ? -14.593 -6.008 21.179 1.00 91.00 366 GLY A N 1
ATOM 2852 C CA . GLY A 1 366 ? -14.024 -5.527 22.440 1.00 91.00 366 GLY A CA 1
ATOM 2853 C C . GLY A 1 366 ? -15.081 -5.025 23.425 1.00 91.00 366 GLY A C 1
ATOM 2854 O O . GLY A 1 366 ? -16.245 -4.936 23.069 1.00 91.00 366 GLY A O 1
ATOM 2855 N N . PRO A 1 367 ? -14.699 -4.760 24.686 1.00 87.50 367 PRO A N 1
ATOM 2856 C CA . PRO A 1 367 ? -15.661 -4.437 25.732 1.00 87.50 367 PRO A CA 1
ATOM 2857 C C . PRO A 1 367 ? -16.327 -3.081 25.501 1.00 87.50 367 PRO A C 1
ATOM 2859 O O . PRO A 1 367 ? -15.649 -2.103 25.180 1.00 87.50 367 PRO A O 1
ATOM 2862 N N . GLY A 1 368 ? -17.625 -3.025 25.792 1.00 79.69 368 GLY A N 1
ATOM 2863 C CA . GLY A 1 368 ? -18.377 -1.792 25.948 1.00 79.69 368 GLY A CA 1
ATOM 2864 C C . GLY A 1 368 ? -19.559 -1.683 24.990 1.00 79.69 368 GLY A C 1
ATOM 2865 O O . GLY A 1 368 ? -19.427 -1.703 23.772 1.00 79.69 368 GLY A O 1
ATOM 2866 N N . THR A 1 369 ? -20.736 -1.404 25.550 1.00 67.56 369 THR A N 1
ATOM 2867 C CA . THR A 1 369 ? -21.947 -1.132 24.766 1.00 67.56 369 THR A CA 1
ATOM 2868 C C . THR A 1 369 ? -21.999 0.338 24.315 1.00 67.56 369 THR A C 1
ATOM 2870 O O . THR A 1 369 ? -22.500 1.222 25.012 1.00 67.56 369 THR A O 1
ATOM 2873 N N . GLY A 1 370 ? -21.440 0.637 23.136 1.00 63.91 370 GLY A N 1
ATOM 2874 C CA . GLY A 1 370 ? -21.614 1.913 22.420 1.00 63.91 370 GLY A CA 1
ATOM 2875 C C . GLY A 1 370 ? -20.328 2.627 21.971 1.00 63.91 370 GLY A C 1
ATOM 2876 O O . GLY A 1 370 ? -19.223 2.100 22.024 1.00 63.91 370 GLY A O 1
ATOM 2877 N N . ASN A 1 371 ? -20.464 3.886 21.535 1.00 63.09 371 ASN A N 1
ATOM 2878 C CA . ASN A 1 371 ? -19.411 4.620 20.806 1.00 63.09 371 ASN A CA 1
ATOM 2879 C C . ASN A 1 371 ? -18.171 5.027 21.638 1.00 63.09 371 ASN A C 1
ATOM 2881 O O . ASN A 1 371 ? -17.225 5.582 21.072 1.00 63.09 371 ASN A O 1
ATOM 2885 N N . ALA A 1 372 ? -18.189 4.840 22.964 1.00 66.38 372 ALA A N 1
ATOM 2886 C CA . ALA A 1 372 ? -17.163 5.364 23.874 1.00 66.38 372 ALA A CA 1
ATOM 2887 C C . ALA A 1 372 ? -15.878 4.511 23.909 1.00 66.38 372 ALA A C 1
ATOM 2889 O O . ALA A 1 372 ? -14.779 5.060 23.927 1.00 66.38 372 ALA A O 1
ATOM 2890 N N . GLU A 1 373 ? -16.008 3.185 23.876 1.00 64.88 373 GLU A N 1
ATOM 2891 C CA . GLU A 1 373 ? -14.872 2.241 23.879 1.00 64.88 373 GLU A CA 1
ATOM 2892 C C . GLU A 1 373 ? -14.775 1.442 22.562 1.00 64.88 373 GLU A C 1
ATOM 2894 O O . GLU A 1 373 ? -13.781 0.753 22.312 1.00 64.88 373 GLU A O 1
ATOM 2899 N N . GLY A 1 374 ? -15.755 1.649 21.670 1.00 67.06 374 GLY A N 1
ATOM 2900 C CA . GLY A 1 374 ? -15.962 0.915 20.421 1.00 67.06 374 GLY A CA 1
ATOM 2901 C C . GLY A 1 374 ? -16.791 -0.332 20.668 1.00 67.06 374 GLY A C 1
ATOM 2902 O O . GLY A 1 374 ? -16.537 -1.024 21.643 1.00 67.06 374 GLY A O 1
ATOM 2903 N N . ASN A 1 375 ? -17.769 -0.591 19.802 1.00 81.12 375 ASN A N 1
ATOM 2904 C CA . ASN A 1 375 ? -18.664 -1.744 19.904 1.00 81.12 375 ASN A CA 1
ATOM 2905 C C . ASN A 1 375 ? -18.571 -2.620 18.650 1.00 81.12 375 ASN A C 1
ATOM 2907 O O . ASN A 1 375 ? -18.130 -2.166 17.593 1.00 81.12 375 ASN A O 1
ATOM 2911 N N . GLY A 1 376 ? -18.989 -3.878 18.761 1.00 88.56 376 GLY A N 1
ATOM 2912 C CA . GLY A 1 376 ? -19.001 -4.847 17.664 1.00 88.56 376 GLY A CA 1
ATOM 2913 C C . GLY A 1 376 ? -20.051 -4.613 16.569 1.00 88.56 376 GLY A C 1
ATOM 2914 O O . GLY A 1 376 ? -20.293 -5.525 15.774 1.00 88.56 376 GLY A O 1
ATOM 2915 N N . ASP A 1 377 ? -20.689 -3.437 16.517 1.00 93.31 377 ASP A N 1
ATOM 2916 C CA . ASP A 1 377 ? -21.751 -3.135 15.554 1.00 93.31 377 ASP A CA 1
ATOM 2917 C C . ASP A 1 377 ? -21.244 -3.235 14.112 1.00 93.31 377 ASP A C 1
ATOM 2919 O O . ASP A 1 377 ? -20.210 -2.674 13.740 1.00 93.31 377 ASP A O 1
ATOM 2923 N N . PHE A 1 378 ? -22.026 -3.888 13.252 1.00 94.56 378 PHE A N 1
ATOM 2924 C CA . PHE A 1 378 ? -21.625 -4.129 11.869 1.00 94.56 378 PHE A CA 1
ATOM 2925 C C . PHE A 1 378 ? -22.814 -4.066 10.912 1.00 94.56 378 PHE A C 1
ATOM 2927 O O . PHE A 1 378 ? -23.789 -4.795 11.069 1.00 94.56 378 PHE A O 1
ATOM 2934 N N . TRP A 1 379 ? -22.723 -3.212 9.889 1.00 93.94 379 TRP A N 1
ATOM 2935 C CA . TRP A 1 379 ? -23.836 -2.910 8.971 1.00 93.94 379 TRP A CA 1
ATOM 2936 C C . TRP A 1 379 ? -23.516 -3.138 7.490 1.00 93.94 379 TRP A C 1
ATOM 2938 O O . TRP A 1 379 ? -24.370 -2.924 6.626 1.00 93.94 379 TRP A O 1
ATOM 2948 N N . TYR A 1 380 ? -22.301 -3.576 7.164 1.00 94.25 380 TYR A N 1
ATOM 2949 C CA . TYR A 1 380 ? -21.923 -3.818 5.777 1.00 94.25 380 TYR A CA 1
ATOM 2950 C C . TYR A 1 380 ? -22.580 -5.103 5.257 1.00 94.25 380 TYR A C 1
ATOM 2952 O O . TYR A 1 380 ? -22.348 -6.184 5.792 1.00 94.25 380 TYR A O 1
ATOM 2960 N N . ASN A 1 381 ? -23.397 -4.979 4.209 1.00 94.06 381 ASN A N 1
ATOM 2961 C CA . ASN A 1 381 ? -24.069 -6.098 3.548 1.00 94.06 381 ASN A CA 1
ATOM 2962 C C . ASN A 1 381 ? -23.477 -6.269 2.150 1.00 94.06 381 ASN A C 1
ATOM 2964 O O . ASN A 1 381 ? -23.638 -5.390 1.305 1.00 94.06 381 ASN A O 1
ATOM 2968 N N . GLY A 1 382 ? -22.820 -7.396 1.905 1.00 90.06 382 GLY A N 1
ATOM 2969 C CA . GLY A 1 382 ? -22.121 -7.653 0.652 1.00 90.06 382 GLY A CA 1
ATOM 2970 C C . GLY A 1 382 ? -20.866 -8.485 0.855 1.00 90.06 382 GLY A C 1
ATOM 2971 O O . GLY A 1 382 ? -20.473 -8.785 1.982 1.00 90.06 382 GLY A O 1
ATOM 2972 N N . GLU A 1 383 ? -20.251 -8.848 -0.261 1.00 89.50 383 GLU A N 1
ATOM 2973 C CA . GLU A 1 383 ? -18.944 -9.494 -0.287 1.00 89.50 383 GLU A CA 1
ATOM 2974 C C . GLU A 1 383 ? -17.867 -8.428 -0.485 1.00 89.50 383 GLU A C 1
ATOM 2976 O O . GLU A 1 383 ? -18.079 -7.430 -1.176 1.00 89.50 383 GLU A O 1
ATOM 2981 N N . TRP A 1 384 ? -16.715 -8.649 0.131 1.00 88.88 384 TRP A N 1
ATOM 2982 C CA . TRP A 1 384 ? -15.499 -7.897 -0.129 1.00 88.88 384 TRP A CA 1
ATOM 2983 C C . TRP A 1 384 ? -14.412 -8.898 -0.503 1.00 88.88 384 TRP A C 1
ATOM 2985 O O . TRP A 1 384 ? -14.406 -10.024 -0.013 1.00 88.88 384 TRP A O 1
ATOM 2995 N N . GLU A 1 385 ? -13.499 -8.475 -1.368 1.00 87.25 385 GLU A N 1
ATOM 2996 C CA . GLU A 1 385 ? -12.358 -9.278 -1.792 1.00 87.25 385 GLU A CA 1
ATOM 2997 C C . GLU A 1 385 ? -11.078 -8.525 -1.466 1.00 87.25 385 GLU A C 1
ATOM 2999 O O . GLU A 1 385 ? -10.968 -7.307 -1.668 1.00 87.25 385 GLU A O 1
ATOM 3004 N N . TYR A 1 386 ? -10.100 -9.256 -0.951 1.00 89.00 386 TYR A N 1
ATOM 3005 C CA . TYR A 1 386 ? -8.784 -8.723 -0.676 1.00 89.00 386 TYR A CA 1
ATOM 3006 C C . TYR A 1 386 ? -7.722 -9.731 -1.092 1.00 89.00 386 TYR A C 1
ATOM 3008 O O . TYR A 1 386 ? -7.755 -10.902 -0.722 1.00 89.00 386 TYR A O 1
ATOM 3016 N N . HIS A 1 387 ? -6.740 -9.225 -1.824 1.00 84.12 387 HIS A N 1
ATOM 3017 C CA . HIS A 1 387 ? -5.529 -9.950 -2.146 1.00 84.12 387 HIS A CA 1
ATOM 3018 C C . HIS A 1 387 ? -4.357 -9.084 -1.729 1.00 84.12 387 HIS A C 1
ATOM 3020 O O . HIS A 1 387 ? -4.242 -7.934 -2.163 1.00 84.12 387 HIS A O 1
ATOM 3026 N N . ASP A 1 388 ? -3.504 -9.621 -0.863 1.00 85.75 388 ASP A N 1
ATOM 3027 C CA . ASP A 1 388 ? -2.255 -8.951 -0.573 1.00 85.75 388 ASP A CA 1
ATOM 3028 C C . ASP A 1 388 ? -1.331 -9.032 -1.790 1.00 85.75 388 ASP A C 1
ATOM 3030 O O . ASP A 1 388 ? -1.278 -10.047 -2.492 1.00 85.75 388 ASP A O 1
ATOM 3034 N N . PHE A 1 389 ? -0.550 -7.982 -2.028 1.00 78.94 389 PHE A N 1
ATOM 3035 C CA . PHE A 1 389 ? 0.539 -8.077 -2.990 1.00 78.94 389 PHE A CA 1
ATOM 3036 C C . PHE A 1 389 ? 1.741 -8.731 -2.311 1.00 78.94 389 PHE A C 1
ATOM 3038 O O . PHE A 1 389 ? 2.162 -8.386 -1.201 1.00 78.94 389 PHE A O 1
ATOM 3045 N N . VAL A 1 390 ? 2.300 -9.721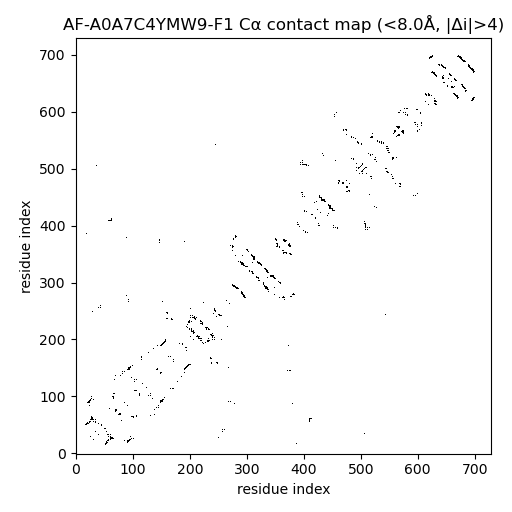 -2.992 1.00 81.94 390 VAL A N 1
ATOM 3046 C CA . VAL A 1 390 ? 3.440 -10.500 -2.516 1.00 81.94 390 VAL A CA 1
ATOM 3047 C C . VAL A 1 390 ? 4.608 -10.323 -3.467 1.00 81.94 390 VAL A C 1
ATOM 3049 O O . VAL A 1 390 ? 4.430 -10.013 -4.642 1.00 81.94 390 VAL A O 1
ATOM 3052 N N . ARG A 1 391 ? 5.823 -10.505 -2.952 1.00 86.50 391 ARG A N 1
ATOM 3053 C CA . ARG A 1 391 ? 7.009 -10.551 -3.806 1.00 86.50 391 ARG A CA 1
ATOM 3054 C C . ARG A 1 391 ? 6.999 -11.868 -4.568 1.00 86.50 391 ARG A C 1
ATOM 3056 O O . ARG A 1 391 ? 6.921 -12.932 -3.954 1.00 86.50 391 ARG A O 1
ATOM 3063 N N . TYR A 1 392 ? 7.074 -11.779 -5.885 1.00 89.50 392 TYR A N 1
ATOM 3064 C CA . TYR A 1 392 ? 7.238 -12.925 -6.771 1.00 89.50 392 TYR A CA 1
ATOM 3065 C C . TYR A 1 392 ? 8.720 -13.125 -7.096 1.00 89.50 392 TYR A C 1
ATOM 3067 O O . TYR A 1 392 ? 9.515 -12.245 -6.800 1.00 89.50 392 TYR A O 1
ATOM 3075 N N . PRO A 1 393 ? 9.142 -14.267 -7.659 1.00 93.50 393 PRO A N 1
ATOM 3076 C CA . PRO A 1 393 ? 10.495 -14.398 -8.193 1.00 93.50 393 PRO A CA 1
ATOM 3077 C C . PRO A 1 393 ? 10.814 -13.295 -9.213 1.00 93.50 393 PRO A C 1
ATOM 3079 O O . PRO A 1 393 ? 9.937 -12.885 -9.965 1.00 93.50 393 PRO A O 1
ATOM 3082 N N . ASP A 1 394 ? 12.075 -12.868 -9.296 1.00 93.81 394 ASP A N 1
ATOM 3083 C CA . ASP A 1 394 ? 12.467 -11.685 -10.083 1.00 93.81 394 ASP A CA 1
ATOM 3084 C C . ASP A 1 394 ? 12.161 -11.764 -11.588 1.00 93.81 394 ASP A C 1
ATOM 3086 O O . ASP A 1 394 ? 12.077 -10.732 -12.249 1.00 93.81 394 ASP A O 1
ATOM 3090 N N . TYR A 1 395 ? 11.988 -12.972 -12.138 1.00 94.38 395 TYR A N 1
ATOM 3091 C CA . TYR A 1 395 ? 11.593 -13.171 -13.536 1.00 94.38 395 TYR A CA 1
ATOM 3092 C C . TYR A 1 395 ? 10.105 -12.904 -13.802 1.00 94.38 395 TYR A C 1
ATOM 3094 O O . TYR A 1 395 ? 9.722 -12.782 -14.958 1.00 94.38 395 TYR A O 1
ATOM 3102 N N . GLU A 1 396 ? 9.261 -12.805 -12.771 1.00 95.44 396 GLU A N 1
ATOM 3103 C CA . GLU A 1 396 ? 7.844 -12.437 -12.894 1.00 95.44 396 GLU A CA 1
ATOM 3104 C C . GLU A 1 396 ? 7.710 -10.903 -12.940 1.00 95.44 396 GLU A C 1
ATOM 3106 O O . GLU A 1 396 ? 7.167 -10.277 -12.026 1.00 95.44 396 GLU A O 1
ATOM 3111 N N . ILE A 1 397 ? 8.251 -10.283 -13.994 1.00 96.25 397 ILE A N 1
ATOM 3112 C CA . ILE A 1 397 ? 8.430 -8.821 -14.094 1.00 96.25 397 ILE A CA 1
ATOM 3113 C C . ILE A 1 397 ? 7.100 -8.076 -13.929 1.00 96.25 397 ILE A C 1
ATOM 3115 O O . ILE A 1 397 ? 7.023 -7.112 -13.173 1.00 96.25 397 ILE A O 1
ATOM 3119 N N . GLU A 1 398 ? 6.036 -8.558 -14.570 1.00 94.44 398 GLU A N 1
ATOM 3120 C CA . GLU A 1 398 ? 4.683 -8.001 -14.458 1.00 94.44 398 GLU A CA 1
ATOM 3121 C C . GLU A 1 398 ? 4.150 -8.028 -13.018 1.00 94.44 398 GLU A C 1
ATOM 3123 O O . GLU A 1 398 ? 3.557 -7.058 -12.547 1.00 94.44 398 GLU A O 1
ATOM 3128 N N . MET A 1 399 ? 4.390 -9.116 -12.282 1.00 92.00 399 MET A N 1
ATOM 3129 C CA . MET A 1 399 ? 4.001 -9.186 -10.872 1.00 92.00 399 MET A CA 1
ATOM 3130 C C . MET A 1 399 ? 4.837 -8.225 -10.022 1.00 92.00 399 MET A C 1
ATOM 3132 O O . MET A 1 399 ? 4.328 -7.633 -9.070 1.00 92.00 399 MET A O 1
ATOM 3136 N N . GLY A 1 400 ? 6.106 -8.029 -10.393 1.00 92.75 400 GLY A N 1
ATOM 3137 C CA . GLY A 1 400 ? 6.948 -6.962 -9.863 1.00 92.75 400 GLY A CA 1
ATOM 3138 C C . GLY A 1 400 ? 6.359 -5.574 -10.126 1.00 92.75 400 GLY A C 1
ATOM 3139 O O . GLY A 1 400 ? 6.320 -4.758 -9.213 1.00 92.75 400 GLY A O 1
ATOM 3140 N N . MET A 1 401 ? 5.834 -5.311 -11.323 1.00 92.31 401 MET A N 1
ATOM 3141 C CA . MET A 1 401 ? 5.171 -4.044 -11.652 1.00 92.31 401 MET A CA 1
ATOM 3142 C C . MET A 1 401 ? 3.901 -3.821 -10.825 1.00 92.31 401 MET A C 1
ATOM 3144 O O . MET A 1 401 ? 3.731 -2.733 -10.283 1.00 92.31 401 MET A O 1
ATOM 3148 N N . TRP A 1 402 ? 3.058 -4.842 -10.632 1.00 89.50 402 TRP A N 1
ATOM 3149 C CA . TRP A 1 402 ? 1.909 -4.744 -9.720 1.00 89.50 402 TRP A CA 1
ATOM 3150 C C . TRP A 1 402 ? 2.334 -4.429 -8.282 1.00 89.50 402 TRP A C 1
ATOM 3152 O O . TRP A 1 402 ? 1.758 -3.542 -7.652 1.00 89.50 402 TRP A O 1
ATOM 3162 N N . TYR A 1 403 ? 3.371 -5.110 -7.774 1.00 88.88 403 TYR A N 1
ATOM 3163 C CA . TYR A 1 403 ? 3.941 -4.804 -6.459 1.00 88.88 403 TYR A CA 1
ATOM 3164 C C . TYR A 1 403 ? 4.401 -3.344 -6.400 1.00 88.88 403 TYR A C 1
ATOM 3166 O O . TYR A 1 403 ? 4.085 -2.627 -5.451 1.00 88.88 403 TYR A O 1
ATOM 3174 N N . LEU A 1 404 ? 5.150 -2.908 -7.413 1.00 87.44 404 LEU A N 1
ATOM 3175 C CA . LEU A 1 404 ? 5.691 -1.562 -7.493 1.00 87.44 404 LEU A CA 1
ATOM 3176 C C . LEU A 1 404 ? 4.570 -0.522 -7.514 1.00 87.44 404 LEU A C 1
ATOM 3178 O O . LEU A 1 404 ? 4.642 0.437 -6.758 1.00 87.44 404 LEU A O 1
ATOM 3182 N N . HIS A 1 405 ? 3.533 -0.733 -8.324 1.00 85.62 405 HIS A N 1
ATOM 3183 C CA . HIS A 1 405 ? 2.370 0.142 -8.435 1.00 85.62 405 HIS A CA 1
ATOM 3184 C C . HIS A 1 405 ? 1.645 0.311 -7.093 1.00 85.62 405 HIS A C 1
ATOM 3186 O O . HIS A 1 405 ? 1.440 1.439 -6.643 1.00 85.62 405 HIS A O 1
ATOM 3192 N N . GLU A 1 406 ? 1.313 -0.796 -6.421 1.00 81.88 406 GLU A N 1
ATOM 3193 C CA . GLU A 1 406 ? 0.619 -0.772 -5.125 1.00 81.88 406 GLU A CA 1
ATOM 3194 C C . GLU A 1 406 ? 1.486 -0.190 -4.000 1.00 81.88 406 GLU A C 1
ATOM 3196 O O . GLU A 1 406 ? 0.975 0.456 -3.081 1.00 81.88 406 GLU A O 1
ATOM 3201 N N . ASN A 1 407 ? 2.805 -0.402 -4.043 1.00 80.94 407 ASN A N 1
ATOM 3202 C CA . ASN A 1 407 ? 3.695 0.139 -3.022 1.00 80.94 407 ASN A CA 1
ATOM 3203 C C . ASN A 1 407 ? 4.022 1.625 -3.259 1.00 80.94 407 ASN A C 1
ATOM 3205 O O . ASN A 1 407 ? 4.095 2.396 -2.304 1.00 80.94 407 ASN A O 1
ATOM 3209 N N . LEU A 1 408 ? 4.179 2.052 -4.520 1.00 77.81 408 LEU A N 1
ATOM 3210 C CA . LEU A 1 408 ? 4.529 3.429 -4.888 1.00 77.81 408 LEU A CA 1
ATOM 3211 C C . LEU A 1 408 ? 3.375 4.417 -4.827 1.00 77.81 408 LEU A C 1
ATOM 3213 O O . LEU A 1 408 ? 3.637 5.619 -4.820 1.00 77.81 408 LEU A O 1
ATOM 3217 N N . SER A 1 409 ? 2.122 3.979 -4.742 1.00 73.44 409 SER A N 1
ATOM 3218 C CA . SER A 1 409 ? 1.007 4.927 -4.692 1.00 73.44 409 SER A CA 1
ATOM 3219 C C . SER A 1 409 ? 1.078 5.878 -3.488 1.00 73.44 409 SER A C 1
ATOM 3221 O O . SER A 1 409 ? 0.724 7.048 -3.606 1.00 73.44 409 SER A O 1
ATOM 3223 N N . ALA A 1 410 ? 1.656 5.420 -2.373 1.00 70.19 410 ALA A N 1
ATOM 3224 C CA . ALA A 1 410 ? 1.978 6.230 -1.193 1.00 70.19 410 ALA A CA 1
ATOM 3225 C C . ALA A 1 410 ? 3.040 7.326 -1.461 1.00 70.19 410 ALA A C 1
ATOM 3227 O O . ALA A 1 410 ? 3.160 8.305 -0.719 1.00 70.19 410 ALA A O 1
ATOM 3228 N N . TYR A 1 411 ? 3.822 7.159 -2.528 1.00 73.62 411 TYR A N 1
ATOM 3229 C CA . TYR A 1 411 ? 5.001 7.946 -2.882 1.00 73.62 411 TYR A CA 1
ATOM 3230 C C . TYR A 1 411 ? 4.774 8.872 -4.080 1.00 73.62 411 TYR A C 1
ATOM 3232 O O . TYR A 1 411 ? 5.612 9.742 -4.307 1.00 73.62 411 TYR A O 1
ATOM 3240 N N . TYR A 1 412 ? 3.665 8.746 -4.823 1.00 69.69 412 TYR A N 1
ATOM 3241 C CA . TYR A 1 412 ? 3.413 9.568 -6.017 1.00 69.69 412 TYR A CA 1
ATOM 3242 C C . TYR A 1 412 ? 3.442 11.075 -5.736 1.00 69.69 412 TYR A C 1
ATOM 3244 O O . TYR A 1 412 ? 3.900 11.841 -6.578 1.00 69.69 412 TYR A O 1
ATOM 3252 N N . VAL A 1 413 ? 3.080 11.509 -4.525 1.00 65.75 413 VAL A N 1
ATOM 3253 C CA . VAL A 1 413 ? 3.196 12.918 -4.103 1.00 65.75 413 VAL A CA 1
ATOM 3254 C C . VAL A 1 413 ? 4.633 13.462 -4.186 1.00 65.75 413 VAL A C 1
ATOM 3256 O O . VAL A 1 413 ? 4.835 14.651 -4.425 1.00 65.75 413 VAL A O 1
ATOM 3259 N N . LEU A 1 414 ? 5.653 12.604 -4.048 1.00 63.69 414 LEU A N 1
ATOM 3260 C CA . LEU A 1 414 ? 7.062 12.996 -4.174 1.00 63.69 414 LEU A CA 1
ATOM 3261 C C . LEU A 1 414 ? 7.462 13.310 -5.619 1.00 63.69 414 LEU A C 1
ATOM 3263 O O . LEU A 1 414 ? 8.478 13.969 -5.835 1.00 63.69 414 LEU A O 1
ATOM 3267 N N . LEU A 1 415 ? 6.675 12.860 -6.596 1.00 60.50 415 LEU A N 1
ATOM 3268 C CA . LEU A 1 415 ? 6.889 13.151 -8.012 1.00 60.50 415 LEU A CA 1
ATOM 3269 C C . LEU A 1 415 ? 6.323 14.527 -8.409 1.00 60.50 415 LEU A C 1
ATOM 3271 O O . LEU A 1 415 ? 6.556 14.986 -9.525 1.00 60.50 415 LEU A O 1
ATOM 3275 N N . GLY A 1 416 ? 5.634 15.211 -7.485 1.00 55.47 416 GLY A N 1
ATOM 3276 C CA . GLY A 1 416 ? 4.954 16.484 -7.720 1.00 55.47 416 GLY A CA 1
ATOM 3277 C C . GLY A 1 416 ? 3.646 16.327 -8.502 1.00 55.47 416 GLY A C 1
ATOM 3278 O O . GLY A 1 416 ? 3.404 15.305 -9.139 1.00 55.47 416 GLY A O 1
ATOM 3279 N N . GLU A 1 417 ? 2.802 17.364 -8.482 1.00 51.31 417 GLU A N 1
ATOM 3280 C CA . GLU A 1 417 ? 1.486 17.363 -9.153 1.00 51.31 417 GLU A CA 1
ATOM 3281 C C . GLU A 1 417 ? 1.601 17.059 -10.659 1.00 51.31 417 GLU A C 1
ATOM 3283 O O . GLU A 1 417 ? 0.816 16.290 -11.200 1.00 51.31 417 GLU A O 1
ATOM 3288 N N . GLN A 1 418 ? 2.649 17.566 -11.319 1.00 43.03 418 GLN A N 1
ATOM 3289 C CA . GLN A 1 418 ? 2.912 17.328 -12.746 1.00 43.03 418 GLN A CA 1
ATOM 3290 C C . GLN A 1 418 ? 3.592 15.985 -13.061 1.00 43.03 418 GLN A C 1
ATOM 3292 O O . GLN A 1 418 ? 3.667 15.621 -14.232 1.00 43.03 418 GLN A O 1
ATOM 3297 N N . GLY A 1 419 ? 4.143 15.291 -12.057 1.00 46.22 419 GLY A N 1
ATOM 3298 C CA . GLY A 1 419 ? 4.785 13.982 -12.225 1.00 46.22 419 GLY A CA 1
ATOM 3299 C C . GLY A 1 419 ? 3.874 12.801 -11.891 1.00 46.22 419 GLY A C 1
ATOM 3300 O O . GLY A 1 419 ? 4.147 11.690 -12.336 1.00 46.22 419 GLY A O 1
ATOM 3301 N N . ALA A 1 420 ? 2.793 13.036 -11.140 1.00 49.72 420 ALA A N 1
ATOM 3302 C CA . ALA A 1 420 ? 1.748 12.047 -10.880 1.00 49.72 420 ALA A CA 1
ATOM 3303 C C . ALA A 1 420 ? 0.741 11.937 -12.043 1.00 49.72 420 ALA A C 1
ATOM 3305 O O . ALA A 1 420 ? 0.246 10.848 -12.332 1.00 49.72 420 ALA A O 1
ATOM 3306 N N . GLU A 1 421 ? 0.460 13.041 -12.746 1.00 50.06 421 GLU A N 1
ATOM 3307 C CA . GLU A 1 421 ? -0.390 13.049 -13.943 1.00 50.06 421 GLU A CA 1
ATOM 3308 C C . GLU A 1 421 ? 0.366 12.485 -15.160 1.00 50.06 421 GLU A C 1
ATOM 3310 O O . GLU A 1 421 ? 0.946 13.228 -15.945 1.00 50.06 421 GLU A O 1
ATOM 3315 N N . GLY A 1 422 ? 0.364 11.158 -15.319 1.00 51.62 422 GLY A N 1
ATOM 3316 C CA . GLY A 1 422 ? 0.879 10.482 -16.522 1.00 51.62 422 GLY A CA 1
ATOM 3317 C C . GLY A 1 422 ? 1.920 9.391 -16.275 1.00 51.62 422 GLY A C 1
ATOM 3318 O O . GLY A 1 422 ? 2.271 8.683 -17.215 1.00 51.62 422 GLY A O 1
ATOM 3319 N N . LEU A 1 423 ? 2.388 9.214 -15.035 1.00 66.81 423 LEU A N 1
ATOM 3320 C CA . LEU A 1 423 ? 3.268 8.107 -14.661 1.00 66.81 423 LEU A CA 1
ATOM 3321 C C . LEU A 1 423 ? 2.472 7.033 -13.908 1.00 66.81 423 LEU A C 1
ATOM 3323 O O . LEU A 1 423 ? 2.104 7.219 -12.751 1.00 66.81 423 LEU A O 1
ATOM 3327 N N . SER A 1 424 ? 2.234 5.895 -14.558 1.00 77.19 424 SER A N 1
ATOM 3328 C CA . SER A 1 424 ? 1.609 4.718 -13.950 1.00 77.19 424 SER A CA 1
ATOM 3329 C C . SER A 1 424 ? 2.528 3.518 -14.116 1.00 77.19 424 SER A C 1
ATOM 3331 O O . SER A 1 424 ? 2.966 3.224 -15.221 1.00 77.19 424 SER A O 1
ATOM 3333 N N . PHE A 1 425 ? 2.804 2.811 -13.019 1.00 86.19 425 PHE A N 1
ATOM 3334 C CA . PHE A 1 425 ? 3.468 1.501 -13.062 1.00 86.19 425 PHE A CA 1
ATOM 3335 C C . PHE A 1 425 ? 2.469 0.340 -13.169 1.00 86.19 425 PHE A C 1
ATOM 3337 O O . PHE A 1 425 ? 2.863 -0.817 -13.037 1.00 86.19 425 PHE A O 1
ATOM 3344 N N . SER A 1 426 ? 1.175 0.632 -13.366 1.00 88.31 426 SER A N 1
ATOM 3345 C CA . SER A 1 426 ? 0.164 -0.404 -13.585 1.00 88.31 426 SER A CA 1
ATOM 3346 C C . SER A 1 426 ? 0.489 -1.154 -14.879 1.00 88.31 426 SER A C 1
ATOM 3348 O O . SER A 1 426 ? 0.614 -0.507 -15.920 1.00 88.31 426 SER A O 1
ATOM 3350 N N . PRO A 1 427 ? 0.580 -2.494 -14.873 1.00 92.31 427 PRO A N 1
ATOM 3351 C CA . PRO A 1 427 ? 0.767 -3.285 -16.091 1.00 92.31 427 PRO A CA 1
ATOM 3352 C C . PRO A 1 427 ? -0.247 -3.009 -17.205 1.00 92.31 427 PRO A C 1
ATOM 3354 O O . PRO A 1 427 ? 0.045 -3.226 -18.378 1.00 92.31 427 PRO A O 1
ATOM 3357 N N . GLU A 1 428 ? -1.432 -2.516 -16.850 1.00 91.81 428 GLU A N 1
ATOM 3358 C CA . GLU A 1 428 ? -2.505 -2.231 -17.803 1.00 91.81 428 GLU A CA 1
ATOM 3359 C C . GLU A 1 428 ? -2.359 -0.869 -18.503 1.00 91.81 428 GLU A C 1
ATOM 3361 O O . GLU A 1 428 ? -3.038 -0.622 -19.502 1.00 91.81 428 GLU A O 1
ATOM 3366 N N . GLU A 1 429 ? -1.482 0.003 -17.994 1.00 87.94 429 GLU A N 1
ATOM 3367 C CA . GLU A 1 429 ? -1.356 1.407 -18.414 1.00 87.94 429 GLU A CA 1
ATOM 3368 C C . GLU A 1 429 ? 0.084 1.828 -18.749 1.00 87.94 429 GLU A C 1
ATOM 3370 O O . GLU A 1 429 ? 0.276 2.769 -19.515 1.00 87.94 429 GLU A O 1
ATOM 3375 N N . CYS A 1 430 ? 1.083 1.167 -18.162 1.00 88.31 430 CYS A N 1
ATOM 3376 C CA . CYS A 1 430 ? 2.498 1.516 -18.266 1.00 88.31 430 CYS A CA 1
ATOM 3377 C C . CYS A 1 430 ? 3.020 1.317 -19.703 1.00 88.31 430 CYS A C 1
ATOM 3379 O O . CYS A 1 430 ? 3.012 0.197 -20.220 1.00 88.31 430 CYS A O 1
ATOM 3381 N N . ASP A 1 431 ? 3.463 2.414 -20.323 1.00 87.81 431 ASP A N 1
ATOM 3382 C CA . ASP A 1 431 ? 4.145 2.480 -21.628 1.00 87.81 431 ASP A CA 1
ATOM 3383 C C . ASP A 1 431 ? 5.209 3.594 -21.553 1.00 87.81 431 ASP A C 1
ATOM 3385 O O . ASP A 1 431 ? 4.988 4.745 -21.946 1.00 87.81 431 ASP A O 1
ATOM 3389 N N . LEU A 1 432 ? 6.337 3.291 -20.902 1.00 85.06 432 LEU A N 1
ATOM 3390 C CA . LEU A 1 432 ? 7.402 4.253 -20.623 1.00 85.06 432 LEU A CA 1
ATOM 3391 C C . LEU A 1 432 ? 8.466 4.283 -21.721 1.00 85.06 432 LEU A C 1
ATOM 3393 O O . LEU A 1 432 ? 9.143 5.307 -21.878 1.00 85.06 432 LEU A O 1
ATOM 3397 N N . ASN A 1 433 ? 8.688 3.179 -22.440 1.00 82.75 433 ASN A N 1
ATOM 3398 C CA . ASN A 1 433 ? 9.763 3.100 -23.423 1.00 82.75 433 ASN A CA 1
ATOM 3399 C C . ASN A 1 433 ? 9.355 3.674 -24.790 1.00 82.75 433 ASN A C 1
ATOM 3401 O O . ASN A 1 433 ? 8.642 3.085 -25.590 1.00 82.75 433 ASN A O 1
ATOM 3405 N N . GLY A 1 434 ? 9.943 4.815 -25.140 1.00 69.19 434 GLY A N 1
ATOM 3406 C CA . GLY A 1 434 ? 9.797 5.425 -26.462 1.00 69.19 434 GLY A CA 1
ATOM 3407 C C . GLY A 1 434 ? 8.877 6.639 -26.477 1.00 69.19 434 GLY A C 1
ATOM 3408 O O . GLY A 1 434 ? 8.495 7.181 -25.443 1.00 69.19 434 GLY A O 1
ATOM 3409 N N . GLY A 1 435 ? 8.602 7.139 -27.682 1.00 67.00 435 GLY A N 1
ATOM 3410 C CA . GLY A 1 435 ? 7.787 8.337 -27.860 1.00 67.00 435 GLY A CA 1
ATOM 3411 C C . GLY A 1 435 ? 8.494 9.653 -27.512 1.00 67.00 435 GLY A C 1
ATOM 3412 O O . GLY A 1 435 ? 9.717 9.780 -27.601 1.00 67.00 435 GLY A O 1
ATOM 3413 N N . GLN A 1 436 ? 7.703 10.675 -27.181 1.00 60.88 436 GLN A N 1
ATOM 3414 C CA . GLN A 1 436 ? 8.177 11.970 -26.698 1.00 60.88 436 GLN A CA 1
ATOM 3415 C C . GLN A 1 436 ? 7.994 12.061 -25.185 1.00 60.88 436 GLN A C 1
ATOM 3417 O O . GLN A 1 436 ? 6.951 11.683 -24.659 1.00 60.88 436 GLN A O 1
ATOM 3422 N N . ILE A 1 437 ? 8.997 12.630 -24.515 1.00 59.69 437 ILE A N 1
ATOM 3423 C CA . ILE A 1 437 ? 8.906 13.039 -23.115 1.00 59.69 437 ILE A CA 1
ATOM 3424 C C . ILE A 1 437 ? 8.655 14.548 -23.106 1.00 59.69 437 ILE A C 1
ATOM 3426 O O . ILE A 1 437 ? 9.546 15.337 -23.432 1.00 59.69 437 ILE A O 1
ATOM 3430 N N . SER A 1 438 ? 7.434 14.952 -22.762 1.00 59.06 438 SER A N 1
ATOM 3431 C CA . SER A 1 438 ? 7.172 16.310 -22.279 1.00 59.06 438 SER A CA 1
ATOM 3432 C C . SER A 1 438 ? 7.564 16.371 -20.809 1.00 59.06 438 SER A C 1
ATOM 3434 O O . SER A 1 438 ? 7.394 15.383 -20.107 1.00 59.06 438 SER A O 1
ATOM 3436 N N . ILE A 1 439 ? 8.092 17.503 -20.344 1.00 58.50 439 ILE A N 1
ATOM 3437 C CA . ILE A 1 439 ? 8.478 17.706 -18.935 1.00 58.50 439 ILE A CA 1
ATOM 3438 C C . ILE A 1 439 ? 7.588 18.724 -18.208 1.00 58.50 439 ILE A C 1
ATOM 3440 O O . ILE A 1 439 ? 7.749 18.904 -17.008 1.00 58.50 439 ILE A O 1
ATOM 3444 N N . GLU A 1 440 ? 6.646 19.367 -18.909 1.00 53.22 440 GLU A N 1
ATOM 3445 C CA . GLU A 1 440 ? 5.682 20.315 -18.329 1.00 53.22 440 GLU A CA 1
ATOM 3446 C C . GLU A 1 440 ? 4.304 20.200 -19.026 1.00 53.22 440 GLU A C 1
ATOM 3448 O O . GLU A 1 440 ? 4.042 20.932 -19.987 1.00 53.22 440 GLU A O 1
ATOM 3453 N N . PRO A 1 441 ? 3.402 19.297 -18.586 1.00 48.12 441 PRO A N 1
ATOM 3454 C CA . PRO A 1 441 ? 3.580 18.262 -17.553 1.00 48.12 441 PRO A CA 1
ATOM 3455 C C . PRO A 1 441 ? 4.418 17.070 -18.055 1.00 48.12 441 PRO A C 1
ATOM 3457 O O . PRO A 1 441 ? 4.737 17.006 -19.252 1.00 48.12 441 PRO A O 1
ATOM 3460 N N . ILE A 1 442 ? 4.788 16.144 -17.154 1.00 53.66 442 ILE A N 1
ATOM 3461 C CA . ILE A 1 442 ? 5.503 14.917 -17.534 1.00 53.66 442 ILE A CA 1
ATOM 3462 C C . ILE A 1 442 ? 4.547 14.022 -18.326 1.00 53.66 442 ILE A C 1
ATOM 3464 O O . ILE A 1 442 ? 3.721 13.325 -17.753 1.00 53.66 442 ILE A O 1
ATOM 3468 N N . ILE A 1 443 ? 4.656 14.039 -19.653 1.00 59.28 443 ILE A N 1
ATOM 3469 C CA . ILE A 1 443 ? 3.885 13.154 -20.534 1.00 59.28 443 ILE A CA 1
ATOM 3470 C C . ILE A 1 443 ? 4.880 12.255 -21.236 1.00 59.28 443 ILE A C 1
ATOM 3472 O O . ILE A 1 443 ? 5.713 12.744 -22.003 1.00 59.28 443 ILE A O 1
ATOM 3476 N N . ILE A 1 444 ? 4.775 10.956 -20.980 1.00 64.50 444 ILE A N 1
ATOM 3477 C CA . ILE A 1 444 ? 5.507 9.927 -21.707 1.00 64.50 444 ILE A CA 1
ATOM 3478 C C . ILE A 1 444 ? 4.513 9.335 -22.698 1.00 64.50 444 ILE A C 1
ATOM 3480 O O . ILE A 1 444 ? 3.521 8.737 -22.298 1.00 64.50 444 ILE A O 1
ATOM 3484 N N . SER A 1 445 ? 4.711 9.595 -23.992 1.00 66.44 445 SER A N 1
ATOM 3485 C CA . SER A 1 445 ? 3.766 9.115 -25.010 1.00 66.44 445 SER A CA 1
ATOM 3486 C C . SER A 1 445 ? 3.935 7.632 -25.343 1.00 66.44 445 SER A C 1
ATOM 3488 O O . SER A 1 445 ? 3.121 7.115 -26.104 1.00 66.44 445 SER A O 1
ATOM 3490 N N . GLY A 1 446 ? 5.009 7.007 -24.855 1.00 77.38 446 GLY A N 1
ATOM 3491 C CA . GLY A 1 446 ? 5.295 5.601 -25.087 1.00 77.38 446 GLY A CA 1
ATOM 3492 C C . GLY A 1 446 ? 5.572 5.250 -26.548 1.00 77.38 446 GLY A C 1
ATOM 3493 O O . GLY A 1 446 ? 5.605 6.121 -27.432 1.00 77.38 446 GLY A O 1
ATOM 3494 N N . ASN A 1 447 ? 5.788 3.965 -26.817 1.00 82.31 447 ASN A N 1
ATOM 3495 C CA . ASN A 1 447 ? 5.897 3.442 -28.182 1.00 82.31 447 ASN A CA 1
ATOM 3496 C C . ASN A 1 447 ? 4.574 2.857 -28.719 1.00 82.31 447 ASN A C 1
ATOM 3498 O O . ASN A 1 447 ? 4.515 2.514 -29.911 1.00 82.31 447 ASN A O 1
ATOM 3502 N N . GLY A 1 448 ? 3.532 2.803 -27.880 1.00 83.62 448 GLY A N 1
ATOM 3503 C CA . GLY A 1 448 ? 2.217 2.232 -28.169 1.00 83.62 448 GLY A CA 1
ATOM 3504 C C . GLY A 1 448 ? 2.065 0.760 -27.765 1.00 83.62 448 GLY A C 1
ATOM 3505 O O . GLY A 1 448 ? 0.988 0.189 -27.969 1.00 83.62 448 GLY A O 1
ATOM 3506 N N . MET A 1 449 ? 3.111 0.143 -27.214 1.00 90.12 449 MET A N 1
ATOM 3507 C CA . MET A 1 449 ? 3.123 -1.215 -26.678 1.00 90.12 449 MET A CA 1
ATOM 3508 C C . MET A 1 449 ? 3.210 -1.129 -25.156 1.00 90.12 449 MET A C 1
ATOM 3510 O O . MET A 1 449 ? 4.061 -0.436 -24.619 1.00 90.12 449 MET A O 1
ATOM 3514 N N . LEU A 1 450 ? 2.320 -1.829 -24.449 1.00 92.88 450 LEU A N 1
ATOM 3515 C CA . LEU A 1 450 ? 2.382 -1.857 -22.987 1.00 92.88 450 LEU A CA 1
ATOM 3516 C C . LEU A 1 450 ? 3.675 -2.553 -22.541 1.00 92.88 450 LEU A C 1
ATOM 3518 O O . LEU A 1 450 ? 3.902 -3.704 -22.933 1.00 92.88 450 LEU A O 1
ATOM 3522 N N . ASP A 1 451 ? 4.454 -1.915 -21.662 1.00 95.00 451 ASP A N 1
ATOM 3523 C CA . ASP A 1 451 ? 5.747 -2.442 -21.197 1.00 95.00 451 ASP A CA 1
ATOM 3524 C C . ASP A 1 451 ? 5.576 -3.843 -20.586 1.00 95.00 451 ASP A C 1
ATOM 3526 O O . ASP A 1 451 ? 6.373 -4.756 -20.804 1.00 95.00 451 ASP A O 1
ATOM 3530 N N . ALA A 1 452 ? 4.478 -4.057 -19.851 1.00 96.25 452 ALA A N 1
ATOM 3531 C CA . ALA A 1 452 ? 4.163 -5.347 -19.245 1.00 96.25 452 ALA A CA 1
ATOM 3532 C C . ALA A 1 452 ? 3.966 -6.468 -20.279 1.00 96.25 452 ALA A C 1
ATOM 3534 O O . ALA A 1 452 ? 4.310 -7.620 -20.008 1.00 96.25 452 ALA A O 1
ATOM 3535 N N . LEU A 1 453 ? 3.450 -6.148 -21.470 1.00 96.25 453 LEU A N 1
ATOM 3536 C CA . LEU A 1 453 ? 3.286 -7.117 -22.552 1.00 96.25 453 LEU A CA 1
ATOM 3537 C C . LEU A 1 453 ? 4.625 -7.421 -23.227 1.00 96.25 453 LEU A C 1
ATOM 3539 O O . LEU A 1 453 ? 4.909 -8.585 -23.505 1.00 96.25 453 LEU A O 1
ATOM 3543 N N . GLU A 1 454 ? 5.487 -6.419 -23.408 1.00 96.88 454 GLU A N 1
ATOM 3544 C CA . GLU A 1 454 ? 6.870 -6.633 -23.852 1.00 96.88 454 GLU A CA 1
ATOM 3545 C C . GLU A 1 454 ? 7.643 -7.526 -22.865 1.00 96.88 454 GLU A C 1
ATOM 3547 O O . GLU A 1 454 ? 8.292 -8.499 -23.259 1.00 96.88 454 GLU A O 1
ATOM 3552 N N . PHE A 1 455 ? 7.508 -7.275 -21.560 1.00 98.19 455 PHE A N 1
ATOM 3553 C CA . PHE A 1 455 ? 8.104 -8.109 -20.514 1.00 98.19 455 PHE A CA 1
ATOM 3554 C C . PHE A 1 455 ? 7.482 -9.505 -20.415 1.00 98.19 455 PHE A C 1
ATOM 3556 O O . PHE A 1 455 ? 8.159 -10.447 -19.983 1.00 98.19 455 PHE A O 1
ATOM 3563 N N . ALA A 1 456 ? 6.226 -9.678 -20.833 1.00 97.56 456 ALA A N 1
ATOM 3564 C CA . ALA A 1 456 ? 5.593 -10.989 -20.877 1.00 97.56 456 ALA A CA 1
ATOM 3565 C C . ALA A 1 456 ? 6.316 -11.933 -21.851 1.00 97.56 456 ALA A C 1
ATOM 3567 O O . ALA A 1 456 ? 6.453 -13.110 -21.521 1.00 97.56 456 ALA A O 1
ATOM 3568 N N . LEU A 1 457 ? 6.847 -11.442 -22.982 1.00 96.94 457 LEU A N 1
ATOM 3569 C CA . LEU A 1 457 ? 7.643 -12.269 -23.907 1.00 96.94 457 LEU A CA 1
ATOM 3570 C C . LEU A 1 457 ? 8.910 -12.811 -23.244 1.00 96.94 457 LEU A C 1
ATOM 3572 O O . LEU A 1 457 ? 9.205 -14.006 -23.338 1.00 96.94 457 LEU A O 1
ATOM 3576 N N . ILE A 1 458 ? 9.633 -11.942 -22.528 1.00 98.44 458 ILE A N 1
ATOM 3577 C CA . ILE A 1 458 ? 10.820 -12.326 -21.753 1.00 98.44 458 ILE A CA 1
ATOM 3578 C C . ILE A 1 458 ? 10.429 -13.372 -20.705 1.00 98.44 458 ILE A C 1
ATOM 3580 O O . ILE A 1 458 ? 11.082 -14.408 -20.592 1.00 98.44 458 ILE A O 1
ATOM 3584 N N . THR A 1 459 ? 9.348 -13.119 -19.965 1.00 98.19 459 THR A N 1
ATOM 3585 C CA . THR A 1 459 ? 8.869 -13.988 -18.881 1.00 98.19 459 THR A CA 1
ATOM 3586 C C . THR A 1 459 ? 8.452 -15.369 -19.399 1.00 98.19 459 THR A C 1
ATOM 3588 O O . THR A 1 459 ? 8.831 -16.384 -18.815 1.00 98.19 459 THR A O 1
ATOM 3591 N N . GLU A 1 460 ? 7.727 -15.439 -20.518 1.00 98.19 460 GLU A N 1
ATOM 3592 C CA . GLU A 1 460 ? 7.298 -16.704 -21.124 1.00 98.19 460 GLU A CA 1
ATOM 3593 C C . GLU A 1 460 ? 8.502 -17.508 -21.628 1.00 98.19 460 GLU A C 1
ATOM 3595 O O . GLU A 1 460 ? 8.653 -18.680 -21.278 1.00 98.19 460 GLU A O 1
ATOM 3600 N N . CYS A 1 461 ? 9.439 -16.865 -22.335 1.00 98.38 461 CYS A N 1
ATOM 3601 C CA . CYS A 1 461 ? 10.689 -17.507 -22.753 1.00 98.38 461 CYS A CA 1
ATOM 3602 C C . CYS A 1 461 ? 11.539 -17.969 -21.561 1.00 98.38 461 CYS A C 1
ATOM 3604 O O . CYS A 1 461 ? 12.189 -19.014 -21.618 1.00 98.38 461 CYS A O 1
ATOM 3606 N N . TYR A 1 462 ? 11.538 -17.216 -20.459 1.00 98.44 462 TYR A N 1
ATOM 3607 C CA . TYR A 1 462 ? 12.235 -17.602 -19.237 1.00 98.44 462 TYR A CA 1
ATOM 3608 C C . TYR A 1 462 ? 11.607 -18.840 -18.587 1.00 98.44 462 TYR A C 1
ATOM 3610 O O . TYR A 1 462 ? 12.330 -19.677 -18.058 1.00 98.44 462 TYR A O 1
ATOM 3618 N N . LYS A 1 463 ? 10.280 -18.988 -18.604 1.00 97.75 463 LYS A N 1
ATOM 3619 C CA . LYS A 1 463 ? 9.584 -20.083 -17.904 1.00 97.75 463 LYS A CA 1
ATOM 3620 C C . LYS A 1 463 ? 9.476 -21.356 -18.739 1.00 97.75 463 LYS A C 1
ATOM 3622 O O . LYS A 1 463 ? 9.572 -22.456 -18.191 1.00 97.75 463 LYS A O 1
ATOM 3627 N N . ASN A 1 464 ? 9.271 -21.219 -20.043 1.00 97.38 464 ASN A N 1
ATOM 3628 C CA . ASN A 1 464 ? 8.965 -22.332 -20.925 1.00 97.38 464 ASN A CA 1
ATOM 3629 C C . ASN A 1 464 ? 10.239 -22.945 -21.527 1.00 97.38 464 ASN A C 1
ATOM 3631 O O . ASN A 1 464 ? 10.845 -22.392 -22.440 1.00 97.38 464 ASN A O 1
ATOM 3635 N N . GLN A 1 465 ? 10.632 -24.115 -21.017 1.00 97.62 465 GLN A N 1
ATOM 3636 C CA . GLN A 1 465 ? 11.843 -24.829 -21.446 1.00 97.62 465 GLN A CA 1
ATOM 3637 C C . GLN A 1 465 ? 11.765 -25.371 -22.880 1.00 97.62 465 GLN A C 1
ATOM 3639 O O . GLN A 1 465 ? 12.805 -25.702 -23.449 1.00 97.62 465 GLN A O 1
ATOM 3644 N N . ASP A 1 466 ? 10.563 -25.458 -23.456 1.00 97.00 466 ASP A N 1
ATOM 3645 C CA . ASP A 1 466 ? 10.345 -25.992 -24.801 1.00 97.00 466 ASP A CA 1
ATOM 3646 C C . ASP A 1 466 ? 10.568 -24.935 -25.904 1.00 97.00 466 ASP A C 1
ATOM 3648 O O . ASP A 1 466 ? 10.599 -25.281 -27.086 1.00 97.00 466 ASP A O 1
ATOM 3652 N N . ILE A 1 467 ? 10.751 -23.656 -25.547 1.00 97.25 467 ILE A N 1
ATOM 3653 C CA . ILE A 1 467 ? 11.013 -22.576 -26.509 1.00 97.25 467 ILE A CA 1
ATOM 3654 C C . ILE A 1 467 ? 12.448 -22.666 -27.051 1.00 97.25 467 ILE A C 1
ATOM 3656 O O . ILE A 1 467 ? 13.425 -22.386 -26.346 1.00 97.25 467 ILE A O 1
ATOM 3660 N N . ASP A 1 468 ? 12.567 -23.001 -28.338 1.00 97.81 468 ASP A N 1
ATOM 3661 C CA . ASP A 1 468 ? 13.810 -22.936 -29.114 1.00 97.81 468 ASP A CA 1
ATOM 3662 C C . ASP A 1 468 ? 13.543 -22.610 -30.596 1.00 97.81 468 ASP A C 1
ATOM 3664 O O . ASP A 1 468 ? 13.294 -23.488 -31.428 1.00 97.81 468 ASP A O 1
ATOM 3668 N N . PHE A 1 469 ? 13.649 -21.326 -30.938 1.00 98.00 469 PHE A N 1
ATOM 3669 C CA . PHE A 1 469 ? 13.504 -20.806 -32.299 1.00 98.00 469 PHE A CA 1
ATOM 3670 C C . PHE A 1 469 ? 14.847 -20.528 -32.987 1.00 98.00 469 PHE A C 1
ATOM 3672 O O . PHE A 1 469 ? 14.896 -19.989 -34.097 1.00 98.00 469 PHE A O 1
ATOM 3679 N N . THR A 1 470 ? 15.965 -20.956 -32.390 1.00 97.38 470 THR A N 1
ATOM 3680 C CA . THR A 1 470 ? 17.317 -20.629 -32.882 1.00 97.38 470 THR A CA 1
ATOM 3681 C C . THR A 1 470 ? 17.576 -21.107 -34.310 1.00 97.38 470 THR A C 1
ATOM 3683 O O . THR A 1 470 ? 18.327 -20.476 -35.053 1.00 97.38 470 THR A O 1
ATOM 3686 N N . SER A 1 471 ? 16.916 -22.189 -34.737 1.00 96.19 471 SER A N 1
ATOM 3687 C CA . SER A 1 471 ? 17.014 -22.713 -36.107 1.00 96.19 471 SER A CA 1
ATOM 3688 C C . SER A 1 471 ? 16.461 -21.772 -37.186 1.00 96.19 471 SER A C 1
ATOM 3690 O O . SER A 1 471 ? 16.864 -21.887 -38.345 1.00 96.19 471 SER A O 1
ATOM 3692 N N . ARG A 1 472 ? 15.570 -20.846 -36.813 1.00 93.69 472 ARG A N 1
ATOM 3693 C CA . ARG A 1 472 ? 14.973 -19.826 -37.691 1.00 93.69 472 ARG A CA 1
ATOM 3694 C C . ARG A 1 472 ? 15.554 -18.430 -37.453 1.00 93.69 472 ARG A C 1
ATOM 3696 O O . ARG A 1 472 ? 15.270 -17.517 -38.211 1.00 93.69 472 ARG A O 1
ATOM 3703 N N . GLY A 1 473 ? 16.440 -18.292 -36.466 1.00 94.00 473 GLY A N 1
ATOM 3704 C CA . GLY A 1 473 ? 17.028 -17.013 -36.078 1.00 94.00 473 GLY A CA 1
ATOM 3705 C C . GLY A 1 473 ? 16.321 -16.324 -34.914 1.00 94.00 473 GLY A C 1
ATOM 3706 O O . GLY A 1 473 ? 16.765 -15.237 -34.568 1.00 94.00 473 GLY A O 1
ATOM 3707 N N . GLY A 1 474 ? 15.311 -16.955 -34.301 1.00 96.50 474 GLY A N 1
ATOM 3708 C CA . GLY A 1 474 ? 14.624 -16.474 -33.099 1.00 96.50 474 GLY A CA 1
ATOM 3709 C C . GLY A 1 474 ? 15.320 -16.866 -31.786 1.00 96.50 474 GLY A C 1
ATOM 3710 O O . GLY A 1 474 ? 16.443 -17.390 -31.770 1.00 96.50 474 GLY A O 1
ATOM 3711 N N . VAL A 1 475 ? 14.647 -16.603 -30.666 1.00 98.44 475 VAL A N 1
ATOM 3712 C CA . VAL A 1 475 ? 15.157 -16.785 -29.299 1.00 98.44 475 VAL A CA 1
ATOM 3713 C C . VAL A 1 475 ? 15.023 -18.230 -28.804 1.00 98.44 475 VAL A C 1
ATOM 3715 O O . VAL A 1 475 ? 14.287 -19.046 -29.353 1.00 98.44 475 VAL A O 1
ATOM 3718 N N . SER A 1 476 ? 15.736 -18.570 -27.730 1.00 98.62 476 SER A N 1
ATOM 3719 C CA . SER A 1 476 ? 15.490 -19.792 -26.960 1.00 98.62 476 SER A CA 1
ATOM 3720 C C . SER A 1 476 ? 15.424 -19.503 -25.471 1.00 98.62 476 SER A C 1
ATOM 3722 O O . SER A 1 476 ? 16.012 -18.532 -24.986 1.00 98.62 476 SER A O 1
ATOM 3724 N N . HIS A 1 477 ? 14.793 -20.413 -24.733 1.00 98.44 477 HIS A N 1
ATOM 3725 C CA . HIS A 1 477 ? 14.758 -20.402 -23.275 1.00 98.44 477 HIS A CA 1
ATOM 3726 C C . HIS A 1 477 ? 16.141 -20.157 -22.655 1.00 98.44 477 HIS A C 1
ATOM 3728 O O . HIS A 1 477 ? 16.314 -19.292 -21.798 1.00 98.44 477 HIS A O 1
ATOM 3734 N N . GLN A 1 478 ? 17.166 -20.870 -23.132 1.00 98.56 478 GLN A N 1
ATOM 3735 C CA . GLN A 1 478 ? 18.512 -20.771 -22.571 1.00 98.56 478 GLN A CA 1
ATOM 3736 C C . GLN A 1 478 ? 19.161 -19.400 -22.819 1.00 98.56 478 GLN A C 1
ATOM 3738 O O . GLN A 1 478 ? 19.887 -18.913 -21.948 1.00 98.56 478 GLN A O 1
ATOM 3743 N N . ILE A 1 479 ? 18.915 -18.778 -23.980 1.00 98.62 479 ILE A N 1
ATOM 3744 C CA . ILE A 1 479 ? 19.386 -17.416 -24.278 1.00 98.62 479 ILE A CA 1
ATOM 3745 C C . ILE A 1 479 ? 18.739 -16.430 -23.301 1.00 98.62 479 ILE A C 1
ATOM 3747 O O . ILE A 1 479 ? 19.448 -15.650 -22.662 1.00 98.62 479 ILE A O 1
ATOM 3751 N N . THR A 1 480 ? 17.420 -16.523 -23.126 1.00 98.62 480 THR A N 1
ATOM 3752 C CA . THR A 1 480 ? 16.650 -15.643 -22.239 1.00 98.62 480 THR A CA 1
ATOM 3753 C C . THR A 1 480 ? 17.068 -15.781 -20.782 1.00 98.62 480 THR A C 1
ATOM 3755 O O . THR A 1 480 ? 17.373 -14.778 -20.140 1.00 98.62 480 THR A O 1
ATOM 3758 N N . VAL A 1 481 ? 17.152 -17.008 -20.257 1.00 98.56 481 VAL A N 1
ATOM 3759 C CA . VAL A 1 481 ? 17.549 -17.263 -18.862 1.00 98.56 481 VAL A CA 1
ATOM 3760 C C . VAL A 1 481 ? 18.944 -16.714 -18.574 1.00 98.56 481 VAL A C 1
ATOM 3762 O O . VAL A 1 481 ? 19.158 -16.093 -17.533 1.00 98.56 481 VAL A O 1
ATOM 3765 N N . ASN A 1 482 ? 19.896 -16.908 -19.492 1.00 98.56 482 ASN A N 1
ATOM 3766 C CA . ASN A 1 482 ? 21.267 -16.429 -19.312 1.00 98.56 482 ASN A CA 1
ATOM 3767 C C . ASN A 1 482 ? 21.339 -14.897 -19.279 1.00 98.56 482 ASN A C 1
ATOM 3769 O O . ASN A 1 482 ? 21.980 -14.341 -18.385 1.00 98.56 482 ASN A O 1
ATOM 3773 N N . ALA A 1 483 ? 20.671 -14.230 -20.223 1.00 98.56 483 ALA A N 1
ATOM 3774 C CA . ALA A 1 483 ? 20.678 -12.775 -20.310 1.00 98.56 483 ALA A CA 1
ATOM 3775 C C . ALA A 1 483 ? 19.919 -12.130 -19.149 1.00 98.56 483 ALA A C 1
ATOM 3777 O O . ALA A 1 483 ? 20.461 -11.251 -18.480 1.00 98.56 483 ALA A O 1
ATOM 3778 N N . PHE A 1 484 ? 18.702 -12.598 -18.856 1.00 98.50 484 PHE A N 1
ATOM 3779 C CA . PHE A 1 484 ? 17.876 -12.005 -17.810 1.00 98.50 484 PHE A CA 1
ATOM 3780 C C . PHE A 1 484 ? 18.485 -12.204 -16.418 1.00 98.50 484 PHE A C 1
ATOM 3782 O O . PHE A 1 484 ? 18.550 -11.251 -15.651 1.00 98.50 484 PHE A O 1
ATOM 3789 N N . ASN A 1 485 ? 19.021 -13.390 -16.096 1.00 98.56 485 ASN A N 1
ATOM 3790 C CA . ASN A 1 485 ? 19.685 -13.599 -14.803 1.00 98.56 485 ASN A CA 1
ATOM 3791 C C . ASN A 1 485 ? 20.937 -12.719 -14.646 1.00 98.56 485 ASN A C 1
ATOM 3793 O O . ASN A 1 485 ? 21.164 -12.179 -13.564 1.00 98.56 485 ASN A O 1
ATOM 3797 N N . HIS A 1 486 ? 21.733 -12.546 -15.712 1.00 98.50 486 HIS A N 1
ATOM 3798 C CA . HIS A 1 486 ? 22.865 -11.608 -15.712 1.00 98.50 486 HIS A CA 1
ATOM 3799 C C . HIS A 1 486 ? 22.385 -10.173 -15.469 1.00 98.50 486 HIS A C 1
ATOM 3801 O O . HIS A 1 486 ? 22.908 -9.486 -14.591 1.00 98.50 486 HIS A O 1
ATOM 3807 N N . ASN A 1 487 ? 21.367 -9.740 -16.216 1.00 98.69 487 ASN A N 1
ATOM 3808 C CA . ASN A 1 487 ? 20.806 -8.395 -16.119 1.00 98.69 487 ASN A CA 1
ATOM 3809 C C . ASN A 1 487 ? 20.214 -8.130 -14.738 1.00 98.69 487 ASN A C 1
ATOM 3811 O O . ASN A 1 487 ? 20.488 -7.082 -14.165 1.00 98.69 487 ASN A O 1
ATOM 3815 N N . MET A 1 488 ? 19.468 -9.077 -14.172 1.00 98.06 488 MET A N 1
ATOM 3816 C CA . MET A 1 488 ? 18.859 -8.937 -12.854 1.00 98.06 488 MET A CA 1
ATOM 3817 C C . MET A 1 488 ? 19.918 -8.838 -11.755 1.00 98.06 488 MET A C 1
ATOM 3819 O O . MET A 1 488 ? 19.875 -7.916 -10.945 1.00 98.06 488 MET A O 1
ATOM 3823 N N . GLN A 1 489 ? 20.923 -9.723 -11.756 1.00 97.44 489 GLN A N 1
ATOM 3824 C CA . GLN A 1 489 ? 22.023 -9.651 -10.785 1.00 97.44 489 GLN A CA 1
ATOM 3825 C C . GLN A 1 489 ? 22.767 -8.317 -10.873 1.00 97.44 489 GLN A C 1
ATOM 3827 O O . GLN A 1 489 ? 23.083 -7.710 -9.845 1.00 97.44 489 GLN A O 1
ATOM 3832 N N . ARG A 1 490 ? 23.026 -7.835 -12.095 1.00 97.88 490 ARG A N 1
ATOM 3833 C CA . ARG A 1 490 ? 23.670 -6.537 -12.291 1.00 97.88 490 ARG A CA 1
ATOM 3834 C C . ARG A 1 490 ? 22.776 -5.377 -11.851 1.00 97.88 490 ARG A C 1
ATOM 3836 O O . ARG A 1 490 ? 23.276 -4.462 -11.205 1.00 97.88 490 ARG A O 1
ATOM 3843 N N . MET A 1 491 ? 21.477 -5.442 -12.133 1.00 97.69 491 MET A N 1
ATOM 3844 C CA . MET A 1 491 ? 20.514 -4.405 -11.769 1.00 97.69 491 MET A CA 1
ATOM 3845 C C . MET A 1 491 ? 20.353 -4.293 -10.254 1.00 97.69 491 MET A C 1
ATOM 3847 O O . MET A 1 491 ? 20.377 -3.192 -9.719 1.00 97.69 491 MET A O 1
ATOM 3851 N N . ILE A 1 492 ? 20.289 -5.418 -9.535 1.00 95.50 492 ILE A N 1
ATOM 3852 C CA . ILE A 1 492 ? 20.285 -5.423 -8.065 1.00 95.50 492 ILE A CA 1
ATOM 3853 C C . ILE A 1 492 ? 21.546 -4.740 -7.532 1.00 95.50 492 ILE A C 1
ATOM 3855 O O . ILE A 1 492 ? 21.452 -3.897 -6.643 1.00 95.50 492 ILE A O 1
ATOM 3859 N N . TYR A 1 493 ? 22.720 -5.065 -8.083 1.00 95.38 493 TYR A N 1
ATOM 3860 C CA . TYR A 1 493 ? 23.974 -4.414 -7.701 1.00 95.38 493 TYR A CA 1
ATOM 3861 C C . TYR A 1 493 ? 23.950 -2.901 -7.969 1.00 95.38 493 TYR A C 1
ATOM 3863 O O . TYR A 1 493 ? 24.310 -2.119 -7.088 1.00 95.38 493 TYR A O 1
ATOM 3871 N N . ASP A 1 494 ? 23.501 -2.480 -9.152 1.00 95.44 494 ASP A N 1
ATOM 3872 C CA . ASP A 1 494 ? 23.428 -1.063 -9.515 1.00 95.44 494 ASP A CA 1
ATOM 3873 C C . ASP A 1 494 ? 22.381 -0.299 -8.693 1.00 95.44 494 ASP A C 1
ATOM 3875 O O . ASP A 1 494 ? 22.578 0.877 -8.402 1.00 95.44 494 ASP A O 1
ATOM 3879 N N . CYS A 1 495 ? 21.322 -0.962 -8.233 1.00 92.19 495 CYS A N 1
ATOM 3880 C CA . CYS A 1 495 ? 20.303 -0.404 -7.346 1.00 92.19 495 CYS A CA 1
ATOM 3881 C C . CYS A 1 495 ? 20.666 -0.468 -5.844 1.00 92.19 495 CYS A C 1
ATOM 3883 O O . CYS A 1 495 ? 19.789 -0.299 -4.995 1.00 92.19 495 CYS A O 1
ATOM 3885 N N . GLY A 1 496 ? 21.937 -0.701 -5.498 1.00 88.81 496 GLY A N 1
ATOM 3886 C CA . GLY A 1 496 ? 22.427 -0.649 -4.114 1.00 88.81 496 GLY A CA 1
ATOM 3887 C C . GLY A 1 496 ? 22.433 -1.989 -3.366 1.00 88.81 496 GLY A C 1
ATOM 3888 O O . GLY A 1 496 ? 22.740 -2.024 -2.173 1.00 88.81 496 GLY A O 1
ATOM 3889 N N . GLY A 1 497 ? 22.150 -3.097 -4.055 1.00 90.69 497 GLY A N 1
ATOM 3890 C CA . GLY A 1 497 ? 22.169 -4.462 -3.525 1.00 90.69 497 GLY A CA 1
ATOM 3891 C C . GLY A 1 497 ? 20.838 -4.926 -2.923 1.00 90.69 497 GLY A C 1
ATOM 3892 O O . GLY A 1 497 ? 19.897 -4.154 -2.762 1.00 90.69 497 GLY A O 1
ATOM 3893 N N . GLU A 1 498 ? 20.772 -6.204 -2.535 1.00 88.12 498 GLU A N 1
ATOM 3894 C CA . GLU A 1 498 ? 19.555 -6.841 -1.986 1.00 88.12 498 GLU A CA 1
ATOM 3895 C C . GLU A 1 498 ? 19.070 -6.208 -0.671 1.00 88.12 498 GLU A C 1
ATOM 3897 O O . GLU A 1 498 ? 17.883 -6.233 -0.361 1.00 88.12 498 GLU A O 1
ATOM 3902 N N . ASN A 1 499 ? 19.986 -5.603 0.089 1.00 82.31 499 ASN A N 1
ATOM 3903 C CA . ASN A 1 499 ? 19.680 -4.879 1.327 1.00 82.31 499 ASN A CA 1
ATOM 3904 C C . ASN A 1 499 ? 19.545 -3.360 1.104 1.00 82.31 499 ASN A C 1
ATOM 3906 O O . ASN A 1 499 ? 19.436 -2.604 2.067 1.00 82.31 499 ASN A O 1
ATOM 3910 N N . GLY A 1 500 ? 19.628 -2.900 -0.148 1.00 80.50 500 GLY A N 1
ATOM 3911 C CA . GLY A 1 500 ? 19.498 -1.495 -0.517 1.00 80.50 500 GLY A CA 1
ATOM 3912 C C . GLY A 1 500 ? 18.050 -1.012 -0.458 1.00 80.50 500 GLY A C 1
ATOM 3913 O O . GLY A 1 500 ? 17.103 -1.797 -0.557 1.00 80.50 500 GLY A O 1
ATOM 3914 N N . VAL A 1 501 ? 17.868 0.304 -0.338 1.00 79.44 501 VAL A N 1
ATOM 3915 C CA . VAL A 1 501 ? 16.543 0.945 -0.251 1.00 79.44 501 VAL A CA 1
ATOM 3916 C C . VAL A 1 501 ? 15.676 0.594 -1.462 1.00 79.44 501 VAL A C 1
ATOM 3918 O O . VAL A 1 501 ? 14.506 0.268 -1.302 1.00 79.44 501 VAL A O 1
ATOM 3921 N N . VAL A 1 502 ? 16.243 0.589 -2.673 1.00 84.38 502 VAL A N 1
ATOM 3922 C CA . VAL A 1 502 ? 15.472 0.318 -3.896 1.00 84.38 502 VAL A CA 1
ATOM 3923 C C . VAL A 1 502 ? 14.896 -1.092 -3.901 1.00 84.38 502 VAL A C 1
ATOM 3925 O O . VAL A 1 502 ? 13.704 -1.257 -4.114 1.00 84.38 502 VAL A O 1
ATOM 3928 N N . TYR A 1 503 ? 15.710 -2.111 -3.627 1.00 84.88 503 TYR A N 1
ATOM 3929 C CA . TYR A 1 503 ? 15.243 -3.498 -3.661 1.00 84.88 503 TYR A CA 1
ATOM 3930 C C . TYR A 1 503 ? 14.314 -3.840 -2.485 1.00 84.88 503 TYR A C 1
ATOM 3932 O O . TYR A 1 503 ? 13.435 -4.695 -2.597 1.00 84.88 503 TYR A O 1
ATOM 3940 N N . THR A 1 504 ? 14.486 -3.168 -1.345 1.00 79.69 504 THR A N 1
ATOM 3941 C CA . THR A 1 504 ? 13.679 -3.418 -0.144 1.00 79.69 504 THR A CA 1
ATOM 3942 C C . THR A 1 504 ? 12.337 -2.689 -0.165 1.00 79.69 504 THR A C 1
ATOM 3944 O O . THR A 1 504 ? 11.337 -3.308 0.186 1.00 79.69 504 THR A O 1
ATOM 3947 N N . ILE A 1 505 ? 12.298 -1.425 -0.593 1.00 78.12 505 ILE A N 1
ATOM 3948 C CA . ILE A 1 505 ? 11.105 -0.560 -0.593 1.00 78.12 505 ILE A CA 1
ATOM 3949 C C . ILE A 1 505 ? 10.442 -0.573 -1.971 1.00 78.12 505 ILE A C 1
ATOM 3951 O O . ILE A 1 505 ? 9.260 -0.875 -2.096 1.00 78.12 505 ILE A O 1
ATOM 3955 N N . PHE A 1 506 ? 11.202 -0.318 -3.030 1.00 82.31 506 PHE A N 1
ATOM 3956 C CA . PHE A 1 506 ? 10.695 -0.220 -4.402 1.00 82.31 506 PHE A CA 1
ATOM 3957 C C . PHE A 1 506 ? 10.868 -1.539 -5.161 1.00 82.31 506 PHE A C 1
ATOM 3959 O O . PHE A 1 506 ? 11.286 -1.560 -6.320 1.00 82.31 506 PHE A O 1
ATOM 3966 N N . TYR A 1 507 ? 10.568 -2.655 -4.489 1.00 87.31 507 TYR A N 1
ATOM 3967 C CA . TYR A 1 507 ? 10.569 -3.971 -5.122 1.00 87.31 507 TYR A CA 1
ATOM 3968 C C . TYR A 1 507 ? 9.669 -3.949 -6.368 1.00 87.31 507 TYR A C 1
ATOM 3970 O O . TYR A 1 507 ? 8.613 -3.320 -6.361 1.00 87.31 507 TYR A O 1
ATOM 3978 N N . GLY A 1 508 ? 10.114 -4.584 -7.449 1.00 91.62 508 GLY A N 1
ATOM 3979 C CA . GLY A 1 508 ? 9.523 -4.452 -8.779 1.00 91.62 508 GLY A CA 1
ATOM 3980 C C . GLY A 1 508 ? 10.277 -3.477 -9.682 1.00 91.62 508 GLY A C 1
ATOM 3981 O O . GLY A 1 508 ? 10.400 -3.739 -10.878 1.00 91.62 508 GLY A O 1
ATOM 3982 N N . LEU A 1 509 ? 10.861 -2.400 -9.133 1.00 91.50 509 LEU A N 1
ATOM 3983 C CA . LEU A 1 509 ? 11.629 -1.445 -9.938 1.00 91.50 509 LEU A CA 1
ATOM 3984 C C . LEU A 1 509 ? 12.876 -2.103 -10.554 1.00 91.50 509 LEU A C 1
ATOM 3986 O O . LEU A 1 509 ? 13.016 -2.026 -11.772 1.00 91.50 509 LEU A O 1
ATOM 3990 N N . PRO A 1 510 ? 13.749 -2.813 -9.809 1.00 95.06 510 PRO A N 1
ATOM 3991 C CA . PRO A 1 510 ? 14.899 -3.491 -10.413 1.00 95.06 510 PRO A CA 1
ATOM 3992 C C . PRO A 1 510 ? 14.509 -4.533 -11.472 1.00 95.06 510 PRO A C 1
ATOM 3994 O O . PRO A 1 510 ? 15.185 -4.645 -12.488 1.00 95.06 510 PRO A O 1
ATOM 3997 N N . GLN A 1 511 ? 13.401 -5.251 -11.279 1.00 96.00 511 GLN A N 1
ATOM 3998 C CA . GLN A 1 511 ? 12.878 -6.229 -12.236 1.00 96.00 511 GLN A CA 1
ATOM 3999 C C . GLN A 1 511 ? 12.459 -5.536 -13.535 1.00 96.00 511 GLN A C 1
ATOM 4001 O O . GLN A 1 511 ? 12.868 -5.953 -14.617 1.00 96.00 511 GLN A O 1
ATOM 4006 N N . MET A 1 512 ? 11.719 -4.429 -13.427 1.00 96.06 512 MET A N 1
ATOM 4007 C CA . MET A 1 512 ? 11.308 -3.614 -14.569 1.00 96.06 512 MET A CA 1
ATOM 4008 C C . MET A 1 512 ? 12.521 -3.035 -15.317 1.00 96.06 512 MET A C 1
ATOM 4010 O O . MET A 1 512 ? 12.616 -3.141 -16.538 1.00 96.06 512 MET A O 1
ATOM 4014 N N . LEU A 1 513 ? 13.505 -2.484 -14.593 1.00 96.69 513 LEU A N 1
ATOM 4015 C CA . LEU A 1 513 ? 14.724 -1.936 -15.197 1.00 96.69 513 LEU A CA 1
ATOM 4016 C C . LEU A 1 513 ? 15.583 -3.021 -15.873 1.00 96.69 513 LEU A C 1
ATOM 4018 O O . LEU A 1 513 ? 16.146 -2.781 -16.944 1.00 96.69 513 LEU A O 1
ATOM 4022 N N . ALA A 1 514 ? 15.670 -4.221 -15.291 1.00 98.25 514 ALA A N 1
ATOM 4023 C CA . ALA A 1 514 ? 16.320 -5.373 -15.916 1.00 98.25 514 ALA A CA 1
ATOM 4024 C C . ALA A 1 514 ? 15.549 -5.864 -17.156 1.00 98.25 514 ALA A C 1
ATOM 4026 O O . ALA A 1 514 ? 16.171 -6.259 -18.147 1.00 98.25 514 ALA A O 1
ATOM 4027 N N . GLY A 1 515 ? 14.215 -5.783 -17.131 1.00 98.00 515 GLY A N 1
ATOM 4028 C CA . GLY A 1 515 ? 13.340 -5.987 -18.284 1.00 98.00 515 GLY A CA 1
ATOM 4029 C C . GLY A 1 515 ? 13.712 -5.061 -19.439 1.00 98.00 515 GLY A C 1
ATOM 4030 O O . GLY A 1 515 ? 14.057 -5.547 -20.513 1.00 98.00 515 GLY A O 1
ATOM 4031 N N . TYR A 1 516 ? 13.783 -3.747 -19.202 1.00 97.94 516 TYR A N 1
ATOM 4032 C CA . TYR A 1 516 ? 14.205 -2.773 -20.220 1.00 97.94 516 TYR A CA 1
ATOM 4033 C C . TYR A 1 516 ? 15.608 -3.033 -20.774 1.00 97.94 516 TYR A C 1
ATOM 4035 O O . TYR A 1 516 ? 15.835 -2.902 -21.978 1.00 97.94 516 TYR A O 1
ATOM 4043 N N . MET A 1 517 ? 16.559 -3.428 -19.922 1.00 98.25 517 MET A N 1
ATOM 4044 C CA . MET A 1 517 ? 17.893 -3.819 -20.391 1.00 98.25 517 MET A CA 1
ATOM 4045 C C . MET A 1 517 ? 17.855 -5.071 -21.266 1.00 98.25 517 MET A C 1
ATOM 4047 O O . MET A 1 517 ? 18.610 -5.175 -22.228 1.00 98.25 517 MET A O 1
ATOM 4051 N N . THR A 1 518 ? 16.952 -6.002 -20.974 1.00 98.50 518 THR A N 1
ATOM 4052 C CA . THR A 1 518 ? 16.774 -7.216 -21.772 1.00 98.50 518 THR A CA 1
ATOM 4053 C C . THR A 1 518 ? 16.103 -6.906 -23.114 1.00 98.50 518 THR A C 1
ATOM 4055 O O . THR A 1 518 ? 16.585 -7.400 -24.132 1.00 98.50 518 THR A O 1
ATOM 4058 N N . LEU A 1 519 ? 15.092 -6.022 -23.149 1.00 97.75 519 LEU A N 1
ATOM 4059 C CA . LEU A 1 519 ? 14.528 -5.473 -24.395 1.00 97.75 519 LEU A CA 1
ATOM 4060 C C . LEU A 1 519 ? 15.612 -4.805 -25.243 1.00 97.75 519 LEU A C 1
ATOM 4062 O O . LEU A 1 519 ? 15.666 -4.994 -26.451 1.00 97.75 519 LEU A O 1
ATOM 4066 N N . GLY A 1 520 ? 16.521 -4.057 -24.616 1.00 96.00 520 GLY A N 1
ATOM 4067 C CA . GLY A 1 520 ? 17.824 -3.725 -25.188 1.00 96.00 520 GLY A CA 1
ATOM 4068 C C . GLY A 1 520 ? 17.843 -2.698 -26.326 1.00 96.00 520 GLY A C 1
ATOM 4069 O O . GLY A 1 520 ? 18.928 -2.284 -26.738 1.00 96.00 520 GLY A O 1
ATOM 4070 N N . ASN A 1 521 ? 16.692 -2.281 -26.864 1.00 92.75 521 ASN A N 1
ATOM 4071 C CA . ASN A 1 521 ? 16.619 -1.181 -27.826 1.00 92.75 521 ASN A CA 1
ATOM 4072 C C . ASN A 1 521 ? 16.952 0.154 -27.142 1.00 92.75 521 ASN A C 1
ATOM 4074 O O . ASN A 1 521 ? 16.937 0.279 -25.912 1.00 92.75 521 ASN A O 1
ATOM 4078 N N . GLN A 1 522 ? 17.307 1.160 -27.941 1.00 90.56 522 GLN A N 1
ATOM 4079 C CA . GLN A 1 522 ? 17.799 2.433 -27.416 1.00 90.56 522 GLN A CA 1
ATOM 4080 C C . GLN A 1 522 ? 16.765 3.108 -26.508 1.00 90.56 522 GLN A C 1
ATOM 4082 O O . GLN A 1 522 ? 17.124 3.616 -25.450 1.00 90.56 522 GLN A O 1
ATOM 4087 N N . GLU A 1 523 ? 15.492 3.080 -26.893 1.00 88.00 523 GLU A N 1
ATOM 4088 C CA . GLU A 1 523 ? 14.407 3.684 -26.124 1.00 88.00 523 GLU A CA 1
ATOM 4089 C C . GLU A 1 523 ? 14.242 3.017 -24.752 1.00 88.00 523 GLU A C 1
ATOM 4091 O O . GLU A 1 523 ? 14.137 3.716 -23.748 1.00 88.00 523 GLU A O 1
ATOM 4096 N N . SER A 1 524 ? 14.323 1.685 -24.691 1.00 92.81 524 SER A N 1
ATOM 4097 C CA . SER A 1 524 ? 14.237 0.921 -23.440 1.00 92.81 524 SER A CA 1
ATOM 4098 C C . SER A 1 524 ? 15.455 1.145 -22.538 1.00 92.81 524 SER A C 1
ATOM 4100 O O . SER A 1 524 ? 15.320 1.466 -21.360 1.00 92.81 524 SER A O 1
ATOM 4102 N N . THR A 1 525 ? 16.672 1.036 -23.079 1.00 94.38 525 THR A N 1
ATOM 4103 C CA . THR A 1 525 ? 17.914 1.131 -22.280 1.00 94.38 525 THR A CA 1
ATOM 4104 C C . THR A 1 525 ? 18.174 2.526 -21.704 1.00 94.38 525 THR A C 1
ATOM 4106 O O . THR A 1 525 ? 18.865 2.652 -20.691 1.00 94.38 525 THR A O 1
ATOM 4109 N N . MET A 1 526 ? 17.591 3.575 -22.293 1.00 88.06 526 MET A N 1
ATOM 4110 C CA . MET A 1 526 ? 17.676 4.939 -21.764 1.00 88.06 526 MET A CA 1
ATOM 4111 C C . MET A 1 526 ? 16.912 5.121 -20.446 1.00 88.06 526 MET A C 1
ATOM 4113 O O . MET A 1 526 ? 17.346 5.922 -19.614 1.00 88.06 526 MET A O 1
ATOM 4117 N N . ILE A 1 527 ? 15.821 4.379 -20.225 1.00 88.38 527 ILE A N 1
ATOM 4118 C CA . ILE A 1 527 ? 14.971 4.524 -19.034 1.00 88.38 527 ILE A CA 1
ATOM 4119 C C . ILE A 1 527 ? 15.748 4.207 -17.739 1.00 88.38 527 ILE A C 1
ATOM 4121 O O . ILE A 1 527 ? 15.846 5.101 -16.888 1.00 88.38 527 ILE A O 1
ATOM 4125 N N . PRO A 1 528 ? 16.400 3.032 -17.578 1.00 92.25 528 PRO A N 1
ATOM 4126 C CA . PRO A 1 528 ? 17.233 2.766 -16.404 1.00 92.25 528 PRO A CA 1
ATOM 4127 C C . PRO A 1 528 ? 18.361 3.783 -16.199 1.00 92.25 528 PRO A C 1
ATOM 4129 O O . PRO A 1 528 ? 18.625 4.197 -15.069 1.00 92.25 528 PRO A O 1
ATOM 4132 N N . THR A 1 529 ? 19.015 4.234 -17.276 1.00 88.00 529 THR A N 1
ATOM 4133 C CA . THR A 1 529 ? 20.098 5.221 -17.175 1.00 88.00 529 THR A CA 1
ATOM 4134 C C . THR A 1 529 ? 19.589 6.550 -16.617 1.00 88.00 529 THR A C 1
ATOM 4136 O O . THR A 1 529 ? 20.171 7.063 -15.659 1.00 88.00 529 THR A O 1
ATOM 4139 N N . VAL A 1 530 ? 18.488 7.092 -17.147 1.00 83.69 530 VAL A N 1
ATOM 4140 C CA . VAL A 1 530 ? 17.911 8.364 -16.676 1.00 83.69 530 VAL A CA 1
ATOM 4141 C C . VAL A 1 530 ? 17.441 8.255 -15.227 1.00 83.69 530 VAL A C 1
ATOM 4143 O O . VAL A 1 530 ? 17.780 9.120 -14.415 1.00 83.69 530 VAL A O 1
ATOM 4146 N N . ILE A 1 531 ? 16.741 7.173 -14.875 1.00 83.75 531 ILE A N 1
ATOM 4147 C CA . ILE A 1 531 ? 16.278 6.932 -13.501 1.00 83.75 531 ILE A CA 1
ATOM 4148 C C . ILE A 1 531 ? 17.466 6.860 -12.534 1.00 83.75 531 ILE A C 1
ATOM 4150 O O . ILE A 1 531 ? 17.424 7.478 -11.473 1.00 83.75 531 ILE A O 1
ATOM 4154 N N . SER A 1 532 ? 18.562 6.190 -12.905 1.00 87.06 532 SER A N 1
ATOM 4155 C CA . SER A 1 532 ? 19.752 6.100 -12.046 1.00 87.06 532 SER A CA 1
ATOM 4156 C C . SER A 1 532 ? 20.459 7.441 -11.812 1.00 87.06 532 SER A C 1
ATOM 4158 O O . SER A 1 532 ? 21.015 7.676 -10.736 1.00 87.06 532 SER A O 1
ATOM 4160 N N . ILE A 1 533 ? 20.426 8.345 -12.798 1.00 82.19 533 ILE A N 1
ATOM 4161 C CA . ILE A 1 533 ? 20.977 9.702 -12.676 1.00 82.19 533 ILE A CA 1
ATOM 4162 C C . ILE A 1 533 ? 20.078 10.547 -11.769 1.00 82.19 533 ILE A C 1
ATOM 4164 O O . ILE A 1 533 ? 20.579 11.237 -10.880 1.00 82.19 533 ILE A O 1
ATOM 4168 N N . ALA A 1 534 ? 18.758 10.463 -11.957 1.00 76.94 534 ALA A N 1
ATOM 4169 C CA . ALA A 1 534 ? 17.791 11.147 -11.106 1.00 76.94 534 ALA A CA 1
ATOM 4170 C C . ALA A 1 534 ? 17.886 10.668 -9.646 1.00 76.94 534 ALA A C 1
ATOM 4172 O O . ALA A 1 534 ? 17.932 11.489 -8.732 1.00 76.94 534 ALA A O 1
ATOM 4173 N N . ALA A 1 535 ? 18.018 9.356 -9.426 1.00 79.19 535 ALA A N 1
ATOM 4174 C CA . ALA A 1 535 ? 18.197 8.771 -8.100 1.00 79.19 535 ALA A CA 1
ATOM 4175 C C . ALA A 1 535 ? 19.466 9.292 -7.401 1.00 79.19 535 ALA A C 1
ATOM 4177 O O . ALA A 1 535 ? 19.418 9.648 -6.226 1.00 79.19 535 ALA A O 1
ATOM 4178 N N . GLN A 1 536 ? 20.588 9.425 -8.116 1.00 78.38 536 GLN A N 1
ATOM 4179 C CA . GLN A 1 536 ? 21.819 9.996 -7.550 1.00 78.38 536 GLN A CA 1
ATOM 4180 C C . GL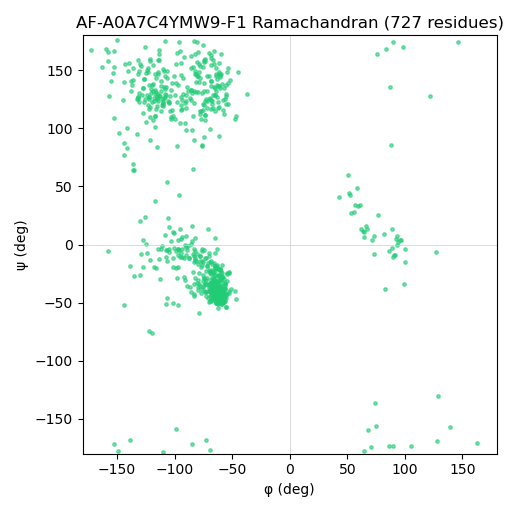N A 1 536 ? 21.697 11.473 -7.176 1.00 78.38 536 GLN A C 1
ATOM 4182 O O . GLN A 1 536 ? 22.349 11.920 -6.234 1.00 78.38 536 GLN A O 1
ATOM 4187 N N . ALA A 1 537 ? 20.860 12.239 -7.879 1.00 73.75 537 ALA A N 1
ATOM 4188 C CA . ALA A 1 537 ? 20.639 13.642 -7.545 1.00 73.75 537 ALA A CA 1
ATOM 4189 C C . ALA A 1 537 ? 19.952 13.818 -6.176 1.00 73.75 537 ALA A C 1
ATOM 4191 O O . ALA A 1 537 ? 20.189 14.820 -5.501 1.00 73.75 537 ALA A O 1
ATOM 4192 N N . ILE A 1 538 ? 19.143 12.840 -5.754 1.00 67.88 538 ILE A N 1
ATOM 4193 C CA . ILE A 1 538 ? 18.420 12.849 -4.471 1.00 67.88 538 ILE A CA 1
ATOM 4194 C C . ILE A 1 538 ? 19.078 11.975 -3.386 1.00 67.88 538 ILE A C 1
ATOM 4196 O O . ILE A 1 538 ? 18.736 12.092 -2.207 1.00 67.88 538 ILE A O 1
ATOM 4200 N N . ASP A 1 539 ? 20.058 11.143 -3.756 1.00 66.00 539 ASP A N 1
ATOM 4201 C CA . ASP A 1 539 ? 20.785 10.223 -2.869 1.00 66.00 539 ASP A CA 1
ATOM 4202 C C . ASP A 1 539 ? 21.354 10.868 -1.587 1.00 66.00 539 ASP A C 1
ATOM 4204 O O . ASP A 1 539 ? 21.212 10.263 -0.522 1.00 66.00 539 ASP A O 1
ATOM 4208 N N . PRO A 1 540 ? 21.893 12.111 -1.591 1.00 65.25 540 PRO A N 1
ATOM 4209 C CA . PRO A 1 540 ? 22.401 12.743 -0.369 1.00 65.25 540 PRO A CA 1
ATOM 4210 C C . PRO A 1 540 ? 21.366 12.906 0.754 1.00 65.25 540 PRO A C 1
ATOM 4212 O O . PRO A 1 540 ? 21.750 13.164 1.892 1.00 65.25 540 PRO A O 1
ATOM 4215 N N . SER A 1 541 ? 20.069 12.813 0.445 1.00 61.19 541 SER A N 1
ATOM 4216 C CA . SER A 1 541 ? 18.975 12.947 1.415 1.00 61.19 541 SER A CA 1
ATOM 4217 C C . SER A 1 541 ? 18.364 11.617 1.854 1.00 61.19 541 SER A C 1
ATOM 4219 O O . SER A 1 541 ? 17.716 11.582 2.893 1.00 61.19 541 SER A O 1
ATOM 4221 N N . PHE A 1 542 ? 18.560 10.538 1.092 1.00 64.19 542 PHE A N 1
ATOM 4222 C CA . PHE A 1 542 ? 17.874 9.261 1.324 1.00 64.19 542 PHE A CA 1
ATOM 4223 C C . PHE A 1 542 ? 18.810 8.050 1.389 1.00 64.19 542 PHE A C 1
ATOM 4225 O O . PHE A 1 542 ? 18.353 6.970 1.755 1.00 64.19 542 PHE A O 1
ATOM 4232 N N . ASN A 1 543 ? 20.104 8.216 1.076 1.00 69.81 543 ASN A N 1
ATOM 4233 C CA . ASN A 1 543 ? 21.110 7.150 1.125 1.00 69.81 543 ASN A CA 1
ATOM 4234 C C . ASN A 1 543 ? 20.644 5.896 0.344 1.00 69.81 543 ASN A C 1
ATOM 4236 O O . ASN A 1 543 ? 20.766 4.762 0.807 1.00 69.81 543 ASN A O 1
ATOM 4240 N N . ILE A 1 544 ? 20.085 6.138 -0.846 1.00 73.31 544 ILE A N 1
ATOM 4241 C CA . ILE A 1 544 ? 19.530 5.170 -1.798 1.00 73.31 544 ILE A CA 1
ATOM 4242 C C . ILE A 1 544 ? 20.642 4.298 -2.410 1.00 73.31 544 ILE A C 1
ATOM 4244 O O . ILE A 1 544 ? 20.416 3.115 -2.656 1.00 73.31 544 ILE A O 1
ATOM 4248 N N . ARG A 1 545 ? 21.850 4.857 -2.601 1.00 80.94 545 ARG A N 1
ATOM 4249 C CA . ARG A 1 545 ? 23.068 4.179 -3.096 1.00 80.94 545 ARG A CA 1
ATOM 4250 C C . ARG A 1 545 ? 22.918 3.531 -4.475 1.00 80.94 545 ARG A C 1
ATOM 4252 O O . ARG A 1 545 ? 23.298 2.379 -4.671 1.00 80.94 545 ARG A O 1
ATOM 4259 N N . VAL A 1 546 ? 22.386 4.286 -5.433 1.00 86.44 546 VAL A N 1
ATOM 4260 C CA . VAL A 1 546 ? 22.236 3.843 -6.829 1.00 86.44 546 VAL A CA 1
ATOM 4261 C C . VAL A 1 546 ? 23.476 4.216 -7.646 1.00 86.44 546 VAL A C 1
ATOM 4263 O O . VAL A 1 546 ? 23.900 5.371 -7.648 1.00 86.44 546 VAL A O 1
ATOM 4266 N N . ASN A 1 547 ? 24.049 3.252 -8.364 1.00 91.38 547 ASN A N 1
ATOM 4267 C CA . ASN A 1 547 ? 25.109 3.475 -9.346 1.00 91.38 547 ASN A CA 1
ATOM 4268 C C . ASN A 1 547 ? 24.520 3.998 -10.663 1.00 91.38 547 ASN A C 1
ATOM 4270 O O . ASN A 1 547 ? 23.373 3.708 -10.992 1.00 91.38 547 ASN A O 1
ATOM 4274 N N . ILE A 1 548 ? 25.319 4.708 -11.471 1.00 91.50 548 ILE A N 1
ATOM 4275 C CA . ILE A 1 548 ? 24.914 5.011 -12.853 1.00 91.50 548 ILE A CA 1
ATOM 4276 C C . ILE A 1 548 ? 24.764 3.691 -13.610 1.00 91.50 548 ILE A C 1
ATOM 4278 O O . ILE A 1 548 ? 25.742 2.967 -13.805 1.00 91.50 548 ILE A O 1
ATOM 4282 N N . ILE A 1 549 ? 23.549 3.415 -14.071 1.00 95.62 549 ILE A N 1
ATOM 4283 C CA . ILE A 1 549 ? 23.244 2.227 -14.857 1.00 95.62 549 ILE A CA 1
ATOM 4284 C C . ILE A 1 549 ? 23.739 2.453 -16.290 1.00 95.62 549 ILE A C 1
ATOM 4286 O O . ILE A 1 549 ? 23.238 3.327 -17.006 1.00 95.62 549 ILE A O 1
ATOM 4290 N N . ASN A 1 550 ? 24.726 1.659 -16.708 1.00 95.75 550 ASN A N 1
ATOM 4291 C CA . ASN A 1 550 ? 25.332 1.732 -18.035 1.00 95.75 550 ASN A CA 1
ATOM 4292 C C . ASN A 1 550 ? 24.957 0.497 -18.875 1.00 95.75 550 ASN A C 1
ATOM 4294 O O . ASN A 1 550 ? 25.364 -0.605 -18.505 1.00 95.75 550 ASN A O 1
ATOM 4298 N N . PRO A 1 551 ? 24.271 0.656 -20.025 1.00 96.69 551 PRO A N 1
ATOM 4299 C CA . PRO A 1 551 ? 23.865 -0.462 -20.881 1.00 96.69 551 PRO A CA 1
ATOM 4300 C C . PRO A 1 551 ? 25.003 -1.402 -21.310 1.00 96.69 551 PRO A C 1
ATOM 4302 O O . PRO A 1 551 ? 24.747 -2.570 -21.580 1.00 96.69 551 PRO A O 1
ATOM 4305 N N . SER A 1 552 ? 26.265 -0.943 -21.339 1.00 97.12 552 SER A N 1
ATOM 4306 C CA . SER A 1 552 ? 27.414 -1.799 -21.690 1.00 97.12 552 SER A CA 1
ATOM 4307 C C . SER A 1 552 ? 27.671 -2.945 -20.711 1.00 97.12 552 SER A C 1
ATOM 4309 O O . SER A 1 552 ? 28.391 -3.883 -21.045 1.00 97.12 552 SER A O 1
ATOM 4311 N N . ASP A 1 553 ? 27.125 -2.848 -19.500 1.00 97.88 553 ASP A N 1
ATOM 4312 C CA . ASP A 1 553 ? 27.311 -3.833 -18.437 1.00 97.88 553 ASP A CA 1
ATOM 4313 C C . ASP A 1 553 ? 26.234 -4.938 -18.464 1.00 97.88 553 ASP A C 1
ATOM 4315 O O . ASP A 1 553 ? 26.281 -5.882 -17.667 1.00 97.88 553 ASP A O 1
ATOM 4319 N N . TYR A 1 554 ? 25.281 -4.836 -19.395 1.00 98.62 554 TYR A N 1
ATOM 4320 C CA . TYR A 1 554 ? 24.103 -5.688 -19.524 1.00 98.62 554 TYR A CA 1
ATOM 4321 C C . TYR A 1 554 ? 24.139 -6.508 -20.822 1.00 98.62 554 TYR A C 1
ATOM 4323 O O . TYR A 1 554 ? 24.837 -6.184 -21.783 1.00 98.62 554 TYR A O 1
ATOM 4331 N N . GLN A 1 555 ? 23.380 -7.601 -20.843 1.00 98.38 555 GLN A N 1
ATOM 4332 C CA . GLN A 1 555 ? 23.148 -8.433 -22.019 1.00 98.38 555 GLN A CA 1
ATOM 4333 C C . GLN A 1 555 ? 21.843 -8.003 -22.690 1.00 98.38 555 GLN A C 1
ATOM 4335 O O . GLN A 1 555 ? 20.754 -8.293 -22.199 1.00 98.38 555 GLN A O 1
ATOM 4340 N N . LEU A 1 556 ? 21.971 -7.295 -23.808 1.00 98.38 556 LEU A N 1
ATOM 4341 C CA . LEU A 1 556 ? 20.844 -6.761 -24.568 1.00 98.38 556 LEU A CA 1
ATOM 4342 C C . LEU A 1 556 ? 20.364 -7.809 -25.583 1.00 98.38 556 LEU A C 1
ATOM 4344 O O . LEU A 1 556 ? 21.183 -8.368 -26.315 1.00 98.38 556 LEU A O 1
ATOM 4348 N N . LEU A 1 557 ? 19.055 -8.060 -25.648 1.00 98.31 557 LEU A N 1
ATOM 4349 C CA . LEU A 1 557 ? 18.437 -9.017 -26.574 1.00 98.31 557 LEU A CA 1
ATOM 4350 C C . LEU A 1 557 ? 17.472 -8.322 -27.547 1.00 98.31 557 LEU A C 1
ATOM 4352 O O . LEU A 1 557 ? 16.430 -8.871 -27.901 1.00 98.31 557 LEU A O 1
ATOM 4356 N N . SER A 1 558 ? 17.822 -7.119 -28.005 1.00 97.31 558 SER A N 1
ATOM 4357 C CA . SER A 1 558 ? 16.951 -6.295 -28.855 1.00 97.31 558 SER A CA 1
ATOM 4358 C C . SER A 1 558 ? 16.600 -6.910 -30.195 1.00 97.31 558 SER A C 1
ATOM 4360 O O . SER A 1 558 ? 15.514 -6.651 -30.701 1.00 97.31 558 SER A O 1
ATOM 4362 N N . GLN A 1 559 ? 17.463 -7.771 -30.731 1.00 97.56 559 GLN A N 1
ATOM 4363 C CA . GLN A 1 559 ? 17.170 -8.545 -31.933 1.00 97.56 559 GLN A CA 1
ATOM 4364 C C . GLN A 1 559 ? 16.016 -9.542 -31.752 1.00 97.56 559 GLN A C 1
ATOM 4366 O O . GLN A 1 559 ? 15.445 -9.968 -32.746 1.00 97.56 559 GLN A O 1
ATOM 4371 N N . TYR A 1 560 ? 15.692 -9.913 -30.510 1.00 98.31 560 TYR A N 1
ATOM 4372 C CA . TYR A 1 560 ? 14.610 -10.842 -30.191 1.00 98.31 560 TYR A CA 1
ATOM 4373 C C . TYR A 1 560 ? 13.420 -10.128 -29.566 1.00 98.31 560 TYR A C 1
ATOM 4375 O O . TYR A 1 560 ? 12.309 -10.318 -30.024 1.00 98.31 560 TYR A O 1
ATOM 4383 N N . PHE A 1 561 ? 13.638 -9.314 -28.530 1.00 97.94 561 PHE A N 1
ATOM 4384 C CA . PHE A 1 561 ? 12.550 -8.782 -27.700 1.00 97.94 561 PHE A CA 1
ATOM 4385 C C . PHE A 1 561 ? 12.235 -7.306 -27.924 1.00 97.94 561 PHE A C 1
ATOM 4387 O O . PHE A 1 561 ? 11.192 -6.845 -27.475 1.00 97.94 561 PHE A O 1
ATOM 4394 N N . GLY A 1 562 ? 13.108 -6.550 -28.595 1.00 95.12 562 GLY A N 1
ATOM 4395 C CA . GLY A 1 562 ? 12.810 -5.152 -28.906 1.00 95.12 562 GLY A CA 1
ATOM 4396 C C . GLY A 1 562 ? 11.625 -5.029 -29.879 1.00 95.12 562 GLY A C 1
ATOM 4397 O O . GLY A 1 562 ? 11.283 -6.009 -30.543 1.00 95.12 562 GLY A O 1
ATOM 4398 N N . PRO A 1 563 ? 11.040 -3.830 -30.052 1.00 92.88 563 PRO A N 1
ATOM 4399 C CA . PRO A 1 563 ? 9.932 -3.620 -30.994 1.00 92.88 563 PRO A CA 1
ATOM 4400 C C . PRO A 1 563 ? 10.245 -4.036 -32.444 1.00 92.88 563 PRO A C 1
ATOM 4402 O O . PRO A 1 563 ? 9.377 -4.538 -33.153 1.00 92.88 563 PRO A O 1
ATOM 4405 N N . GLU A 1 564 ? 11.498 -3.861 -32.875 1.00 94.25 564 GLU A N 1
ATOM 4406 C CA . GLU A 1 564 ? 12.008 -4.279 -34.195 1.00 94.25 564 GLU A CA 1
ATOM 4407 C C . GLU A 1 564 ? 12.684 -5.665 -34.170 1.00 94.25 564 GLU A C 1
ATOM 4409 O O . GLU A 1 564 ? 13.292 -6.079 -35.158 1.00 94.25 564 GLU A O 1
ATOM 4414 N N . GLY A 1 565 ? 12.648 -6.345 -33.023 1.00 95.31 565 GLY A N 1
ATOM 4415 C CA . GLY A 1 565 ? 13.109 -7.718 -32.867 1.00 95.31 565 GLY A CA 1
ATOM 4416 C C . GLY A 1 565 ? 12.077 -8.719 -33.376 1.00 95.31 565 GLY A C 1
ATOM 4417 O O . GLY A 1 565 ? 10.921 -8.365 -33.594 1.00 95.31 565 GLY A O 1
ATOM 4418 N N . ASP A 1 566 ? 12.523 -9.955 -33.556 1.00 97.75 566 ASP A N 1
ATOM 4419 C CA . ASP A 1 566 ? 11.732 -11.078 -34.062 1.00 97.75 566 ASP A CA 1
ATOM 4420 C C . ASP A 1 566 ? 11.996 -12.275 -33.135 1.00 97.75 566 ASP A C 1
ATOM 4422 O O . ASP A 1 566 ? 13.047 -12.931 -33.202 1.00 97.75 566 ASP A O 1
ATOM 4426 N N . ALA A 1 567 ? 11.114 -12.463 -32.151 1.00 98.00 567 ALA A N 1
ATOM 4427 C CA . ALA A 1 567 ? 11.341 -13.419 -31.074 1.00 98.00 567 ALA A CA 1
ATOM 4428 C C . ALA A 1 567 ? 11.249 -14.872 -31.564 1.00 98.00 567 ALA A C 1
ATOM 4430 O O . ALA A 1 567 ? 12.011 -15.717 -31.082 1.00 98.00 567 ALA A O 1
ATOM 4431 N N . ASP A 1 568 ? 10.393 -15.173 -32.536 1.00 97.44 568 ASP A N 1
ATOM 4432 C CA . ASP A 1 568 ? 10.157 -16.535 -33.017 1.00 97.44 568 ASP A CA 1
ATOM 4433 C C . ASP A 1 568 ? 10.799 -16.854 -34.384 1.00 97.44 568 ASP A C 1
ATOM 4435 O O . ASP A 1 568 ? 10.901 -18.023 -34.786 1.00 97.44 568 ASP A O 1
ATOM 4439 N N . GLY A 1 569 ? 11.369 -15.842 -35.039 1.00 95.75 569 GLY A N 1
ATOM 4440 C CA . GLY A 1 569 ? 12.132 -15.962 -36.273 1.00 95.75 569 GLY A CA 1
ATOM 4441 C C . GLY A 1 569 ? 11.260 -16.149 -37.513 1.00 95.75 569 GLY A C 1
ATOM 4442 O O . GLY A 1 569 ? 11.714 -16.786 -38.474 1.00 95.75 569 GLY A O 1
ATOM 4443 N N . ASP A 1 570 ? 10.010 -15.692 -37.495 1.00 91.62 570 ASP A N 1
ATOM 4444 C CA . ASP A 1 570 ? 9.081 -15.814 -38.620 1.00 91.62 570 ASP A CA 1
ATOM 4445 C C . ASP A 1 570 ? 9.241 -14.703 -39.685 1.00 91.62 570 ASP A C 1
ATOM 4447 O O . ASP A 1 570 ? 8.737 -14.827 -40.811 1.00 91.62 570 ASP A O 1
ATOM 4451 N N . GLY A 1 571 ? 10.033 -13.671 -39.376 1.00 90.00 571 GLY A N 1
ATOM 4452 C CA . GLY A 1 571 ? 10.325 -12.525 -40.229 1.00 90.00 571 GLY A CA 1
ATOM 4453 C C . GLY A 1 571 ? 9.428 -11.302 -40.012 1.00 90.00 571 GLY A C 1
ATOM 4454 O O . GLY A 1 571 ? 9.601 -10.317 -40.743 1.00 90.00 571 GLY A O 1
ATOM 4455 N N . TRP A 1 572 ? 8.502 -11.338 -39.056 1.00 89.94 572 TRP A N 1
ATOM 4456 C CA . TRP A 1 572 ? 7.725 -10.197 -38.582 1.00 89.94 572 TRP A CA 1
ATOM 4457 C C . TRP A 1 572 ? 8.309 -9.664 -37.283 1.00 89.94 572 TRP A C 1
ATOM 4459 O O . TRP A 1 572 ? 8.848 -10.397 -36.463 1.00 89.94 572 TRP A O 1
ATOM 4469 N N . THR A 1 573 ? 8.251 -8.346 -37.109 1.00 95.25 573 THR A N 1
ATOM 4470 C CA . THR A 1 573 ? 8.720 -7.764 -35.855 1.00 95.25 573 THR A CA 1
ATOM 4471 C C . THR A 1 573 ? 7.643 -7.859 -34.787 1.00 95.25 573 THR A C 1
ATOM 4473 O O . THR A 1 573 ? 6.456 -7.695 -35.081 1.00 95.25 573 THR A O 1
ATOM 4476 N N . ASN A 1 574 ? 8.066 -7.974 -33.531 1.00 95.56 574 ASN A N 1
ATOM 4477 C CA . ASN A 1 574 ? 7.180 -7.972 -32.370 1.00 95.56 574 ASN A CA 1
ATOM 4478 C C . ASN A 1 574 ? 6.157 -6.818 -32.418 1.00 95.56 574 ASN A C 1
ATOM 4480 O O . ASN A 1 574 ? 4.978 -6.996 -32.114 1.00 95.56 574 ASN A O 1
ATOM 4484 N N . LYS A 1 575 ? 6.577 -5.620 -32.855 1.00 90.88 575 LYS A N 1
ATOM 4485 C CA . LYS A 1 575 ? 5.677 -4.470 -33.012 1.00 90.88 575 LYS A CA 1
ATOM 4486 C C . LYS A 1 575 ? 4.610 -4.683 -34.085 1.00 90.88 575 LYS A C 1
ATOM 4488 O O . LYS A 1 575 ? 3.454 -4.328 -33.867 1.00 90.88 575 LYS A O 1
ATOM 4493 N N . GLN A 1 576 ? 4.974 -5.244 -35.237 1.00 86.06 576 GLN A N 1
ATOM 4494 C CA . GLN A 1 576 ? 4.017 -5.512 -36.316 1.00 86.06 576 GLN A CA 1
ATOM 4495 C C . GLN A 1 576 ? 2.957 -6.517 -35.877 1.00 86.06 576 GLN A C 1
ATOM 4497 O O . GLN A 1 576 ? 1.779 -6.359 -36.195 1.00 86.06 576 GLN A O 1
ATOM 4502 N N . GLU A 1 577 ? 3.368 -7.531 -35.128 1.00 89.81 577 GLU A N 1
ATOM 4503 C CA . GLU A 1 577 ? 2.460 -8.522 -34.572 1.00 89.81 577 GLU A CA 1
ATOM 4504 C C . GLU A 1 577 ? 1.556 -7.926 -33.494 1.00 89.81 577 GLU A C 1
ATOM 4506 O O . GLU A 1 577 ? 0.338 -8.113 -33.535 1.00 89.81 577 GLU A O 1
ATOM 4511 N N . TYR A 1 578 ? 2.121 -7.132 -32.581 1.00 90.69 578 TYR A N 1
ATOM 4512 C CA . TYR A 1 578 ? 1.361 -6.409 -31.566 1.00 90.69 578 TYR A CA 1
ATOM 4513 C C . TYR A 1 578 ? 0.277 -5.530 -32.201 1.00 90.69 578 TYR A C 1
ATOM 4515 O O . TYR A 1 578 ? -0.901 -5.675 -31.884 1.00 90.69 578 TYR A O 1
ATOM 4523 N N . GLU A 1 579 ? 0.645 -4.663 -33.148 1.00 85.50 579 GLU A N 1
ATOM 4524 C CA . GLU A 1 579 ? -0.288 -3.756 -33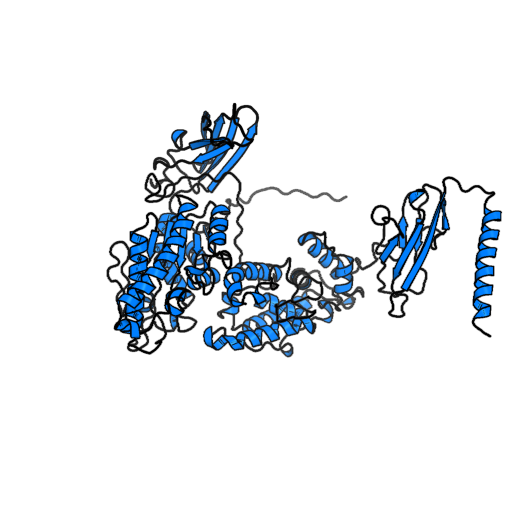.830 1.00 85.50 579 GLU A CA 1
ATOM 4525 C C . GLU A 1 579 ? -1.381 -4.501 -34.617 1.00 85.50 579 GLU A C 1
ATOM 4527 O O . GLU A 1 579 ? -2.474 -3.967 -34.826 1.00 85.50 579 GLU A O 1
ATOM 4532 N N . TYR A 1 580 ? -1.106 -5.732 -35.052 1.00 81.12 580 TYR A N 1
ATOM 4533 C CA . TYR A 1 580 ? -2.052 -6.555 -35.797 1.00 81.12 580 TYR A CA 1
ATOM 4534 C C . TYR A 1 580 ? -3.033 -7.310 -34.885 1.00 81.12 580 TYR A C 1
ATOM 4536 O O . TYR A 1 580 ? -4.237 -7.361 -35.166 1.00 81.12 580 TYR A O 1
ATOM 4544 N N . PHE A 1 581 ? -2.535 -7.906 -33.798 1.00 85.38 581 PHE A N 1
ATOM 4545 C CA . PHE A 1 581 ? -3.306 -8.816 -32.947 1.00 85.38 581 PHE A CA 1
ATOM 4546 C C . PHE A 1 581 ? -3.891 -8.161 -31.698 1.00 85.38 581 PHE A C 1
ATOM 4548 O O . PHE A 1 581 ? -4.959 -8.579 -31.244 1.00 85.38 581 PHE A O 1
ATOM 4555 N N . VAL A 1 582 ? -3.250 -7.124 -31.160 1.00 85.31 582 VAL A N 1
ATOM 4556 C CA . VAL A 1 582 ? -3.680 -6.452 -29.931 1.00 85.31 582 VAL A CA 1
ATOM 4557 C C . VAL A 1 582 ? -4.636 -5.309 -30.262 1.00 85.31 582 VAL A C 1
ATOM 4559 O O . VAL A 1 582 ? -4.283 -4.334 -30.920 1.00 85.31 582 VAL A O 1
ATOM 4562 N N . ARG A 1 583 ? -5.881 -5.407 -29.780 1.00 82.69 583 ARG A N 1
ATOM 4563 C CA . ARG A 1 583 ? -6.937 -4.412 -30.038 1.00 82.69 583 ARG A CA 1
ATOM 4564 C C . ARG A 1 583 ? -7.290 -3.619 -28.786 1.00 82.69 583 ARG A C 1
ATOM 4566 O O . ARG A 1 583 ? -7.220 -4.120 -27.666 1.00 82.69 583 ARG A O 1
ATOM 4573 N N . SER A 1 584 ? -7.740 -2.380 -28.975 1.00 77.31 584 SER A N 1
ATOM 4574 C CA . SER A 1 584 ? -8.095 -1.475 -27.873 1.00 77.31 584 SER A CA 1
ATOM 4575 C C . SER A 1 584 ? -9.286 -1.950 -27.034 1.00 77.31 584 SER A C 1
ATOM 4577 O O . SER A 1 584 ? -9.362 -1.609 -25.859 1.00 77.31 584 SER A O 1
ATOM 4579 N N . ASN A 1 585 ? -10.192 -2.746 -27.609 1.00 80.69 585 ASN A N 1
ATOM 4580 C CA . ASN A 1 585 ? -11.377 -3.277 -26.932 1.00 80.69 585 ASN A CA 1
ATOM 4581 C C . ASN A 1 585 ? -11.146 -4.614 -26.204 1.00 80.69 585 ASN A C 1
ATOM 4583 O O . ASN A 1 585 ? -12.090 -5.139 -25.617 1.00 80.69 585 ASN A O 1
ATOM 4587 N N . MET A 1 586 ? -9.935 -5.173 -26.266 1.00 86.19 586 MET A N 1
ATOM 4588 C CA . MET A 1 586 ? -9.565 -6.381 -25.529 1.00 86.19 586 MET A CA 1
ATOM 4589 C C . MET A 1 586 ? -9.286 -6.049 -24.062 1.00 86.19 586 MET A C 1
ATOM 4591 O O . MET A 1 586 ? -8.670 -5.024 -23.755 1.00 86.19 586 MET A O 1
ATOM 4595 N N . SER A 1 587 ? -9.675 -6.949 -23.161 1.00 93.12 587 SER A N 1
ATOM 4596 C CA . SER A 1 587 ? -9.177 -6.951 -21.785 1.00 93.12 587 SER A CA 1
ATOM 4597 C C . SER A 1 587 ? -7.662 -7.161 -21.764 1.00 93.12 587 SER A C 1
ATOM 4599 O O . SER A 1 587 ? -7.088 -7.743 -22.687 1.00 93.12 587 SER A O 1
ATOM 4601 N N . TYR A 1 588 ? -6.993 -6.718 -20.702 1.00 92.56 588 TYR A N 1
ATOM 4602 C CA . TYR A 1 588 ? -5.543 -6.870 -20.569 1.00 92.56 588 TYR A CA 1
ATOM 4603 C C . TYR A 1 588 ? -5.076 -8.333 -20.734 1.00 92.56 588 TYR A C 1
ATOM 4605 O O . TYR A 1 588 ? -4.138 -8.605 -21.485 1.00 92.56 588 TYR A O 1
ATOM 4613 N N . GLY A 1 589 ? -5.793 -9.293 -20.135 1.00 93.06 589 GLY A N 1
ATOM 4614 C CA . GLY A 1 589 ? -5.496 -10.722 -20.288 1.00 93.06 589 GLY A CA 1
ATOM 4615 C C . GLY A 1 589 ? -5.626 -11.228 -21.732 1.00 93.06 589 GLY A C 1
ATOM 4616 O O . GLY A 1 589 ? -4.797 -12.018 -22.184 1.00 93.06 589 GLY A O 1
ATOM 4617 N N . GLU A 1 590 ? -6.616 -10.739 -22.484 1.00 93.06 590 GLU A N 1
ATOM 4618 C CA . GLU A 1 590 ? -6.766 -11.054 -23.911 1.00 93.06 590 GLU A CA 1
ATOM 4619 C C . GLU A 1 590 ? -5.630 -10.453 -24.745 1.00 93.06 590 GLU A C 1
ATOM 4621 O O . GLU A 1 590 ? -5.084 -11.151 -25.599 1.00 93.06 590 GLU A O 1
ATOM 4626 N N . LYS A 1 591 ? -5.222 -9.203 -24.467 1.00 93.00 591 LYS A N 1
ATOM 4627 C CA . LYS A 1 591 ? -4.074 -8.564 -25.135 1.00 93.00 591 LYS A CA 1
ATOM 4628 C C . LYS A 1 591 ? -2.794 -9.368 -24.918 1.00 93.00 591 LYS A C 1
ATOM 4630 O O . LYS A 1 591 ? -2.094 -9.674 -25.881 1.00 93.00 591 LYS A O 1
ATOM 4635 N N . LYS A 1 592 ? -2.524 -9.763 -23.668 1.00 96.44 592 LYS A N 1
ATOM 4636 C CA . LYS A 1 592 ? -1.361 -10.580 -23.305 1.00 96.44 592 LYS A CA 1
ATOM 4637 C C . LYS A 1 592 ? -1.346 -11.906 -24.048 1.00 96.44 592 LYS A C 1
ATOM 4639 O O . LYS A 1 592 ? -0.340 -12.258 -24.655 1.00 96.44 592 LYS A O 1
ATOM 4644 N N . GLN A 1 593 ? -2.462 -12.630 -24.032 1.00 96.19 593 GLN A N 1
ATOM 4645 C CA . GLN A 1 593 ? -2.535 -13.930 -24.688 1.00 96.19 593 GLN A CA 1
ATOM 4646 C C . GLN A 1 593 ? -2.406 -13.822 -26.212 1.00 96.19 593 GLN A C 1
ATOM 4648 O O . GLN A 1 593 ? -1.762 -14.679 -26.817 1.00 96.19 593 GLN A O 1
ATOM 4653 N N . ALA A 1 594 ? -3.006 -12.796 -26.822 1.00 91.62 594 ALA A N 1
ATOM 4654 C CA . ALA A 1 594 ? -2.901 -12.543 -28.255 1.00 91.62 594 ALA A CA 1
ATOM 4655 C C . ALA A 1 594 ? -1.452 -12.250 -28.661 1.00 91.62 594 ALA A C 1
ATOM 4657 O O . ALA A 1 594 ? -0.959 -12.875 -29.593 1.00 91.62 594 ALA A O 1
ATOM 4658 N N . TYR A 1 595 ? -0.770 -11.373 -27.918 1.00 96.38 595 TYR A N 1
ATOM 4659 C CA . TYR A 1 595 ? 0.610 -10.991 -28.203 1.00 96.38 595 TYR A CA 1
ATOM 4660 C C . TYR A 1 595 ? 1.608 -12.134 -27.992 1.00 96.38 595 TYR A C 1
ATOM 4662 O O . TYR A 1 595 ? 2.420 -12.400 -28.870 1.00 96.38 595 TYR A O 1
ATOM 4670 N N . LEU A 1 596 ? 1.513 -12.871 -26.876 1.00 97.50 596 LEU A N 1
ATOM 4671 C CA . LEU A 1 596 ? 2.356 -14.053 -26.648 1.00 97.50 596 LEU A CA 1
ATOM 4672 C C . LEU A 1 596 ? 2.145 -15.117 -27.728 1.00 97.50 596 LEU A C 1
ATOM 4674 O O . LEU A 1 596 ? 3.088 -15.790 -28.123 1.00 97.50 596 LEU A O 1
ATOM 4678 N N . ASN A 1 597 ? 0.903 -15.301 -28.183 1.00 95.25 597 ASN A N 1
ATOM 4679 C CA . ASN A 1 597 ? 0.604 -16.290 -29.208 1.00 95.25 597 ASN A CA 1
ATOM 4680 C C . ASN A 1 597 ? 1.044 -15.858 -30.607 1.00 95.25 597 ASN A C 1
ATOM 4682 O O . ASN A 1 597 ? 1.220 -16.748 -31.419 1.00 95.25 597 ASN A O 1
ATOM 4686 N N . SER A 1 598 ? 1.155 -14.569 -30.927 1.00 92.81 598 SER A N 1
ATOM 4687 C CA . SER A 1 598 ? 1.749 -14.160 -32.203 1.00 92.81 598 SER A CA 1
ATOM 4688 C C . SER A 1 598 ? 3.271 -14.237 -32.116 1.00 92.81 598 SER A C 1
ATOM 4690 O O . SER A 1 598 ? 3.859 -15.112 -32.730 1.00 92.81 598 SER A O 1
ATOM 4692 N N . ALA A 1 599 ? 3.879 -13.501 -31.183 1.00 97.00 599 ALA A N 1
ATOM 4693 C CA . ALA A 1 599 ? 5.328 -13.301 -31.152 1.00 97.00 599 ALA A CA 1
ATOM 4694 C C . ALA A 1 599 ? 6.155 -14.505 -30.666 1.00 97.00 599 ALA A C 1
ATOM 4696 O O . ALA A 1 599 ? 7.381 -14.447 -30.637 1.00 97.00 599 ALA A O 1
ATOM 4697 N N . LEU A 1 600 ? 5.514 -15.593 -30.223 1.00 97.62 600 LEU A N 1
ATOM 4698 C CA . LEU A 1 600 ? 6.174 -16.854 -29.851 1.00 97.62 600 LEU A CA 1
ATOM 4699 C C . LEU A 1 600 ? 5.578 -18.057 -30.596 1.00 97.62 600 LEU A C 1
ATOM 4701 O O . LEU A 1 600 ? 5.648 -19.190 -30.105 1.00 97.62 600 LEU A O 1
ATOM 4705 N N . ASN A 1 601 ? 4.961 -17.843 -31.757 1.00 95.19 601 ASN A N 1
ATOM 4706 C CA . ASN A 1 601 ? 4.418 -18.915 -32.577 1.00 95.19 601 ASN A CA 1
ATOM 4707 C C . ASN A 1 601 ? 4.643 -18.625 -34.066 1.00 95.19 601 ASN A C 1
ATOM 4709 O O . ASN A 1 601 ? 3.793 -17.995 -34.697 1.00 95.19 601 ASN A O 1
ATOM 4713 N N . PRO A 1 602 ? 5.665 -19.251 -34.679 1.00 93.19 602 PRO A N 1
ATOM 4714 C CA . PRO A 1 602 ? 6.052 -18.951 -36.058 1.00 93.19 602 PRO A CA 1
ATOM 4715 C C . PRO A 1 602 ? 5.001 -19.248 -37.139 1.00 93.19 602 PRO A C 1
ATOM 4717 O O . PRO A 1 602 ? 5.255 -19.075 -38.331 1.00 93.19 602 PRO A O 1
ATOM 4720 N N . GLU A 1 603 ? 3.863 -19.829 -36.759 1.00 90.94 603 GLU A N 1
ATOM 4721 C CA . GLU A 1 603 ? 2.742 -20.135 -37.645 1.00 90.94 603 GLU A CA 1
ATOM 4722 C C . GLU A 1 603 ? 1.604 -19.093 -37.535 1.00 90.94 603 GLU A C 1
ATOM 4724 O O . GLU A 1 603 ? 0.609 -19.199 -38.256 1.00 90.94 603 GLU A O 1
ATOM 4729 N N . VAL A 1 604 ? 1.723 -18.101 -36.643 1.00 86.88 604 VAL A N 1
ATOM 4730 C CA . VAL A 1 604 ? 0.729 -17.053 -36.361 1.00 86.88 604 VAL A CA 1
ATOM 4731 C C . VAL A 1 604 ? 1.352 -15.684 -36.616 1.00 86.88 604 VAL A C 1
ATOM 4733 O O . VAL A 1 604 ? 1.856 -15.039 -35.714 1.00 86.88 604 VAL A O 1
ATOM 4736 N N . TYR A 1 605 ? 1.225 -15.205 -37.847 1.00 85.06 605 TYR A N 1
ATOM 4737 C CA . TYR A 1 605 ? 1.874 -13.976 -38.305 1.00 85.06 605 TYR A CA 1
ATOM 4738 C C . TYR A 1 605 ? 0.891 -13.028 -38.995 1.00 85.06 605 TYR A C 1
ATOM 4740 O O . TYR A 1 605 ? -0.105 -13.500 -39.545 1.00 85.06 605 TYR A O 1
ATOM 4748 N N . PRO A 1 606 ? 1.120 -11.705 -39.057 1.00 81.38 606 PRO A N 1
ATOM 4749 C CA . PRO A 1 606 ? 0.234 -10.769 -39.744 1.00 81.38 606 PRO A CA 1
ATOM 4750 C C . PRO A 1 606 ? -0.178 -11.245 -41.148 1.00 81.38 606 PRO A C 1
ATOM 4752 O O . PRO A 1 606 ? 0.611 -11.316 -42.092 1.00 81.38 606 PRO A O 1
ATOM 4755 N N . GLY A 1 607 ? -1.457 -11.597 -41.286 1.00 71.00 607 GLY A N 1
ATOM 4756 C CA . GLY A 1 607 ? -2.040 -12.123 -42.515 1.00 71.00 607 GLY A CA 1
ATOM 4757 C C . GLY A 1 607 ? -2.155 -13.647 -42.634 1.00 71.00 607 GLY A C 1
ATOM 4758 O O . GLY A 1 607 ? -2.610 -14.111 -43.682 1.00 71.00 607 GLY A O 1
ATOM 4759 N N . TYR A 1 608 ? -1.797 -14.432 -41.611 1.00 72.44 608 TYR A N 1
ATOM 4760 C CA . TYR A 1 608 ? -1.996 -15.892 -41.588 1.00 72.44 608 TYR A CA 1
ATOM 4761 C C . TYR A 1 608 ? -3.484 -16.295 -41.637 1.00 72.44 608 TYR A C 1
ATOM 4763 O O . TYR A 1 608 ? -3.839 -17.325 -42.211 1.00 72.44 608 TYR A O 1
ATOM 4771 N N . ASP A 1 609 ? -4.356 -15.464 -41.062 1.00 70.50 609 ASP A N 1
ATOM 4772 C CA . ASP A 1 609 ? -5.816 -15.596 -41.011 1.00 70.50 609 ASP A CA 1
ATOM 4773 C C . ASP A 1 609 ? -6.503 -15.100 -42.296 1.00 70.50 609 ASP A C 1
ATOM 4775 O O . ASP A 1 609 ? -7.691 -15.350 -42.520 1.00 70.50 609 ASP A O 1
ATOM 4779 N N . CYS A 1 610 ? -5.768 -14.412 -43.172 1.00 71.50 610 CYS A N 1
ATOM 4780 C CA . CYS A 1 610 ? -6.323 -13.852 -44.391 1.00 71.50 610 CYS A CA 1
ATOM 4781 C C . CYS A 1 610 ? -6.599 -14.944 -45.432 1.00 71.50 610 CYS A C 1
ATOM 4783 O O . CYS A 1 610 ? -5.699 -15.437 -46.119 1.00 71.50 610 CYS A O 1
ATOM 4785 N N . GLU A 1 611 ? -7.880 -15.258 -45.639 1.00 64.44 611 GLU A N 1
ATOM 4786 C CA . GLU A 1 611 ? -8.275 -16.156 -46.721 1.00 64.44 611 GLU A CA 1
ATOM 4787 C C . GLU A 1 611 ? -7.906 -15.585 -48.109 1.00 64.44 611 GLU A C 1
ATOM 4789 O O . GLU A 1 611 ? -8.157 -14.409 -48.412 1.00 64.44 611 GLU A O 1
ATOM 4794 N N . PRO A 1 612 ? -7.353 -16.408 -49.020 1.00 66.44 612 PRO A N 1
ATOM 4795 C CA . PRO A 1 612 ? -7.136 -15.994 -50.397 1.00 66.44 612 PRO A CA 1
ATOM 4796 C C . PRO A 1 612 ? -8.478 -15.818 -51.119 1.00 66.44 612 PRO A C 1
ATOM 4798 O O . PRO A 1 612 ? -9.348 -16.687 -51.043 1.00 66.44 612 PRO A O 1
ATOM 4801 N N . CYS A 1 613 ? -8.631 -14.732 -51.891 1.00 66.19 613 CYS A N 1
ATOM 4802 C CA . CYS A 1 613 ? -9.807 -14.559 -52.746 1.00 66.19 613 CYS A CA 1
ATOM 4803 C C . CYS A 1 613 ? -10.002 -15.773 -53.661 1.00 66.19 613 CYS A C 1
ATOM 4805 O O . CYS A 1 613 ? -9.145 -16.079 -54.490 1.00 66.19 613 CYS A O 1
ATOM 4807 N N . ARG A 1 614 ? -11.166 -16.420 -53.547 1.00 62.50 614 ARG A N 1
ATOM 4808 C CA . ARG A 1 614 ? -11.562 -17.544 -54.411 1.00 62.50 614 ARG A CA 1
ATOM 4809 C C . ARG A 1 614 ? -12.429 -17.121 -55.601 1.00 62.50 614 ARG A C 1
ATOM 4811 O O . ARG A 1 614 ? -12.651 -17.927 -56.500 1.00 62.50 614 ARG A O 1
ATOM 4818 N N . SER A 1 615 ? -12.917 -15.877 -55.620 1.00 63.50 615 SER A N 1
ATOM 4819 C CA . SER A 1 615 ? -13.726 -15.345 -56.725 1.00 63.50 615 SER A CA 1
ATOM 4820 C C . SER A 1 615 ? -12.850 -14.776 -57.850 1.00 63.50 615 SER A C 1
ATOM 4822 O O . SER A 1 615 ? -11.742 -14.295 -57.616 1.00 63.50 615 SER A O 1
ATOM 4824 N N . SER A 1 616 ? -13.355 -14.798 -59.086 1.00 57.12 616 SER A N 1
ATOM 4825 C CA . SER A 1 616 ? -12.669 -14.241 -60.261 1.00 57.12 616 SER A CA 1
ATOM 4826 C C . SER A 1 616 ? -12.801 -12.717 -60.407 1.00 57.12 616 SER A C 1
ATOM 4828 O O . SER A 1 616 ? -12.164 -12.141 -61.284 1.00 57.12 616 SER A O 1
ATOM 4830 N N . ALA A 1 617 ? -13.631 -12.057 -59.590 1.00 64.88 617 ALA A N 1
ATOM 4831 C CA . ALA A 1 617 ? -13.970 -10.633 -59.708 1.00 64.88 617 ALA A CA 1
ATOM 4832 C C . ALA A 1 617 ? -13.297 -9.786 -58.613 1.00 64.88 617 ALA A C 1
ATOM 4834 O O . ALA A 1 617 ? -13.945 -9.032 -57.891 1.00 64.88 617 ALA A O 1
ATOM 4835 N N . THR A 1 618 ? -11.974 -9.907 -58.497 1.00 75.00 618 THR A N 1
ATOM 4836 C CA . THR A 1 618 ? -11.198 -9.308 -57.400 1.00 75.00 618 THR A CA 1
ATOM 4837 C C . THR A 1 618 ? -11.021 -7.792 -57.469 1.00 75.00 618 THR A C 1
ATOM 4839 O O . THR A 1 618 ? -10.584 -7.188 -56.496 1.00 75.00 618 THR A O 1
ATOM 4842 N N . LEU A 1 619 ? -11.360 -7.152 -58.590 1.00 83.19 619 LEU A N 1
ATOM 4843 C CA . LEU A 1 619 ? -11.199 -5.705 -58.800 1.00 83.19 619 LEU A CA 1
ATOM 4844 C C . LEU A 1 619 ? -12.530 -4.935 -58.723 1.00 83.19 619 LEU A C 1
ATOM 4846 O O . LEU A 1 619 ? -12.604 -3.774 -59.127 1.00 83.19 619 LEU A O 1
ATOM 4850 N N . GLY A 1 620 ? -13.576 -5.565 -58.182 1.00 81.12 620 GLY A N 1
ATOM 4851 C CA . GLY A 1 620 ? -14.939 -5.038 -58.191 1.00 81.12 620 GLY A CA 1
ATOM 4852 C C . GLY A 1 620 ? -15.691 -5.395 -59.474 1.00 81.12 620 GLY A C 1
ATOM 4853 O O . GLY A 1 620 ? -15.220 -6.182 -60.297 1.00 81.12 620 GLY A O 1
ATOM 4854 N N . GLY A 1 621 ? -16.889 -4.840 -59.635 1.00 84.75 621 GLY A N 1
ATOM 4855 C CA . GLY A 1 621 ? -17.784 -5.153 -60.745 1.00 84.75 621 GLY A CA 1
ATOM 4856 C C . GLY A 1 621 ? -19.245 -5.276 -60.325 1.00 84.75 621 GLY A C 1
ATOM 4857 O O . GLY A 1 621 ? -19.670 -4.709 -59.318 1.00 84.75 621 GLY A O 1
ATOM 4858 N N . ILE A 1 622 ? -20.010 -5.999 -61.144 1.00 82.44 622 ILE A N 1
ATOM 4859 C CA . ILE A 1 622 ? -21.432 -6.261 -60.920 1.00 82.44 622 ILE A CA 1
ATOM 4860 C C . ILE A 1 622 ? -21.587 -7.665 -60.327 1.00 82.44 622 ILE A C 1
ATOM 4862 O O . ILE A 1 622 ? -21.060 -8.622 -60.892 1.00 82.44 622 ILE A O 1
ATOM 4866 N N . PHE A 1 623 ? -22.317 -7.776 -59.222 1.00 84.75 623 PHE A N 1
ATOM 4867 C CA . PHE A 1 623 ? -22.584 -9.012 -58.489 1.00 84.75 623 PHE A CA 1
ATOM 4868 C C . PHE A 1 623 ? -24.095 -9.237 -58.381 1.00 84.75 623 PHE A C 1
ATOM 4870 O O . PHE A 1 623 ? -24.866 -8.279 -58.385 1.00 84.75 623 PHE A O 1
ATOM 4877 N N . GLU A 1 624 ? -24.527 -10.491 -58.292 1.00 86.81 624 GLU A N 1
ATOM 4878 C CA . GLU A 1 624 ? -25.924 -10.811 -57.979 1.00 86.81 624 GLU A CA 1
ATOM 4879 C C . GLU A 1 624 ? -26.158 -10.797 -56.472 1.00 86.81 624 GLU A C 1
ATOM 4881 O O . GLU A 1 624 ? -25.242 -11.069 -55.691 1.00 86.81 624 GLU A O 1
ATOM 4886 N N . VAL A 1 625 ? -27.395 -10.511 -56.062 1.00 89.25 625 VAL A N 1
ATOM 4887 C CA . VAL A 1 625 ? -27.810 -10.705 -54.671 1.00 89.25 625 VAL A CA 1
ATOM 4888 C C . VAL A 1 625 ? -27.540 -12.155 -54.260 1.00 89.25 625 VAL A C 1
ATOM 4890 O O . VAL A 1 625 ? -27.916 -13.097 -54.954 1.00 89.25 625 VAL A O 1
ATOM 4893 N N . GLY A 1 626 ? -26.869 -12.329 -53.124 1.00 83.69 626 GLY A N 1
ATOM 4894 C CA . GLY A 1 626 ? -26.453 -13.625 -52.598 1.00 83.69 626 GLY A CA 1
ATOM 4895 C C . GLY A 1 626 ? -25.064 -14.096 -53.022 1.00 83.69 626 GLY A C 1
ATOM 4896 O O . GLY A 1 626 ? -24.571 -15.071 -52.459 1.00 83.69 626 GLY A O 1
ATOM 4897 N N . ALA A 1 627 ? -24.402 -13.410 -53.958 1.00 86.12 627 ALA A N 1
ATOM 4898 C CA . ALA A 1 627 ? -23.027 -13.724 -54.329 1.00 86.12 627 ALA A CA 1
ATOM 4899 C C . ALA A 1 627 ? -22.024 -13.250 -53.266 1.00 86.12 627 ALA A C 1
ATOM 4901 O O . ALA A 1 627 ? -22.245 -12.254 -52.581 1.00 86.12 627 ALA A O 1
ATOM 4902 N N . ASP A 1 628 ? -20.880 -13.920 -53.183 1.00 86.12 628 ASP A N 1
ATOM 4903 C CA . ASP A 1 628 ? -19.765 -13.465 -52.356 1.00 86.12 628 ASP A CA 1
ATOM 4904 C C . ASP A 1 628 ? -18.903 -12.462 -53.132 1.00 86.12 628 ASP A C 1
ATOM 4906 O O . ASP A 1 628 ? -18.388 -12.764 -54.216 1.00 86.12 628 ASP A O 1
ATOM 4910 N N . ILE A 1 629 ? -18.704 -11.271 -52.567 1.00 86.44 629 ILE A N 1
ATOM 4911 C CA . ILE A 1 629 ? -17.799 -10.261 -53.122 1.00 86.44 629 ILE A CA 1
ATOM 4912 C C . ILE A 1 629 ? -16.436 -10.435 -52.462 1.00 86.44 629 ILE A C 1
ATOM 4914 O O . ILE A 1 629 ? -16.322 -10.358 -51.242 1.00 86.44 629 ILE A O 1
ATOM 4918 N N . CYS A 1 630 ? -15.388 -10.618 -53.265 1.00 87.62 630 CYS A N 1
ATOM 4919 C CA . CYS A 1 630 ? -14.010 -10.563 -52.784 1.00 87.62 630 CYS A CA 1
ATOM 4920 C C . CYS A 1 630 ? -13.268 -9.474 -53.542 1.00 87.62 630 CYS A C 1
ATOM 4922 O O . CYS A 1 630 ? -13.152 -9.575 -54.759 1.00 87.62 630 CYS A O 1
ATOM 4924 N N . LEU A 1 631 ? -12.778 -8.452 -52.849 1.00 87.88 631 LEU A N 1
ATOM 4925 C CA . LEU A 1 631 ? -11.986 -7.372 -53.432 1.00 87.88 631 LEU A CA 1
ATOM 4926 C C . LEU A 1 631 ? -10.543 -7.540 -52.987 1.00 87.88 631 LEU A C 1
ATOM 4928 O O . LEU A 1 631 ? -10.297 -7.658 -51.797 1.00 87.88 631 LEU A O 1
ATOM 4932 N N . ARG A 1 632 ? -9.582 -7.538 -53.910 1.00 87.56 632 ARG A N 1
ATOM 4933 C CA . ARG A 1 632 ? -8.160 -7.713 -53.602 1.00 87.56 632 ARG A CA 1
ATOM 4934 C C . ARG A 1 632 ? -7.344 -6.603 -54.229 1.00 87.56 632 ARG A C 1
ATOM 4936 O O . ARG A 1 632 ? -7.405 -6.393 -55.438 1.00 87.56 632 ARG A O 1
ATOM 4943 N N . VAL A 1 633 ? -6.513 -5.955 -53.419 1.00 85.00 633 VAL A N 1
ATOM 4944 C CA . VAL A 1 633 ? -5.558 -4.955 -53.908 1.00 85.00 633 VAL A CA 1
ATOM 4945 C C . VAL A 1 633 ? -4.566 -5.620 -54.879 1.00 85.00 633 VAL A C 1
ATOM 4947 O O . VAL A 1 633 ? -3.926 -6.609 -54.498 1.00 85.00 633 VAL A O 1
ATOM 4950 N N . PRO A 1 634 ? -4.433 -5.154 -56.136 1.00 82.75 634 PRO A N 1
ATOM 4951 C CA . PRO A 1 634 ? -3.505 -5.739 -57.105 1.00 82.75 634 PRO A CA 1
ATOM 4952 C C . PRO A 1 634 ? -2.046 -5.381 -56.795 1.00 82.75 634 PRO A C 1
ATOM 4954 O O . PRO A 1 634 ? -1.771 -4.420 -56.084 1.00 82.75 634 PRO A O 1
ATOM 4957 N N . ASP A 1 635 ? -1.106 -6.167 -57.327 1.00 80.31 635 ASP A N 1
ATOM 4958 C CA . ASP A 1 635 ? 0.324 -5.850 -57.232 1.00 80.31 635 ASP A CA 1
ATOM 4959 C C . ASP A 1 635 ? 0.659 -4.545 -57.985 1.00 80.31 635 ASP A C 1
ATOM 4961 O O . ASP A 1 635 ? -0.004 -4.227 -58.981 1.00 80.31 635 ASP A O 1
ATOM 4965 N N . PRO A 1 636 ? 1.709 -3.810 -57.574 1.00 78.69 636 PRO A N 1
ATOM 4966 C CA . PRO A 1 636 ? 2.649 -4.127 -56.492 1.00 78.69 636 PRO A CA 1
ATOM 4967 C C . PRO A 1 636 ? 2.123 -3.755 -55.097 1.00 78.69 636 PRO A C 1
ATOM 4969 O O . PRO A 1 636 ? 1.415 -2.763 -54.934 1.00 78.69 636 PRO A O 1
ATOM 4972 N N . VAL A 1 637 ? 2.504 -4.557 -54.099 1.00 74.06 637 VAL A N 1
ATOM 4973 C CA . VAL A 1 637 ? 2.228 -4.341 -52.671 1.00 74.06 637 VAL A CA 1
ATOM 4974 C C . VAL A 1 637 ? 3.489 -4.675 -51.871 1.00 74.06 637 VAL A C 1
ATOM 4976 O O . VAL A 1 637 ? 4.186 -5.633 -52.214 1.00 74.06 637 VAL A O 1
ATOM 4979 N N . ALA A 1 638 ? 3.803 -3.892 -50.837 1.00 73.75 638 ALA A N 1
ATOM 4980 C CA . ALA A 1 638 ? 4.902 -4.197 -49.923 1.00 73.75 638 ALA A CA 1
ATOM 4981 C C . ALA A 1 638 ? 4.634 -5.506 -49.157 1.00 73.75 638 ALA A C 1
ATOM 4983 O O . ALA A 1 638 ? 3.491 -5.799 -48.809 1.00 73.75 638 ALA A O 1
ATOM 4984 N N . ILE A 1 639 ? 5.688 -6.280 -48.872 1.00 62.09 639 ILE A N 1
ATOM 4985 C CA . ILE A 1 639 ? 5.590 -7.548 -48.121 1.00 62.09 639 ILE A CA 1
ATOM 4986 C C . ILE A 1 639 ? 4.967 -7.341 -46.729 1.00 62.09 639 ILE A C 1
ATOM 4988 O O . ILE A 1 639 ? 4.206 -8.187 -46.282 1.00 62.09 639 ILE A O 1
ATOM 4992 N N . ASN A 1 640 ? 5.215 -6.190 -46.106 1.00 62.91 640 ASN A N 1
ATOM 4993 C CA . ASN A 1 640 ? 4.717 -5.797 -44.788 1.00 62.91 640 ASN A CA 1
ATOM 4994 C C . ASN A 1 640 ? 3.594 -4.741 -44.852 1.00 62.91 640 ASN A C 1
ATOM 4996 O O . ASN A 1 640 ? 3.416 -3.965 -43.915 1.00 62.91 640 ASN A O 1
ATOM 5000 N N . SER A 1 641 ? 2.876 -4.637 -45.976 1.00 72.94 641 SER A N 1
ATOM 5001 C CA . SER A 1 641 ? 1.797 -3.653 -46.101 1.00 72.94 641 SER A CA 1
ATOM 5002 C C . SER A 1 641 ? 0.661 -3.969 -45.130 1.00 72.94 641 SER A C 1
ATOM 5004 O O . SER A 1 641 ? 0.094 -5.059 -45.175 1.00 72.94 641 SER A O 1
ATOM 5006 N N . THR A 1 642 ? 0.242 -2.977 -44.350 1.00 77.38 642 THR A N 1
ATOM 5007 C CA . THR A 1 642 ? -1.070 -2.988 -43.695 1.00 77.38 642 THR A CA 1
ATOM 5008 C C . THR A 1 642 ? -2.153 -2.615 -44.709 1.00 77.38 642 THR A C 1
ATOM 5010 O O . THR A 1 642 ? -1.875 -1.954 -45.717 1.00 77.38 642 THR A O 1
ATOM 5013 N N . PHE A 1 643 ? -3.386 -3.076 -44.489 1.00 83.38 643 PHE A N 1
ATOM 5014 C CA . PHE A 1 643 ? -4.523 -2.782 -45.361 1.00 83.38 643 PHE A CA 1
ATOM 5015 C C . PHE A 1 643 ? -5.652 -2.202 -44.536 1.00 83.38 643 PHE A C 1
ATOM 5017 O O . PHE A 1 643 ? -6.103 -2.818 -43.575 1.00 83.38 643 PHE A O 1
ATOM 5024 N N . LYS A 1 644 ? -6.127 -1.024 -44.927 1.00 86.81 644 LYS A N 1
ATOM 5025 C CA . LYS A 1 644 ? -7.239 -0.362 -44.256 1.00 86.81 644 LYS A CA 1
ATOM 5026 C C . LYS A 1 644 ? -8.360 -0.124 -45.245 1.00 86.81 644 LYS A C 1
ATOM 5028 O O . LYS A 1 644 ? -8.240 0.705 -46.148 1.00 86.81 644 LYS A O 1
ATOM 5033 N N . TRP A 1 645 ? -9.450 -0.858 -45.069 1.00 89.56 645 TRP A N 1
ATOM 5034 C CA . TRP A 1 645 ? -10.619 -0.757 -45.930 1.00 89.56 645 TRP A CA 1
ATOM 5035 C C . TRP A 1 645 ? -11.649 0.235 -45.390 1.00 89.56 645 TRP A C 1
ATOM 5037 O O . TRP A 1 645 ? -11.893 0.326 -44.192 1.00 89.56 645 TRP A O 1
ATOM 5047 N N . SER A 1 646 ? -12.292 0.965 -46.296 1.00 90.81 646 SER A N 1
ATOM 5048 C CA . SER A 1 646 ? -13.402 1.870 -45.997 1.00 90.81 646 SER A CA 1
ATOM 5049 C C . SER A 1 646 ? -14.442 1.846 -47.117 1.00 90.81 646 SER A C 1
ATOM 5051 O O . SER A 1 646 ? -14.128 1.524 -48.267 1.00 90.81 646 SER A O 1
ATOM 5053 N N . LYS A 1 647 ? -15.692 2.192 -46.790 1.00 91.69 647 LYS A N 1
ATOM 5054 C CA . LYS A 1 647 ? -16.784 2.366 -47.756 1.00 91.69 647 LYS A CA 1
ATOM 5055 C C . LYS A 1 647 ? -17.203 3.834 -47.786 1.00 91.69 647 LYS A C 1
ATOM 5057 O O . LYS A 1 647 ? -17.491 4.434 -46.754 1.00 91.69 647 LYS A O 1
ATOM 5062 N N . VAL A 1 648 ? -17.249 4.433 -48.973 1.00 90.12 648 VAL A N 1
ATOM 5063 C CA . VAL A 1 648 ? -17.658 5.837 -49.125 1.00 90.12 648 VAL A CA 1
ATOM 5064 C C . VAL A 1 648 ? -19.142 5.975 -48.781 1.00 90.12 648 VAL A C 1
ATOM 5066 O O . VAL A 1 648 ? -19.980 5.342 -49.421 1.00 90.12 648 VAL A O 1
ATOM 5069 N N . ASN A 1 649 ? -19.464 6.844 -47.816 1.00 81.88 649 ASN A N 1
ATOM 5070 C CA . ASN A 1 649 ? -20.829 7.115 -47.342 1.00 81.88 649 ASN A CA 1
ATOM 5071 C C . ASN A 1 649 ? -21.585 5.865 -46.842 1.00 81.88 649 ASN A C 1
ATOM 5073 O O . ASN A 1 649 ? -22.798 5.770 -47.027 1.00 81.88 649 ASN A O 1
ATOM 5077 N N . GLY A 1 650 ? -20.889 4.904 -46.230 1.00 79.44 650 GLY A N 1
ATOM 5078 C CA . GLY A 1 650 ? -21.512 3.710 -45.661 1.00 79.44 650 GLY A CA 1
ATOM 5079 C C . GLY A 1 650 ? -20.652 3.057 -44.585 1.00 79.44 650 GLY A C 1
ATOM 5080 O O . GLY A 1 650 ? -19.468 3.359 -44.465 1.00 79.44 650 GLY A O 1
ATOM 5081 N N . ASP A 1 651 ? -21.264 2.159 -43.820 1.00 77.88 651 ASP A N 1
ATOM 5082 C CA . ASP A 1 651 ? -20.584 1.380 -42.788 1.00 77.88 651 ASP A CA 1
ATOM 5083 C C . ASP A 1 651 ? -20.042 0.073 -43.386 1.00 77.88 651 ASP A C 1
ATOM 5085 O O . ASP A 1 651 ? -20.782 -0.691 -44.014 1.00 77.88 651 ASP A O 1
ATOM 5089 N N . LEU A 1 652 ? -18.734 -0.146 -43.245 1.00 82.81 652 LEU A N 1
ATOM 5090 C CA . LEU A 1 652 ? -18.071 -1.373 -43.674 1.00 82.81 652 LEU A CA 1
ATOM 5091 C C . LEU A 1 652 ? -18.030 -2.420 -42.554 1.00 82.81 652 LEU A C 1
ATOM 5093 O O . LEU A 1 652 ? -18.064 -3.611 -42.855 1.00 82.81 652 LEU A O 1
ATOM 5097 N N . GLU A 1 653 ? -17.975 -2.000 -41.289 1.00 71.44 653 GLU A N 1
ATOM 5098 C CA . GLU A 1 653 ? -17.732 -2.886 -40.143 1.00 71.44 653 GLU A CA 1
ATOM 5099 C C . GLU A 1 653 ? -18.881 -3.877 -39.930 1.00 71.44 653 GLU A C 1
ATOM 5101 O O . GLU A 1 653 ? -18.657 -5.013 -39.522 1.00 71.44 653 GLU A O 1
ATOM 5106 N N . ALA A 1 654 ? -20.108 -3.499 -40.298 1.00 73.44 654 ALA A N 1
ATOM 5107 C CA . ALA A 1 654 ? -21.282 -4.360 -40.162 1.00 73.44 654 ALA A CA 1
ATOM 5108 C C . ALA A 1 654 ? -21.332 -5.550 -41.149 1.00 73.44 654 ALA A C 1
ATOM 5110 O O . ALA A 1 654 ? -22.113 -6.483 -40.947 1.00 73.44 654 ALA A O 1
ATOM 5111 N N . ARG A 1 655 ? -20.567 -5.515 -42.252 1.00 78.94 655 ARG A N 1
ATOM 5112 C CA . ARG A 1 655 ? -20.710 -6.458 -43.389 1.00 78.94 655 ARG A CA 1
ATOM 5113 C C . ARG A 1 655 ? -19.387 -7.012 -43.923 1.00 78.94 655 ARG A C 1
ATOM 5115 O O . ARG A 1 655 ? -19.382 -8.090 -44.514 1.00 78.94 655 ARG A O 1
ATOM 5122 N N . GLY A 1 656 ? -18.293 -6.268 -43.776 1.00 78.56 656 GLY A N 1
ATOM 5123 C CA . GLY A 1 656 ? -16.980 -6.609 -44.308 1.00 78.56 656 GLY A CA 1
ATOM 5124 C C . GLY A 1 656 ? -16.183 -7.506 -43.366 1.00 78.56 656 GLY A C 1
ATOM 5125 O O . GLY A 1 656 ? -15.950 -7.161 -42.214 1.00 78.56 656 GLY A O 1
ATOM 5126 N N . LEU A 1 657 ? -15.717 -8.635 -43.888 1.00 78.44 657 LEU A N 1
ATOM 5127 C CA . LEU A 1 657 ? -14.727 -9.514 -43.272 1.00 78.44 657 LEU A CA 1
ATOM 5128 C C . LEU A 1 657 ? -13.349 -9.233 -43.882 1.00 78.44 657 LEU A C 1
ATOM 5130 O O . LEU A 1 657 ? -13.259 -8.775 -45.022 1.00 78.44 657 LEU A O 1
ATOM 5134 N N . ASN A 1 658 ? -12.272 -9.541 -43.156 1.00 81.38 658 ASN A N 1
ATOM 5135 C CA . ASN A 1 658 ? -10.892 -9.335 -43.617 1.00 81.38 658 ASN A CA 1
ATOM 5136 C C . ASN A 1 658 ? -10.582 -7.858 -43.958 1.00 81.38 658 ASN A C 1
ATOM 5138 O O . ASN A 1 658 ? -9.797 -7.559 -44.857 1.00 81.38 658 ASN A O 1
ATOM 5142 N N . THR A 1 659 ? -11.199 -6.911 -43.243 1.00 82.25 659 THR A N 1
ATOM 5143 C CA . THR A 1 659 ? -11.019 -5.454 -43.426 1.00 82.25 659 THR A CA 1
ATOM 5144 C C . THR A 1 659 ? -9.607 -4.958 -43.093 1.00 82.25 659 THR A C 1
ATOM 5146 O O . THR A 1 659 ? -9.288 -3.801 -43.364 1.00 82.25 659 THR A O 1
ATOM 5149 N N . HIS A 1 660 ? -8.769 -5.834 -42.541 1.00 75.62 660 HIS A N 1
ATOM 5150 C CA . HIS A 1 660 ? -7.350 -5.654 -42.236 1.00 75.62 660 HIS A CA 1
ATOM 5151 C C . HIS A 1 660 ? -6.419 -6.417 -43.201 1.00 75.62 660 HIS A C 1
ATOM 5153 O O . HIS A 1 660 ? -5.198 -6.286 -43.141 1.00 75.62 660 HIS A O 1
ATOM 5159 N N . CYS A 1 661 ? -6.980 -7.213 -44.114 1.00 80.88 661 CYS A N 1
ATOM 5160 C CA . CYS A 1 661 ? -6.242 -8.025 -45.074 1.00 80.88 661 CYS A CA 1
ATOM 5161 C C . CYS A 1 661 ? -6.133 -7.348 -46.441 1.00 80.88 661 CYS A C 1
ATOM 5163 O O . CYS A 1 661 ? -6.941 -6.506 -46.833 1.00 80.88 661 CYS A O 1
ATOM 5165 N N . ARG A 1 662 ? -5.217 -7.856 -47.275 1.00 83.81 662 ARG A N 1
ATOM 5166 C CA . ARG A 1 662 ? -5.128 -7.499 -48.704 1.00 83.81 662 ARG A CA 1
ATOM 5167 C C . ARG A 1 662 ? -6.435 -7.700 -49.470 1.00 83.81 662 ARG A C 1
ATOM 5169 O O . ARG A 1 662 ? -6.630 -7.109 -50.537 1.00 83.81 662 ARG A O 1
ATOM 5176 N N . SER A 1 663 ? -7.271 -8.604 -48.966 1.00 85.75 663 SER A N 1
ATOM 5177 C CA . SER A 1 663 ? -8.534 -8.985 -49.574 1.00 85.75 663 SER A CA 1
ATOM 5178 C C . SER A 1 663 ? -9.681 -8.691 -48.614 1.00 85.75 663 SER A C 1
ATOM 5180 O O . SER A 1 663 ? -9.687 -9.248 -47.526 1.00 85.75 663 SER A O 1
ATOM 5182 N N . LEU A 1 664 ? -10.647 -7.877 -49.031 1.00 87.00 664 LEU A N 1
ATOM 5183 C CA . LEU A 1 664 ? -11.911 -7.661 -48.331 1.00 87.00 664 LEU A CA 1
ATOM 5184 C C . LEU A 1 664 ? -12.939 -8.682 -48.814 1.00 87.00 664 LEU A C 1
ATOM 5186 O O . LEU A 1 664 ? -13.084 -8.883 -50.024 1.00 87.00 664 LEU A O 1
ATOM 5190 N N . TRP A 1 665 ? -13.684 -9.277 -47.885 1.00 85.25 665 TRP A N 1
ATOM 5191 C CA . TRP A 1 665 ? -14.733 -10.243 -48.196 1.00 85.25 665 TRP A CA 1
ATOM 5192 C C . TRP A 1 665 ? -16.096 -9.771 -47.684 1.00 85.25 665 TRP A C 1
ATOM 5194 O O . TRP A 1 665 ? -16.227 -9.369 -46.533 1.00 85.25 665 TRP A O 1
ATOM 5204 N N . ILE A 1 666 ? -17.117 -9.806 -48.541 1.00 87.62 666 ILE A N 1
ATOM 5205 C CA . ILE A 1 666 ? -18.509 -9.509 -48.180 1.00 87.62 666 ILE A CA 1
ATOM 5206 C C . ILE A 1 666 ? -19.353 -10.720 -48.589 1.00 87.62 666 ILE A C 1
ATOM 5208 O O . ILE A 1 666 ? -19.578 -10.920 -49.790 1.00 87.62 666 ILE A O 1
ATOM 5212 N N . PRO A 1 667 ? -19.792 -11.548 -47.627 1.00 84.44 667 PRO A N 1
ATOM 5213 C CA . PRO A 1 667 ? -20.581 -12.732 -47.923 1.00 84.44 667 PRO A CA 1
ATOM 5214 C C . PRO A 1 667 ? -22.044 -12.373 -48.201 1.00 84.44 667 PRO A C 1
ATOM 5216 O O . PRO A 1 667 ? -22.600 -11.455 -47.584 1.00 84.44 667 PRO A O 1
ATOM 5219 N N . ASN A 1 668 ? -22.699 -13.151 -49.069 1.00 85.31 668 ASN A N 1
ATOM 5220 C CA . ASN A 1 668 ? -24.139 -13.024 -49.341 1.00 85.31 668 ASN A CA 1
ATOM 5221 C C . ASN A 1 668 ? -24.549 -11.568 -49.660 1.00 85.31 668 ASN A C 1
ATOM 5223 O O . ASN A 1 668 ? -25.324 -10.946 -48.922 1.00 85.31 668 ASN A O 1
ATOM 5227 N N . ALA A 1 669 ? -23.968 -11.004 -50.719 1.00 87.75 669 ALA A N 1
ATOM 5228 C CA . ALA A 1 669 ? -24.100 -9.598 -51.083 1.00 87.75 669 ALA A CA 1
ATOM 5229 C C . ALA A 1 669 ? -25.562 -9.161 -51.236 1.00 87.75 669 ALA A C 1
ATOM 5231 O O . ALA A 1 669 ? -26.372 -9.858 -51.844 1.00 87.75 669 ALA A O 1
ATOM 5232 N N . GLN A 1 670 ? -25.892 -7.984 -50.717 1.00 90.44 670 GLN A N 1
ATOM 5233 C CA . GLN A 1 670 ? -27.198 -7.343 -50.845 1.00 90.44 670 GLN A CA 1
ATOM 5234 C C . GLN A 1 670 ? -27.085 -6.069 -51.686 1.00 90.44 670 GLN A C 1
ATOM 5236 O O . GLN A 1 670 ? -25.997 -5.529 -51.876 1.00 90.44 670 GLN A O 1
ATOM 5241 N N . VAL A 1 671 ? -28.209 -5.546 -52.182 1.00 87.44 671 VAL A N 1
ATOM 5242 C CA . VAL A 1 671 ? -28.220 -4.324 -53.015 1.00 87.44 671 VAL A CA 1
ATOM 5243 C C . VAL A 1 671 ? -27.549 -3.139 -52.300 1.00 87.44 671 VAL A C 1
ATOM 5245 O O . VAL A 1 671 ? -26.841 -2.351 -52.929 1.00 87.44 671 VAL A O 1
ATOM 5248 N N . GLU A 1 672 ? -27.700 -3.060 -50.976 1.00 87.50 672 GLU A N 1
ATOM 5249 C CA . GLU A 1 672 ? -27.064 -2.080 -50.082 1.00 87.50 672 GLU A CA 1
ATOM 5250 C C . GLU A 1 672 ? -25.530 -2.195 -49.990 1.00 87.50 672 GLU A C 1
ATOM 5252 O O . GLU A 1 672 ? -24.857 -1.214 -49.662 1.00 87.50 672 GLU A O 1
ATOM 5257 N N . ASP A 1 673 ? -24.949 -3.340 -50.361 1.00 88.81 673 ASP A N 1
ATOM 5258 C CA . ASP A 1 673 ? -23.498 -3.528 -50.483 1.00 88.81 673 ASP A CA 1
ATOM 5259 C C . ASP A 1 673 ? -22.936 -2.879 -51.768 1.00 88.81 673 ASP A C 1
ATOM 5261 O O . ASP A 1 673 ? -21.726 -2.819 -51.971 1.00 88.81 673 ASP A O 1
ATOM 5265 N N . SER A 1 674 ? -23.783 -2.311 -52.634 1.00 90.62 674 SER A N 1
ATOM 5266 C CA . SER A 1 674 ? -23.315 -1.467 -53.739 1.00 90.62 674 SER A CA 1
ATOM 5267 C C . SER A 1 674 ? -22.617 -0.213 -53.207 1.00 90.62 674 SER A C 1
ATOM 5269 O O . SER A 1 674 ? -23.095 0.443 -52.280 1.00 90.62 674 SER A O 1
ATOM 5271 N N . GLY A 1 675 ? -21.496 0.169 -53.812 1.00 90.12 675 GLY A N 1
ATOM 5272 C CA . GLY A 1 675 ? -20.769 1.357 -53.387 1.00 90.12 675 GLY A CA 1
ATOM 5273 C C . GLY A 1 675 ? -19.334 1.431 -53.879 1.00 90.12 675 GLY A C 1
ATOM 5274 O O . GLY A 1 675 ? -18.884 0.654 -54.725 1.00 90.12 675 GLY A O 1
ATOM 5275 N N . ILE A 1 676 ? -18.623 2.418 -53.338 1.00 90.94 676 ILE A N 1
ATOM 5276 C CA . ILE A 1 676 ? -17.199 2.631 -53.579 1.00 90.94 676 ILE A CA 1
ATOM 5277 C C . ILE A 1 676 ? -16.448 2.181 -52.333 1.00 90.94 676 ILE A C 1
ATOM 5279 O O . ILE A 1 676 ? -16.686 2.707 -51.245 1.00 90.94 676 ILE A O 1
ATOM 5283 N N . TYR A 1 677 ? -15.542 1.229 -52.520 1.00 92.31 677 TYR A N 1
ATOM 5284 C CA . TYR A 1 677 ? -14.681 0.699 -51.472 1.00 92.31 677 TYR A CA 1
ATOM 5285 C C . TYR A 1 677 ? -13.261 1.190 -51.716 1.00 92.31 677 TYR A C 1
ATOM 5287 O O . TYR A 1 677 ? -12.775 1.148 -52.847 1.00 92.31 677 TYR A O 1
ATOM 5295 N N . ILE A 1 678 ? -12.602 1.678 -50.674 1.00 91.81 678 ILE A N 1
ATOM 5296 C CA . ILE A 1 678 ? -11.246 2.218 -50.751 1.00 91.81 678 ILE A CA 1
ATOM 5297 C C . ILE A 1 678 ? -10.379 1.425 -49.786 1.00 91.81 678 ILE A C 1
ATOM 5299 O O . ILE A 1 678 ? -10.709 1.334 -48.606 1.00 91.81 678 ILE A O 1
ATOM 5303 N N . CYS A 1 679 ? -9.281 0.869 -50.292 1.00 90.56 679 CYS A N 1
ATOM 5304 C CA . CYS A 1 679 ? -8.230 0.298 -49.461 1.00 90.56 679 CYS A CA 1
ATOM 5305 C C . CYS A 1 679 ? -7.019 1.229 -49.463 1.00 90.56 679 CYS A C 1
ATOM 5307 O O . CYS A 1 679 ? -6.476 1.517 -50.531 1.00 90.56 679 CYS A O 1
ATOM 5309 N N . GLU A 1 680 ? -6.586 1.661 -48.285 1.00 89.50 680 GLU A N 1
ATOM 5310 C CA . GLU A 1 680 ? -5.278 2.280 -48.055 1.00 89.50 680 GLU A CA 1
ATOM 5311 C C . GLU A 1 680 ? -4.239 1.173 -47.803 1.00 89.50 680 GLU A C 1
ATOM 5313 O O . GLU A 1 680 ? -4.530 0.226 -47.069 1.00 89.50 680 GLU A O 1
ATOM 5318 N N . TYR A 1 681 ? -3.078 1.245 -48.464 1.00 85.25 681 TYR A N 1
ATOM 5319 C CA . TYR A 1 681 ? -2.001 0.240 -48.411 1.00 85.25 681 TYR A CA 1
ATOM 5320 C C . TYR A 1 681 ? -0.639 0.829 -48.849 1.00 85.25 681 TYR A C 1
ATOM 5322 O O . TYR A 1 681 ? -0.600 1.916 -49.422 1.00 85.25 681 TYR A O 1
ATOM 5330 N N . ASP A 1 682 ? 0.483 0.128 -48.645 1.00 79.94 682 ASP A N 1
ATOM 5331 C CA . ASP A 1 682 ? 1.798 0.483 -49.213 1.00 79.94 682 ASP A CA 1
ATOM 5332 C C . ASP A 1 682 ? 2.079 -0.344 -50.478 1.00 79.94 682 ASP A C 1
ATOM 5334 O O . ASP A 1 682 ? 2.107 -1.577 -50.465 1.00 79.94 682 ASP A O 1
ATOM 5338 N N . ASN A 1 683 ? 2.326 0.334 -51.598 1.00 76.62 683 ASN A N 1
ATOM 5339 C CA . ASN A 1 683 ? 2.631 -0.305 -52.878 1.00 76.62 683 ASN A CA 1
ATOM 5340 C C . ASN A 1 683 ? 4.109 -0.731 -53.036 1.00 76.62 683 ASN A C 1
ATOM 5342 O O . ASN A 1 683 ? 4.512 -1.153 -54.121 1.00 76.62 683 ASN A O 1
ATOM 5346 N N . GLY A 1 684 ? 4.925 -0.601 -51.985 1.00 67.94 684 GLY A N 1
ATOM 5347 C CA . GLY A 1 684 ? 6.362 -0.890 -51.992 1.00 67.94 684 GLY A CA 1
ATOM 5348 C C . GLY A 1 684 ? 7.246 0.321 -52.304 1.00 67.94 684 GLY A C 1
ATOM 5349 O O . GLY A 1 684 ? 8.463 0.171 -52.412 1.00 67.94 684 GLY A O 1
ATOM 5350 N N . GLN A 1 685 ? 6.669 1.520 -52.447 1.00 74.25 685 GLN A N 1
ATOM 5351 C CA . GLN A 1 685 ? 7.408 2.778 -52.629 1.00 74.25 685 GLN A CA 1
ATOM 5352 C C . GLN A 1 685 ? 7.511 3.617 -51.345 1.00 74.25 685 GLN A C 1
ATOM 5354 O O . GLN A 1 685 ? 7.970 4.758 -51.416 1.00 74.25 685 GLN A O 1
ATOM 5359 N N . LYS A 1 686 ? 7.139 3.059 -50.180 1.00 58.84 686 LYS A N 1
ATOM 5360 C CA . LYS A 1 686 ? 7.145 3.741 -48.871 1.00 58.84 686 LYS A CA 1
ATOM 5361 C C . LYS A 1 686 ? 6.215 4.962 -48.825 1.00 58.84 686 LYS A C 1
ATOM 5363 O O . LYS A 1 686 ? 6.534 5.967 -48.191 1.00 58.84 686 LYS A O 1
ATOM 5368 N N . ALA A 1 687 ? 5.086 4.900 -49.533 1.00 67.44 687 ALA A N 1
ATOM 5369 C CA . ALA A 1 687 ? 4.078 5.958 -49.558 1.00 67.44 687 ALA A CA 1
ATOM 5370 C C . ALA A 1 687 ? 2.659 5.362 -49.475 1.00 67.44 687 ALA A C 1
ATOM 5372 O O . ALA A 1 687 ? 2.378 4.398 -50.197 1.00 67.44 687 ALA A O 1
ATOM 5373 N N . PRO A 1 688 ? 1.745 5.952 -48.670 1.00 67.75 688 PRO A N 1
ATOM 5374 C CA . PRO A 1 688 ? 0.355 5.516 -48.606 1.00 67.75 688 PRO A CA 1
ATOM 5375 C C . PRO A 1 688 ? -0.290 5.598 -49.990 1.00 67.75 688 PRO A C 1
ATOM 5377 O O . PRO A 1 688 ? -0.409 6.669 -50.590 1.00 67.75 688 PRO A O 1
ATOM 5380 N N . SER A 1 689 ? -0.677 4.444 -50.509 1.00 85.12 689 SER A N 1
ATOM 5381 C CA . SER A 1 689 ? -1.384 4.268 -51.768 1.00 85.12 689 SER A CA 1
ATOM 5382 C C . SER A 1 689 ? -2.835 3.917 -51.482 1.00 85.12 689 SER A C 1
ATOM 5384 O O . SER A 1 689 ? -3.153 3.285 -50.480 1.00 85.12 689 SER A O 1
ATOM 5386 N N . THR A 1 690 ? -3.736 4.322 -52.372 1.00 90.38 690 THR A N 1
ATOM 5387 C CA . THR A 1 690 ? -5.142 3.923 -52.301 1.00 90.38 690 THR A CA 1
ATOM 5388 C C . THR A 1 690 ? -5.524 3.148 -53.545 1.00 90.38 690 THR A C 1
ATOM 5390 O O . THR A 1 690 ? -5.157 3.523 -54.661 1.00 90.38 690 THR A O 1
ATOM 5393 N N . TYR A 1 691 ? -6.288 2.074 -53.364 1.00 89.44 691 TYR A N 1
ATOM 5394 C CA . TYR A 1 691 ? -6.969 1.403 -54.461 1.00 89.44 691 TYR A CA 1
ATOM 5395 C C . TYR A 1 691 ? -8.475 1.535 -54.281 1.00 89.44 691 TYR A C 1
ATOM 5397 O O . TYR A 1 691 ? -9.015 1.243 -53.215 1.00 89.44 691 TYR A O 1
ATOM 5405 N N . THR A 1 692 ? -9.148 2.007 -55.328 1.00 92.25 692 THR A N 1
ATOM 5406 C CA . THR A 1 692 ? -10.597 2.216 -55.334 1.00 92.25 692 THR A CA 1
ATOM 5407 C C . THR A 1 692 ? -11.275 1.105 -56.120 1.00 92.25 692 THR A C 1
ATOM 5409 O O . THR A 1 692 ? -10.945 0.865 -57.281 1.00 92.25 692 THR A O 1
ATOM 5412 N N . PHE A 1 693 ? -12.259 0.468 -55.499 1.00 90.69 693 PHE A N 1
ATOM 5413 C CA . PHE A 1 693 ? -13.094 -0.567 -56.085 1.00 90.69 693 PHE A CA 1
ATOM 5414 C C . PHE A 1 693 ? -14.522 -0.051 -56.240 1.00 90.69 693 PHE A C 1
ATOM 5416 O O . PHE A 1 693 ? -15.063 0.615 -55.356 1.00 90.69 693 PHE A O 1
ATOM 5423 N N . HIS A 1 694 ? -15.150 -0.404 -57.356 1.00 89.94 694 HIS A N 1
ATOM 5424 C CA . HIS A 1 694 ? -16.554 -0.110 -57.613 1.00 89.94 694 HIS A CA 1
ATOM 5425 C C . HIS A 1 694 ? -17.348 -1.411 -57.578 1.00 89.94 694 HIS A C 1
ATOM 5427 O O . HIS A 1 694 ? -17.067 -2.326 -58.351 1.00 89.94 694 HIS A O 1
ATOM 5433 N N . VAL A 1 695 ? -18.334 -1.488 -56.689 1.00 89.75 695 VAL A N 1
ATOM 5434 C CA . VAL A 1 695 ? -19.197 -2.660 -56.513 1.00 89.75 695 VAL A CA 1
ATOM 5435 C C . VAL A 1 695 ? -20.635 -2.260 -56.802 1.00 89.75 695 VAL A C 1
ATOM 5437 O O . VAL A 1 695 ? -21.122 -1.238 -56.321 1.00 89.75 695 VAL A O 1
ATOM 5440 N N . THR A 1 696 ? -21.329 -3.055 -57.607 1.00 88.88 696 THR A N 1
ATOM 5441 C CA . THR A 1 696 ? -22.763 -2.909 -57.871 1.00 88.88 696 THR A CA 1
ATOM 5442 C C . THR A 1 696 ? -23.427 -4.263 -57.692 1.00 88.88 696 THR A C 1
ATOM 5444 O O . THR A 1 696 ? -23.044 -5.214 -58.359 1.00 88.88 696 THR A O 1
ATOM 5447 N N . VAL A 1 697 ? -24.416 -4.360 -56.814 1.00 87.25 697 VAL A N 1
ATOM 5448 C CA . VAL A 1 697 ? -25.157 -5.596 -56.550 1.00 87.25 697 VAL A CA 1
ATOM 5449 C C . VAL A 1 697 ? -26.564 -5.461 -57.128 1.00 87.25 697 VAL A C 1
ATOM 5451 O O . VAL A 1 697 ? -27.254 -4.480 -56.855 1.00 87.25 697 VAL A O 1
ATOM 5454 N N . VAL A 1 698 ? -26.978 -6.417 -57.960 1.00 85.38 698 VAL A N 1
ATOM 5455 C CA . VAL A 1 698 ? -28.269 -6.416 -58.670 1.00 85.38 698 VAL A CA 1
ATOM 5456 C C . VAL A 1 698 ? -29.062 -7.688 -58.371 1.00 85.38 698 VAL A C 1
ATOM 5458 O O . VAL A 1 698 ? -28.483 -8.739 -58.126 1.00 85.38 698 VAL A O 1
ATOM 5461 N N . GLU A 1 699 ? -30.392 -7.609 -58.402 1.00 80.81 699 GLU A N 1
ATOM 5462 C CA . GLU A 1 699 ? -31.271 -8.751 -58.093 1.00 80.81 699 GLU A CA 1
ATOM 5463 C C . GLU A 1 699 ? -31.236 -9.867 -59.163 1.00 80.81 699 GLU A C 1
ATOM 5465 O O . GLU A 1 699 ? -31.498 -11.017 -58.832 1.00 80.81 699 GLU A O 1
ATOM 5470 N N . GLU A 1 700 ? -30.880 -9.562 -60.421 1.00 70.62 700 GLU A N 1
ATOM 5471 C CA . GLU A 1 700 ? -30.766 -10.543 -61.521 1.00 70.62 700 GLU A CA 1
ATOM 5472 C C . GLU A 1 700 ? -29.822 -10.029 -62.637 1.00 70.62 700 GLU A C 1
ATOM 5474 O O . GLU A 1 700 ? -30.021 -8.927 -63.171 1.00 70.62 700 GLU A O 1
ATOM 5479 N N . LEU A 1 701 ? -28.812 -10.809 -63.057 1.00 58.44 701 LEU A N 1
ATOM 5480 C CA . LEU A 1 701 ? -27.991 -10.490 -64.237 1.00 58.44 701 LEU A CA 1
ATOM 5481 C C . LEU A 1 701 ? -28.765 -10.811 -65.526 1.00 58.44 701 LEU A C 1
ATOM 5483 O O . LEU A 1 701 ? -28.611 -11.871 -66.134 1.00 58.44 701 LEU A O 1
ATOM 5487 N N . SER A 1 702 ? -29.590 -9.878 -66.008 1.00 48.31 702 SER A N 1
ATOM 5488 C CA . SER A 1 702 ? -30.247 -10.067 -67.311 1.00 48.31 702 SER A CA 1
ATOM 5489 C C . SER A 1 702 ? -29.227 -10.046 -68.467 1.00 48.31 702 SER A C 1
ATOM 5491 O O . SER A 1 702 ? -28.443 -9.110 -68.633 1.00 48.31 702 SER A O 1
ATOM 5493 N N . SER A 1 703 ? -29.267 -11.061 -69.335 1.00 46.12 703 SER A N 1
ATOM 5494 C CA . SER A 1 703 ? -28.365 -11.256 -70.489 1.00 46.12 703 SER A CA 1
ATOM 5495 C C . SER A 1 703 ? -28.476 -10.193 -71.601 1.00 46.12 703 SER A C 1
ATOM 5497 O O . SER A 1 703 ? -27.815 -10.297 -72.637 1.00 46.12 703 SER A O 1
ATOM 5499 N N . HIS A 1 704 ? -29.273 -9.142 -71.393 1.00 44.91 704 HIS A N 1
ATOM 5500 C CA . HIS A 1 704 ? -29.537 -8.074 -72.358 1.00 44.91 704 HIS A CA 1
ATOM 5501 C C . HIS A 1 704 ? -28.868 -6.728 -72.017 1.00 44.91 704 HIS A C 1
ATOM 5503 O O . HIS A 1 704 ? -28.902 -5.811 -72.838 1.00 44.91 704 HIS A O 1
ATOM 5509 N N . THR A 1 705 ? -28.203 -6.592 -70.863 1.00 43.38 705 THR A N 1
ATOM 5510 C CA . THR A 1 705 ? -27.547 -5.336 -70.431 1.00 43.38 705 THR A CA 1
ATOM 5511 C C . THR A 1 705 ? -26.064 -5.225 -70.808 1.00 43.38 705 THR A C 1
ATOM 5513 O O . THR A 1 705 ? -25.502 -4.127 -70.764 1.00 43.38 705 THR A O 1
ATOM 5516 N N . THR A 1 706 ? -25.432 -6.305 -71.280 1.00 43.62 706 THR A N 1
ATOM 5517 C CA . THR A 1 706 ? -24.015 -6.323 -71.699 1.00 43.62 706 THR A CA 1
ATOM 5518 C C . THR A 1 706 ? -23.713 -5.374 -72.865 1.00 43.62 706 THR A C 1
ATOM 5520 O O . THR A 1 706 ? -22.627 -4.801 -72.922 1.00 43.62 706 THR A O 1
ATOM 5523 N N . PHE A 1 707 ? -24.674 -5.113 -73.758 1.00 41.88 707 PHE A N 1
ATOM 5524 C CA . PHE A 1 707 ? -24.472 -4.203 -74.895 1.00 41.88 707 PHE A CA 1
ATOM 5525 C C . PHE A 1 707 ? -24.580 -2.711 -74.531 1.00 41.88 707 PHE A C 1
ATOM 5527 O O . PHE A 1 707 ? -23.901 -1.881 -75.136 1.00 41.88 707 PHE A O 1
ATOM 5534 N N . ALA A 1 708 ? -25.397 -2.357 -73.533 1.00 41.75 708 ALA A N 1
ATOM 5535 C CA . ALA A 1 708 ? -25.579 -0.965 -73.113 1.00 41.75 708 ALA A CA 1
ATOM 5536 C C . ALA A 1 708 ? -24.415 -0.466 -72.234 1.00 41.75 708 ALA A C 1
ATOM 5538 O O . ALA A 1 708 ? -23.997 0.687 -72.348 1.00 41.75 708 ALA A O 1
ATOM 5539 N N . LEU A 1 709 ? -23.839 -1.348 -71.409 1.00 44.66 709 LEU A N 1
ATOM 5540 C CA . LEU A 1 709 ? -22.728 -1.026 -70.505 1.00 44.66 709 LEU A CA 1
ATOM 5541 C C . LEU A 1 709 ? -21.376 -0.896 -71.221 1.00 44.66 709 LEU A C 1
ATOM 5543 O O . LEU A 1 709 ? -20.608 0.011 -70.900 1.00 44.66 709 LEU A O 1
ATOM 5547 N N . VAL A 1 710 ? -21.107 -1.707 -72.253 1.00 47.69 710 VAL A N 1
ATOM 5548 C CA . VAL A 1 710 ? -19.897 -1.553 -73.087 1.00 47.69 710 VAL A CA 1
ATOM 5549 C C . VAL A 1 710 ? -19.887 -0.191 -73.797 1.00 47.69 710 VAL A C 1
ATOM 5551 O O . VAL A 1 710 ? -18.839 0.447 -73.897 1.00 47.69 710 VAL A O 1
ATOM 5554 N N . LEU A 1 711 ? -21.054 0.319 -74.210 1.00 40.41 711 LEU A N 1
ATOM 5555 C CA . LEU A 1 711 ? -21.171 1.648 -74.818 1.00 40.41 711 LEU A CA 1
ATOM 5556 C C . LEU A 1 711 ? -20.881 2.782 -73.819 1.00 40.41 711 LEU A C 1
ATOM 5558 O O . LEU A 1 711 ? -20.238 3.766 -74.185 1.00 40.41 711 LEU A O 1
ATOM 5562 N N . LEU A 1 712 ? -21.294 2.638 -72.556 1.00 42.94 712 LEU A N 1
ATOM 5563 C CA . LEU A 1 712 ? -21.055 3.643 -71.515 1.00 42.94 712 LEU A CA 1
ATOM 5564 C C . LEU A 1 712 ? -19.565 3.722 -71.127 1.00 42.94 712 LEU A C 1
ATOM 5566 O O . LEU A 1 712 ? -19.016 4.816 -70.988 1.00 42.94 712 LEU A O 1
ATOM 5570 N N . VAL A 1 713 ? -18.880 2.575 -71.039 1.00 47.94 713 VAL A N 1
ATOM 5571 C CA . VAL A 1 713 ? -17.436 2.497 -70.736 1.00 47.94 713 VAL A CA 1
ATOM 5572 C C . VAL A 1 713 ? -16.582 3.062 -71.883 1.00 47.94 713 VAL A C 1
ATOM 5574 O O . VAL A 1 713 ? -15.588 3.750 -71.637 1.00 47.94 713 VAL A O 1
ATOM 5577 N N . ILE A 1 714 ? -16.992 2.870 -73.144 1.00 48.22 714 ILE A N 1
ATOM 5578 C CA . ILE A 1 714 ? -16.318 3.468 -74.313 1.00 48.22 714 ILE A CA 1
ATOM 5579 C C . ILE A 1 714 ? -16.474 5.000 -74.326 1.00 48.22 714 ILE A C 1
ATOM 5581 O O . ILE A 1 714 ? -15.532 5.721 -74.668 1.00 48.22 714 ILE A O 1
ATOM 5585 N N . ILE A 1 715 ? -17.630 5.526 -73.910 1.00 44.44 715 ILE A N 1
ATOM 5586 C CA . ILE A 1 715 ? -17.872 6.977 -73.841 1.00 44.44 715 ILE A CA 1
ATOM 5587 C C . ILE A 1 715 ? -17.052 7.619 -72.708 1.00 44.44 715 ILE A C 1
ATOM 5589 O O . ILE A 1 715 ? -16.453 8.678 -72.899 1.00 44.44 715 ILE A O 1
ATOM 5593 N N . ILE A 1 716 ? -16.940 6.963 -71.551 1.00 45.09 716 ILE A N 1
ATOM 5594 C CA . ILE A 1 716 ? -16.155 7.479 -70.417 1.00 45.09 716 ILE A CA 1
ATOM 5595 C C . ILE A 1 716 ? -14.645 7.458 -70.726 1.00 45.09 716 ILE A C 1
ATOM 5597 O O . ILE A 1 716 ? -13.940 8.428 -70.437 1.00 45.09 716 ILE A O 1
ATOM 5601 N N . THR A 1 717 ? -14.144 6.415 -71.397 1.00 46.59 717 THR A N 1
ATOM 5602 C CA . THR A 1 717 ? -12.721 6.317 -71.787 1.00 46.59 717 THR A CA 1
ATOM 5603 C C . THR A 1 717 ? -12.330 7.302 -72.899 1.00 46.59 717 THR A C 1
ATOM 5605 O O . THR A 1 717 ? -11.240 7.879 -72.856 1.00 46.59 717 THR A O 1
ATOM 5608 N N . THR A 1 718 ? -13.224 7.598 -73.851 1.00 43.97 718 THR A N 1
ATOM 5609 C CA . THR A 1 718 ? -12.965 8.598 -74.909 1.00 43.97 718 THR A CA 1
ATOM 5610 C C . THR A 1 718 ? -12.997 10.044 -74.402 1.00 43.97 718 THR A C 1
ATOM 5612 O O . THR A 1 718 ? -12.179 10.859 -74.841 1.00 43.97 718 THR A O 1
ATOM 5615 N N . VAL A 1 719 ? -13.847 10.373 -73.422 1.00 44.22 719 VAL A N 1
ATOM 5616 C CA . VAL A 1 719 ? -13.860 11.703 -72.776 1.00 44.22 719 VAL A CA 1
ATOM 5617 C C . VAL A 1 719 ? -12.590 11.943 -71.942 1.00 44.22 719 VAL A C 1
ATOM 5619 O O . VAL A 1 719 ? -12.078 13.068 -71.905 1.00 44.22 719 VAL A O 1
ATOM 5622 N N . PHE A 1 720 ? -12.017 10.896 -71.340 1.00 43.09 720 PHE A N 1
ATOM 5623 C CA . PHE A 1 720 ? -10.768 10.991 -70.575 1.00 43.09 720 PHE A CA 1
ATOM 5624 C C . PHE A 1 720 ? -9.531 11.162 -71.479 1.00 43.09 720 PHE A C 1
ATOM 5626 O O . PHE A 1 720 ? -8.675 12.011 -71.215 1.00 43.09 720 PHE A O 1
ATOM 5633 N N . ALA A 1 721 ? -9.479 10.456 -72.616 1.00 42.03 721 ALA A N 1
ATOM 5634 C CA . ALA A 1 721 ? -8.406 10.603 -73.605 1.00 42.03 721 ALA A CA 1
ATOM 5635 C C . ALA A 1 721 ? -8.378 12.005 -74.257 1.00 42.03 721 ALA A C 1
ATOM 5637 O O . ALA A 1 721 ? -7.304 12.543 -74.542 1.00 42.03 721 ALA A O 1
ATOM 5638 N N . PHE A 1 722 ? -9.542 12.644 -74.440 1.00 41.06 722 PHE A N 1
ATOM 5639 C CA . PHE A 1 722 ? -9.629 13.995 -75.011 1.00 41.06 722 PHE A CA 1
ATOM 5640 C C . PHE A 1 722 ? -9.195 15.099 -74.027 1.00 41.06 722 PHE A C 1
ATOM 5642 O O . PHE A 1 722 ? -8.666 16.129 -74.451 1.00 41.06 722 PHE A O 1
ATOM 5649 N N . ARG A 1 723 ? -9.349 14.886 -72.709 1.00 42.25 723 ARG A N 1
ATOM 5650 C CA . ARG A 1 723 ? -8.863 15.819 -71.672 1.00 42.25 723 ARG A CA 1
ATOM 5651 C C . ARG A 1 723 ? -7.344 15.772 -71.477 1.00 42.25 723 ARG A C 1
ATOM 5653 O O . ARG A 1 723 ? -6.757 16.805 -71.168 1.00 42.25 723 ARG A O 1
ATOM 5660 N N . MET A 1 724 ? -6.695 14.635 -71.737 1.00 41.22 724 MET A N 1
ATOM 5661 C CA . MET A 1 724 ? -5.230 14.505 -71.656 1.00 41.22 724 MET A CA 1
ATOM 5662 C C . MET A 1 724 ? -4.493 15.191 -72.822 1.00 41.22 724 MET A C 1
ATOM 5664 O O . MET A 1 724 ? -3.431 15.774 -72.620 1.00 41.22 724 MET A O 1
ATOM 5668 N N . ARG A 1 725 ? -5.073 15.227 -74.033 1.00 39.62 725 ARG A N 1
ATOM 5669 C CA . ARG A 1 725 ? -4.445 15.867 -75.211 1.00 39.62 725 ARG A CA 1
ATOM 5670 C C . ARG A 1 725 ? -4.390 17.401 -75.173 1.00 39.62 725 ARG A C 1
ATOM 5672 O O . ARG A 1 725 ? -3.637 17.985 -75.940 1.00 39.62 725 ARG A O 1
ATOM 5679 N N . ARG A 1 726 ? -5.152 18.066 -74.295 1.00 39.19 726 ARG A N 1
ATOM 5680 C CA . ARG A 1 726 ? -5.144 19.539 -74.148 1.00 39.19 726 ARG A CA 1
ATOM 5681 C C . ARG A 1 726 ? -4.143 20.076 -73.117 1.00 39.19 726 ARG A C 1
ATOM 5683 O O . ARG A 1 726 ? -4.070 21.286 -72.950 1.00 39.19 726 ARG A O 1
ATOM 5690 N N . ARG A 1 727 ? -3.377 19.212 -72.439 1.00 43.19 727 ARG A N 1
ATOM 5691 C CA . ARG A 1 727 ? -2.306 19.617 -71.503 1.00 43.19 727 ARG A CA 1
ATOM 5692 C C . ARG A 1 727 ? -0.883 19.475 -72.065 1.00 43.19 727 ARG A C 1
ATOM 5694 O O . ARG A 1 727 ? 0.067 19.753 -71.346 1.00 43.19 727 ARG A O 1
ATOM 5701 N N . LEU A 1 728 ? -0.734 19.080 -73.330 1.00 41.25 728 LEU A N 1
ATOM 5702 C CA . LEU A 1 728 ? 0.552 18.990 -74.035 1.00 41.25 728 LEU A CA 1
ATOM 5703 C C . LEU A 1 728 ? 0.434 19.597 -75.447 1.00 41.25 728 LEU A C 1
ATOM 5705 O O . LEU A 1 728 ? 0.542 18.877 -76.437 1.00 41.25 728 LEU A O 1
ATOM 5709 N N . VAL A 1 729 ? 0.161 20.905 -75.518 1.00 38.31 729 VAL A N 1
ATOM 5710 C CA . VAL A 1 729 ? 0.585 21.849 -76.577 1.00 38.31 729 VAL A CA 1
ATOM 5711 C C . VAL A 1 729 ? 0.816 23.194 -75.911 1.00 38.31 729 VAL A C 1
ATOM 5713 O O . VAL A 1 729 ? -0.079 23.592 -75.128 1.00 38.31 729 VAL A O 1
#

Foldseek 3Di:
DDDDDDDDDDDDDDPPPAQAEAEEEAEEVLSLVCLLLQQVQVVLCVDPPSPSYGYAYLQGHAYLDALCLCDDPPRVSLVVLLVVCLQRVNHQEYEYEHHPSCQQQNDPVAGHDDDVCVVVVVNLVVSLVVRVVSVLVSVVSNLVSALLHAYAHEQFEFWLDDPDPDALLSVLVSSLVSLVSNQVSQVVAFRRHYQACYQVLCQAANFDPPDGGGHNPWAHFAAPPPRPPRGTRDSRTHGDCQQALQSTGHGDSVNSNSSVVSVCVRPDVVQVPAKAWRAWEFPDDDDQKTKIKIFIPAAKDQDWLVQKWKAAPVRDTWDWDTWADDDDNGIIMTITGCVPRPDPDMWMKGQFPLRIADPVSAGQSGDDRDNRNGGNIDTDHDDHDDDDLDADPLLLLLSQLVVLQSSCSSVLVVCPPLRNVADGSHQQRAAQFDDDADVVRGHRPHPPDRLNLLSLLLSCQCPDQPQDLVVLPADHNVNSVVQLVQLLCVLCVQQPHCSAPCCSRNGSPSSSLSSLLQLPDPRSPVVQQVVLVVCVVCCSRRVRRGHRDDSVSGDYPNLHRHQQHQRNNLPDGLVLQLVQFADPPDDPVSSSVSSSCQRRPSCRHRCSPPDDDPDPQQQADEAEQQDKDKHADDADADPSKWKAKDFVPDDCVVAWDPRRHRIIIGGRDDQVNFGKMKIWIHRPPPDTDIRIGGYGYDNDDDPPCPVVVVVVVVVVVVVVVVVVVVVPD

Radius of gyration: 34.34 Å; Cα contacts (8 Å, |Δi|>4): 1471; chains: 1; bounding box: 72×72×110 Å

Sequence (729 aa):
VILFSVASTTSLNSFAQEEVPRVLLVGDSWTGFMWAFRTFKEIFLETPGLENIRERGSKTAIMGARAFEFYPDEYNYIQNVIDELNKYPTIDTVVMTIGGNDFLRGTPQTSRWNCDMLSHPEQEEYIINNIVNYIEGIIDYILAVRPDIRIALCGYTFGGRDRGGCSICDQQGAFARFEQAKRALADSKPRVYYVHNLGLMQYHFGTSTPINLPPQSVPYPGGYPSYDPFPGGDPCSLVHPDALFDGDIHLSQAGYKILAQRCMSEFINLWLDYPKVYMIKLVSNQGENAVFEVTFSEAVSGVDTDDFVAKDSNQNTLPLVSVSNIQGNKVYQVIVNATGATGGSVILGVVDNDTIVDTTGKPLGGPGTGNAEGNGDFWYNGEWEYHDFVRYPDYEIEMGMWYLHENLSAYYVLLGEQGAEGLSFSPEECDLNGGQISIEPIIISGNGMLDALEFALITECYKNQDIDFTSRGGVSHQITVNAFNHNMQRMIYDCGGENGVVYTIFYGLPQMLAGYMTLGNQESTMIPTVISIAAQAIDPSFNIRVNIINPSDYQLLSQYFGPEGDADGDGWTNKQEYEYFVRSNMSYGEKKQAYLNSALNPEVYPGYDCEPCRSSATLGGIFEVGADICLRVPDPVAINSTFKWSKVNGDLEARGLNTHCRSLWIPNAQVEDSGIYICEYDNGQKAPSTYTFHVTVVEELSSHTTFALVLLVIIITTVFAFRMRRRLV

Nearest PDB structures (foldseek):
  5xeq-assembly1_B-2  TM=7.165E-01  e=8.094E-04  Homo sapiens
  5oj6-assembly1_B-2  TM=7.275E-01  e=1.401E-03  Gallus gallus
  5oj2-assembly1_A  TM=7.620E-01  e=3.018E-03  Gallus gallus
  5oyj-assembly1_C  TM=6.477E-01  e=9.039E-03  Homo sapiens
  2wv3-assembly1_A  TM=5.440E-01  e=2.174E-02  Rattus norvegicus